Protein AF-0000000085634665 (afdb_homodimer)

Solvent-accessible surface area (backbone atoms only — not comparable to full-atom values): 37859 Å² total; per-residue (Å²): 110,67,63,53,34,52,52,44,48,54,50,6,51,53,28,43,61,52,30,62,44,46,46,60,53,49,36,33,40,48,19,36,49,50,23,41,50,52,48,32,38,54,73,61,35,49,53,47,54,44,57,74,62,76,47,68,35,34,63,68,56,47,36,57,74,63,61,32,57,74,90,47,44,70,58,50,52,54,53,49,50,48,39,33,74,74,47,34,29,46,76,55,95,71,18,39,37,79,30,74,54,28,54,36,43,24,86,83,41,77,60,24,51,40,41,42,41,54,46,56,64,28,66,82,58,49,46,19,54,77,42,37,44,58,51,52,61,48,79,55,90,80,67,64,46,35,29,16,64,66,50,83,66,39,48,58,71,59,56,24,68,76,30,70,69,50,33,49,30,52,41,50,22,35,19,16,52,32,34,27,48,41,28,17,43,56,44,50,40,74,74,38,83,62,84,66,61,75,46,51,26,35,33,38,40,50,52,58,23,35,93,46,34,36,47,50,50,48,26,54,62,35,69,78,25,39,26,33,34,35,25,45,48,79,75,41,59,88,51,57,80,47,93,47,91,36,36,44,56,44,58,43,49,63,80,79,55,44,76,58,17,40,24,38,36,33,47,55,45,61,40,53,43,53,71,69,57,38,26,54,37,48,38,34,50,50,50,13,22,69,61,39,57,87,71,54,91,60,82,33,34,41,34,35,37,40,56,58,44,92,37,82,92,42,67,51,70,64,48,42,50,31,51,51,50,48,30,48,46,24,37,36,54,54,63,21,48,62,43,34,65,70,57,48,51,51,42,36,49,75,37,70,37,83,47,72,47,81,41,83,61,43,61,71,36,25,40,35,39,36,39,119,109,66,66,52,34,52,51,44,48,52,49,6,52,52,27,42,63,52,29,63,44,46,46,59,53,47,35,34,39,49,19,35,49,51,23,41,52,53,48,32,39,53,74,62,34,49,52,46,54,44,59,72,60,76,48,67,36,36,64,69,55,48,36,56,74,63,60,32,54,74,88,48,44,71,59,50,51,54,54,49,50,50,39,33,72,74,48,33,30,47,77,58,93,71,19,40,36,80,28,74,53,28,54,36,44,24,87,83,41,77,59,27,50,40,38,42,42,55,48,55,66,29,65,82,59,49,46,19,53,76,43,36,44,59,50,52,60,48,79,55,90,82,66,64,48,37,29,18,64,64,51,82,66,40,48,58,70,60,55,24,68,75,31,70,69,50,32,47,29,52,41,50,22,36,20,16,51,34,34,27,49,41,29,16,42,55,46,50,40,74,71,37,84,62,83,68,61,75,47,51,27,34,32,38,40,49,60,54,25,38,94,44,33,37,48,51,49,48,28,54,63,34,70,76,26,38,27,34,34,34,25,45,48,80,75,43,58,88,50,56,81,47,94,46,93,37,38,43,58,44,59,41,48,62,80,78,56,46,77,58,17,40,24,37,36,33,46,55,43,60,39,54,41,55,70,70,58,38,28,52,35,47,37,34,50,52,51,12,23,69,59,41,57,87,70,54,90,61,85,32,34,41,34,34,36,40,56,59,42,92,37,80,92,43,66,51,69,63,48,42,51,31,51,49,49,49,30,48,44,23,37,39,52,55,63,21,48,63,42,34,65,70,56,48,52,50,43,37,47,76,38,68,36,83,45,71,46,80,41,82,60,44,61,71,37,26,41,34,38,38,37,119

Sequence (744 aa):
MQAAAAAAAAAASSALELAEHQPTVWAHTNGYISTMTVQCAVQLEIPDVIHNHCRPMTLHQLISALQISPAKAPFMSRLMRVLVHLGYFVEHNDSYWLTPLSRFLLKDNPFGGRSMLLLGSHPIMLDPWRSMSTWFRTNDERQQAPFAFANGGRKLYEVAAGDPWLSRLYHDGLGRDSSLFAASLVAKCGSWSGVFEGLNSLVDVGRNSGTGTTGQVLAAAFPDIDITVFDLPHAVAGLEAAAQPNLRYVGGDMFKEIPPADAVLLMRVLIELEDEACVELLKQCKKAVSNRGGGGGGAGKVMIADHVLDHESCDDQVSEGTLLFTDMVMMACLEGSIRTEPQWSQLFSQAGFSNYKITLVCGLWFLIQLELMQAAAAAAAAAASSALELAEHQPTVWAHTNGYISTMTVQCAVQLEIPDVIHNHCRPMTLHQLISALQISPAKAPFMSRLMRVLVHLGYFVEHNDSYWLTPLSRFLLKDNPFGGRSMLLLGSHPIMLDPWRSMSTWFRTNDERQQAPFAFANGGRKLYEVAAGDPWLSRLYHDGLGRDSSLFAASLVAKCGSWSGVFEGLNSLVDVGRNSGTGTTGQVLAAAFPDIDITVFDLPHAVAGLEAAAQPNLRYVGGDMFKEIPPADAVLLMRVLIELEDEACVELLKQCKKAVSNRGGGGGGAGKVMIADHVLDHESCDDQVSEGTLLFTDMVMMACLEGSIRTEPQWSQLFSQAGFSNYKITLVCGLWFLIQLEL

Secondary structure (DSSP, 8-state):
-HHHHHHHHHHHHHHHHHHTTHHHHHHHHTTHHHHHHHHHHHHTTHHHHHHHHTS-EEHHHHHHHTT--GGGHHHHHHHHHHHHHTTSEEEETTEEEE-HHHHTT-TT-TT-SHHHHHHHTSHHHHHHHHTHHHHHH---TT---HHHHHTTT--HHHHHHT-HHHHHHHHHHHHHHHHHHHHHHHHHHTTSSSSSTT-SEEEEESGGGTTTHHHHHHHHH-TTSEEEEEE-HHHHTT--S-SSTTEEEEE--TTT-----SEEEEES-GGGS-HHHHHHHHHHHHHHHHSS-TTSSS--EEEEEE-EET-GGG-SHHHHHHHHHHHHHIIIIIS--PEEHHHHHHHHHHHT--EEEEEEEETTEEEEEEE-/-HHHHHHHHHHHHHHHHHHTTHHHHHHHHTTHHHHHHHHHHHHTTHHHHHHHHTS-EEHHHHHHHTT--GGGHHHHHHHHHHHHHTTSEEEETTEEEE-HHHHTT-TT-TT-SHHHHHHHTSHHHHHHHHTHHHHHH---TT---HHHHHTTT--HHHHHHT-HHHHHHHHHHHHHHHHHHHHHHHHHHTTSSSSSTT-SEEEEESGGGTTTHHHHHHHHH-TTSEEEEEE-HHHHTT--S-SSTTEEEEE--TTT-----SEEEEES-GGGS-HHHHHHHHHHHHHHHHSS-TTSSS--EEEEEE-EET-GGG-SHHHHHHHHHHHHHIIIIIS--PEEHHHHHHHHHHHT--EEEEEEEETTEEEEEEE-

Organism: NCBI:txid586396

InterPro domains:
  IPR001077 O-methyltransferase, C-terminal domain [PF00891] (129-354)
  IPR012967 Caffeic acid 3-O-methyltransferase-like, dimerisation domain [PF08100] (26-108)
  IPR016461 O-methyltransferase-like [PIRSF005739] (11-368)
  IPR016461 O-methyltransferase-like [PS51683] (26-372)
  IPR016461 O-methyltransferase-like [PTHR11746] (28-357)
  IPR029063 S-adenosyl-L-methionine-dependent methyltransferase superfamily [G3DSA:3.40.50.150] (106-370)
  IPR029063 S-adenosyl-L-methionine-dependent methyltransferase superfamily [SSF53335] (116-364)
  IPR036388 Winged helix-like DNA-binding domain superfamily [G3DSA:1.10.10.10] (7-105)
  IPR036390 Winged helix DNA-binding domain superfamily [SSF46785] (18-110)

Radius of gyration: 29.72 Å; Cα contacts (8 Å, |Δi|>4): 1372; chains: 2; bounding box: 60×96×65 Å

Foldseek 3Di:
DVVVVVVVVVVVVVVVVVVVCVVVVVCVVCVCVVLVLVLVCLVLPLLVQQVVVVDWAALVRSCVSSVHDPVCSVVSVVSVVVCVVVPQWPDDPRTIHGDPLVVLCHPPDLLHQVLVSNLCSDVLLVQLVVCVVVLVVDDDPVNAFSSCVRVVNDAPCRVCVVPVVSVCSQLSNLQSNLLNLLLLLLVVCVVVPDPCPLWQEEEEEECSNRQCNSQLSVCVSCVRHQYEYEEACVRNPPVQPDPHPSYGYDHDDLLPADAATLEYEYECPQQLDDLVVLLSSLLRRQVRNVVNPPPRVDFRKYKYKDFAAPDPVQPDPVSNVVQVVVQVSCRRRRVGGHYHPVSVCVSCVSSPFDDWDWADRDRRIIMIMTTD/DVVVVVVVVVVVVVVVVVVVCVVVVVCVVCVCVVLVLVLVCLVLPLLVQQVVVVDWAALVRSCVSSVHDPVCSVVSVVSVVVCVVVPQWPDDPRTTHGDPLVVLQHPPDLLHQVLVSNLCSDVLLCQLVVCVVVLVVDDDPVNAFSSCVRVVNDAPCRVCVVPVVSVCSQLSNLQSNLLNLLLLLLVVCVVVPDPCPLWQEEEEEECSNRQCNSQLSVCVSCVRHQYEYEEACVRNPPVQPDPHPSYGYDHDDLLPADAATLEYEYECPQQLDDLVVLLSSLLRRQVRNVVNPPPRVDFRKYKYKAFAAPDPVQPDPVSNVVQVVVQVSCRRRRVGGHYHPVSVCVSCVSSPFDDWDWADRDRRIIMIMTTD

Structure (mmCIF, N/CA/C/O backbone):
data_AF-0000000085634665-model_v1
#
loop_
_entity.id
_entity.type
_entity.pdbx_description
1 polymer 'Uncharacterized protein'
#
loop_
_atom_site.group_PDB
_atom_site.id
_atom_site.type_symbol
_atom_site.label_atom_id
_atom_site.label_alt_id
_atom_site.label_comp_id
_atom_site.label_asym_id
_atom_site.label_entity_id
_atom_site.label_seq_id
_atom_site.pdbx_PDB_ins_code
_atom_site.Cartn_x
_atom_site.Cartn_y
_atom_site.Cartn_z
_atom_site.occupancy
_atom_site.B_iso_or_equiv
_atom_site.auth_seq_id
_atom_site.auth_comp_id
_atom_site.auth_asym_id
_atom_site.auth_atom_id
_atom_site.pdbx_PDB_model_num
ATOM 1 N N . MET A 1 1 ? 25.797 -35.094 -18.125 1 49.59 1 MET A N 1
ATOM 2 C CA . MET A 1 1 ? 24.594 -35.5 -17.391 1 49.59 1 MET A CA 1
ATOM 3 C C . MET A 1 1 ? 24.719 -35.156 -15.906 1 49.59 1 MET A C 1
ATOM 5 O O . MET A 1 1 ? 23.828 -34.531 -15.328 1 49.59 1 MET A O 1
ATOM 9 N N . GLN A 1 2 ? 25.844 -35.5 -15.375 1 57.31 2 GLN A N 1
ATOM 10 C CA . GLN A 1 2 ? 26.125 -35.25 -13.969 1 57.31 2 GLN A CA 1
ATOM 11 C C . GLN A 1 2 ? 26.344 -33.75 -13.703 1 57.31 2 GLN A C 1
ATOM 13 O O . GLN A 1 2 ? 25.891 -33.25 -12.688 1 57.31 2 GLN A O 1
ATOM 18 N N . ALA A 1 3 ? 26.922 -33.188 -14.703 1 58.97 3 ALA A N 1
ATOM 19 C CA . ALA A 1 3 ? 27.203 -31.766 -14.555 1 58.97 3 ALA A CA 1
ATOM 20 C C . ALA A 1 3 ? 25.906 -30.938 -14.609 1 58.97 3 ALA A C 1
ATOM 22 O O . ALA A 1 3 ? 25.75 -29.969 -13.859 1 58.97 3 ALA A O 1
ATOM 23 N N . ALA A 1 4 ? 25.078 -31.297 -15.406 1 63.97 4 ALA A N 1
ATOM 24 C CA . ALA A 1 4 ? 23.781 -30.641 -15.516 1 63.97 4 ALA A CA 1
ATOM 25 C C . ALA A 1 4 ? 22.953 -30.844 -14.25 1 63.97 4 ALA A C 1
ATOM 27 O O . ALA A 1 4 ? 22.297 -29.906 -13.766 1 63.97 4 ALA A O 1
ATOM 28 N N . ALA A 1 5 ? 23.062 -31.938 -13.766 1 67.5 5 ALA A N 1
ATOM 29 C CA . ALA A 1 5 ? 22.359 -32.25 -12.523 1 67.5 5 ALA A CA 1
ATOM 30 C C . ALA A 1 5 ? 22.922 -31.438 -11.352 1 67.5 5 ALA A C 1
ATOM 32 O O . ALA A 1 5 ? 22.172 -30.953 -10.508 1 67.5 5 ALA A O 1
ATOM 33 N N . ALA A 1 6 ? 24.219 -31.344 -11.305 1 70.38 6 ALA A N 1
ATOM 34 C CA . ALA A 1 6 ? 24.875 -30.578 -10.25 1 70.38 6 ALA A CA 1
ATOM 35 C C . ALA A 1 6 ? 24.531 -29.094 -10.352 1 70.38 6 ALA A C 1
ATOM 37 O O . ALA A 1 6 ? 24.281 -28.438 -9.336 1 70.38 6 ALA A O 1
ATOM 38 N N . ALA A 1 7 ? 24.469 -28.594 -11.578 1 73.25 7 ALA A N 1
ATOM 39 C CA . ALA A 1 7 ? 24.094 -27.203 -11.805 1 73.25 7 ALA A CA 1
ATOM 40 C C . ALA A 1 7 ? 22.656 -26.953 -11.406 1 73.25 7 ALA A C 1
ATOM 42 O O . ALA A 1 7 ? 22.328 -25.906 -10.82 1 73.25 7 ALA A O 1
ATOM 43 N N . ALA A 1 8 ? 21.906 -27.891 -11.688 1 71.94 8 ALA A N 1
ATOM 44 C CA . ALA A 1 8 ? 20.5 -27.781 -11.312 1 71.94 8 ALA A CA 1
ATOM 45 C C . ALA A 1 8 ? 20.328 -27.797 -9.797 1 71.94 8 ALA A C 1
ATOM 47 O O . ALA A 1 8 ? 19.5 -27.062 -9.258 1 71.94 8 ALA A O 1
ATOM 48 N N . ALA A 1 9 ? 21.172 -28.5 -9.234 1 70.62 9 ALA A N 1
ATOM 49 C CA . ALA A 1 9 ? 21.109 -28.578 -7.777 1 70.62 9 ALA A CA 1
ATOM 50 C C . ALA A 1 9 ? 21.562 -27.266 -7.141 1 70.62 9 ALA A C 1
ATOM 52 O O . ALA A 1 9 ? 20.969 -26.812 -6.156 1 70.62 9 ALA A O 1
ATOM 53 N N . ALA A 1 10 ? 22.562 -26.734 -7.664 1 73.31 10 ALA A N 1
ATOM 54 C CA . ALA A 1 10 ? 23.047 -25.453 -7.152 1 73.31 10 ALA A CA 1
ATOM 55 C C . ALA A 1 10 ? 22.016 -24.344 -7.355 1 73.31 10 ALA A C 1
ATOM 57 O O . ALA A 1 10 ? 21.781 -23.531 -6.465 1 73.31 10 ALA A O 1
ATOM 58 N N . ALA A 1 11 ? 21.438 -24.422 -8.477 1 77.19 11 ALA A N 1
ATOM 59 C CA . ALA A 1 11 ? 20.375 -23.469 -8.781 1 77.19 11 ALA A CA 1
ATOM 60 C C . ALA A 1 11 ? 19.203 -23.656 -7.84 1 77.19 11 ALA A C 1
ATOM 62 O O . ALA A 1 11 ? 18.578 -22.672 -7.402 1 77.19 11 ALA A O 1
ATOM 63 N N . ALA A 1 12 ? 19.062 -24.844 -7.52 1 77.5 12 ALA A N 1
ATOM 64 C CA . ALA A 1 12 ? 17.953 -25.172 -6.633 1 77.5 12 ALA A CA 1
ATOM 65 C C . ALA A 1 12 ? 18.172 -24.594 -5.238 1 77.5 12 ALA A C 1
ATOM 67 O O . ALA A 1 12 ? 17.25 -24.047 -4.641 1 77.5 12 ALA A O 1
ATOM 68 N N . SER A 1 13 ? 19.359 -24.688 -4.77 1 78.62 13 SER A N 1
ATOM 69 C CA . SER A 1 13 ? 19.656 -24.156 -3.441 1 78.62 13 SER A CA 1
ATOM 70 C C . SER A 1 13 ? 19.516 -22.641 -3.408 1 78.62 13 SER A C 1
ATOM 72 O O . SER A 1 13 ? 18.984 -22.078 -2.451 1 78.62 13 SER A O 1
ATOM 74 N N . SER A 1 14 ? 19.969 -22.047 -4.434 1 81.56 14 SER A N 1
ATOM 75 C CA . SER A 1 14 ? 19.859 -20.594 -4.547 1 81.56 14 SER A CA 1
ATOM 76 C C . SER A 1 14 ? 18.406 -20.141 -4.637 1 81.56 14 SER A C 1
ATOM 78 O O . SER A 1 14 ? 18.031 -19.125 -4.066 1 81.56 14 SER A O 1
ATOM 80 N N . ALA A 1 15 ? 17.656 -20.953 -5.297 1 85.5 15 ALA A N 1
ATOM 81 C CA . ALA A 1 15 ? 16.234 -20.656 -5.449 1 85.5 15 ALA A CA 1
ATOM 82 C C . ALA A 1 15 ? 15.508 -20.688 -4.105 1 85.5 15 ALA A C 1
ATOM 84 O O . ALA A 1 15 ? 14.68 -19.828 -3.811 1 85.5 15 ALA A O 1
ATOM 85 N N . LEU A 1 16 ? 15.891 -21.625 -3.344 1 84.56 16 LEU A N 1
ATOM 86 C CA . LEU A 1 16 ? 15.25 -21.797 -2.043 1 84.56 16 LEU A CA 1
ATOM 87 C C . LEU A 1 16 ? 15.562 -20.609 -1.134 1 84.56 16 LEU A C 1
ATOM 89 O O . LEU A 1 16 ? 14.688 -20.125 -0.408 1 84.56 16 LEU A O 1
ATOM 93 N N . GLU A 1 17 ? 16.75 -20.188 -1.175 1 85.38 17 GLU A N 1
ATOM 94 C CA . GLU A 1 17 ? 17.156 -19.031 -0.377 1 85.38 17 GLU A CA 1
ATOM 95 C C . GLU A 1 17 ? 16.438 -17.766 -0.844 1 85.38 17 GLU A C 1
ATOM 97 O O . GLU A 1 17 ? 15.984 -16.953 -0.025 1 85.38 17 GLU A O 1
ATOM 102 N N . LEU A 1 18 ? 16.328 -17.625 -2.127 1 87 18 LEU A N 1
ATOM 103 C CA . LEU A 1 18 ? 15.68 -16.469 -2.713 1 87 18 LEU A CA 1
ATOM 104 C C . LEU A 1 18 ? 14.188 -16.469 -2.404 1 87 18 LEU A C 1
ATOM 106 O O . LEU A 1 18 ? 13.586 -15.414 -2.182 1 87 18 LEU A O 1
ATOM 110 N N . ALA A 1 19 ? 13.617 -17.656 -2.387 1 90.44 19 ALA A N 1
ATOM 111 C CA . ALA A 1 19 ? 12.172 -17.812 -2.211 1 90.44 19 ALA A CA 1
ATOM 112 C C . ALA A 1 19 ? 11.742 -17.328 -0.829 1 90.44 19 ALA A C 1
ATOM 114 O O . ALA A 1 19 ? 10.586 -16.938 -0.638 1 90.44 19 ALA A O 1
ATOM 115 N N . GLU A 1 20 ? 12.672 -17.328 0.079 1 88.81 20 GLU A N 1
ATOM 116 C CA . GLU A 1 20 ? 12.367 -16.906 1.44 1 88.81 20 GLU A CA 1
ATOM 117 C C . GLU A 1 20 ? 12.047 -15.406 1.485 1 88.81 20 GLU A C 1
ATOM 119 O O . GLU A 1 20 ? 11.352 -14.945 2.393 1 88.81 20 GLU A O 1
ATOM 124 N N . HIS A 1 21 ? 12.461 -14.656 0.509 1 91.38 21 HIS A N 1
ATOM 125 C CA . HIS A 1 21 ? 12.32 -13.203 0.503 1 91.38 21 HIS A CA 1
ATOM 126 C C . HIS A 1 21 ? 11.164 -12.766 -0.39 1 91.38 21 HIS A C 1
ATOM 128 O O . HIS A 1 21 ? 10.758 -11.602 -0.369 1 91.38 21 HIS A O 1
ATOM 134 N N . GLN A 1 22 ? 10.57 -13.695 -1.109 1 93 22 GLN A N 1
ATOM 135 C CA . GLN A 1 22 ? 9.508 -13.391 -2.059 1 93 22 GLN A CA 1
ATOM 136 C C . GLN A 1 22 ? 8.273 -12.844 -1.345 1 93 22 GLN A C 1
ATOM 138 O O . GLN A 1 22 ? 7.668 -11.867 -1.799 1 93 22 GLN A O 1
ATOM 143 N N . PRO A 1 23 ? 7.902 -13.422 -0.121 1 94.44 23 PRO A N 1
ATOM 144 C CA . PRO A 1 23 ? 6.703 -12.906 0.542 1 94.44 23 PRO A CA 1
ATOM 145 C C . PRO A 1 23 ? 6.816 -11.422 0.903 1 94.44 23 PRO A C 1
ATOM 147 O O . PRO A 1 23 ? 5.848 -10.672 0.767 1 94.44 23 PRO A O 1
ATOM 150 N N . THR A 1 24 ? 7.98 -11.008 1.309 1 95.5 24 THR A N 1
ATOM 151 C CA . THR A 1 24 ? 8.195 -9.609 1.673 1 95.5 24 THR A CA 1
ATOM 152 C C . THR A 1 24 ? 8.094 -8.711 0.445 1 95.5 24 THR A C 1
ATOM 154 O O . THR A 1 24 ? 7.477 -7.645 0.496 1 95.5 24 THR A O 1
ATOM 157 N N . VAL A 1 25 ? 8.664 -9.125 -0.653 1 96.19 25 VAL A N 1
ATOM 158 C CA . VAL A 1 25 ? 8.609 -8.344 -1.885 1 96.19 25 VAL A CA 1
ATOM 159 C C . VAL A 1 25 ? 7.16 -8.258 -2.375 1 96.19 25 VAL A C 1
ATOM 161 O O . VAL A 1 25 ? 6.711 -7.195 -2.816 1 96.19 25 VAL A O 1
ATOM 164 N N . TRP A 1 26 ? 6.438 -9.359 -2.258 1 95.69 26 TRP A N 1
ATOM 165 C CA . TRP A 1 26 ? 5.031 -9.352 -2.654 1 95.69 26 TRP A CA 1
ATOM 166 C C . TRP A 1 26 ? 4.215 -8.445 -1.742 1 95.69 26 TRP A C 1
ATOM 168 O O . TRP A 1 26 ? 3.271 -7.789 -2.193 1 95.69 26 TRP A O 1
ATOM 178 N N . ALA A 1 27 ? 4.578 -8.469 -0.464 1 96.25 27 ALA A N 1
ATOM 179 C CA . ALA A 1 27 ? 3.891 -7.586 0.479 1 96.25 27 ALA A CA 1
ATOM 180 C C . ALA A 1 27 ? 4.039 -6.121 0.073 1 96.25 27 ALA A C 1
ATOM 182 O O . ALA A 1 27 ? 3.07 -5.363 0.103 1 96.25 27 ALA A O 1
ATOM 183 N N . HIS A 1 28 ? 5.23 -5.738 -0.301 1 96.88 28 HIS A N 1
ATOM 184 C CA . HIS A 1 28 ? 5.488 -4.363 -0.713 1 96.88 28 HIS A CA 1
ATOM 185 C C . HIS A 1 28 ? 4.859 -4.066 -2.07 1 96.88 28 HIS A C 1
ATOM 187 O O . HIS A 1 28 ? 4.316 -2.98 -2.285 1 96.88 28 HIS A O 1
ATOM 193 N N . THR A 1 29 ? 4.914 -5.027 -3.002 1 96.19 29 THR A N 1
ATOM 194 C CA . THR A 1 29 ? 4.312 -4.871 -4.32 1 96.19 29 THR A CA 1
ATOM 195 C C . THR A 1 29 ? 2.805 -4.652 -4.203 1 96.19 29 THR A C 1
ATOM 197 O O . THR A 1 29 ? 2.234 -3.824 -4.914 1 96.19 29 THR A O 1
ATOM 200 N N . ASN A 1 30 ? 2.221 -5.379 -3.285 1 95.88 30 ASN A N 1
ATOM 201 C CA . ASN A 1 30 ? 0.775 -5.32 -3.105 1 95.88 30 ASN A CA 1
ATOM 202 C C . ASN A 1 30 ? 0.385 -4.332 -2.01 1 95.88 30 ASN A C 1
ATOM 204 O O . ASN A 1 30 ? -0.742 -4.363 -1.511 1 95.88 30 ASN A O 1
ATOM 208 N N . GLY A 1 31 ? 1.316 -3.471 -1.646 1 95.31 31 GLY A N 1
ATOM 209 C CA . GLY A 1 31 ? 1.049 -2.52 -0.578 1 95.31 31 GLY A CA 1
ATOM 210 C C . GLY A 1 31 ? -0.15 -1.632 -0.855 1 95.31 31 GLY A C 1
ATOM 211 O O . GLY A 1 31 ? -0.86 -1.232 0.07 1 95.31 31 GLY A O 1
ATOM 212 N N . TYR A 1 32 ? -0.442 -1.387 -2.111 1 95.38 32 TYR A N 1
ATOM 213 C CA . TYR A 1 32 ? -1.534 -0.499 -2.492 1 95.38 32 TYR A CA 1
ATOM 214 C C . TYR A 1 32 ? -2.885 -1.117 -2.148 1 95.38 32 TYR A C 1
ATOM 216 O O . TYR A 1 32 ? -3.893 -0.412 -2.062 1 95.38 32 TYR A O 1
ATOM 224 N N . ILE A 1 33 ? -2.949 -2.355 -1.918 1 96 33 ILE A N 1
ATOM 225 C CA . ILE A 1 33 ? -4.215 -3.037 -1.668 1 96 33 ILE A CA 1
ATOM 226 C C . ILE A 1 33 ? -4.789 -2.584 -0.326 1 96 33 ILE A C 1
ATOM 228 O O . ILE A 1 33 ? -6.004 -2.475 -0.17 1 96 33 ILE A O 1
ATOM 232 N N . SER A 1 34 ? -3.902 -2.32 0.673 1 96.31 34 SER A N 1
ATOM 233 C CA . SER A 1 34 ? -4.418 -1.781 1.927 1 96.31 34 SER A CA 1
ATOM 234 C C . SER A 1 34 ? -5.148 -0.461 1.703 1 96.31 34 SER A C 1
ATOM 236 O O . SER A 1 34 ? -6.246 -0.256 2.225 1 96.31 34 SER A O 1
ATOM 238 N N . THR A 1 35 ? -4.527 0.42 0.907 1 96.56 35 THR A N 1
ATOM 239 C CA . THR A 1 35 ? -5.117 1.718 0.598 1 96.56 35 THR A CA 1
ATOM 240 C C . THR A 1 35 ? -6.449 1.546 -0.127 1 96.56 35 THR A C 1
ATOM 242 O O . THR A 1 35 ? -7.453 2.148 0.257 1 96.56 35 THR A O 1
ATOM 245 N N . MET A 1 36 ? -6.469 0.686 -1.092 1 95.38 36 MET A N 1
ATOM 246 C CA . MET A 1 36 ? -7.629 0.535 -1.962 1 95.38 36 MET A CA 1
ATOM 247 C C . MET A 1 36 ? -8.773 -0.151 -1.226 1 95.38 36 MET A C 1
ATOM 249 O O . MET A 1 36 ? -9.945 0.162 -1.459 1 95.38 36 MET A O 1
ATOM 253 N N . THR A 1 37 ? -8.422 -1.079 -0.393 1 96.62 37 THR A N 1
ATOM 254 C CA . THR A 1 37 ? -9.445 -1.804 0.351 1 96.62 37 THR A CA 1
ATOM 255 C C . THR A 1 37 ? -10.133 -0.888 1.362 1 96.62 37 THR A C 1
ATOM 257 O O . THR A 1 37 ? -11.359 -0.905 1.494 1 96.62 37 THR A O 1
ATOM 260 N N . VAL A 1 38 ? -9.383 -0.102 2.064 1 97.94 38 VAL A N 1
ATOM 261 C CA . VAL A 1 38 ? -9.961 0.81 3.047 1 97.94 38 VAL A CA 1
ATOM 262 C C . VAL A 1 38 ? -10.773 1.885 2.336 1 97.94 38 VAL A C 1
ATOM 264 O O . VAL A 1 38 ? -11.867 2.244 2.789 1 97.94 38 VAL A O 1
ATOM 267 N N . GLN A 1 39 ? -10.25 2.383 1.271 1 97.06 39 GLN A N 1
ATOM 268 C CA . GLN A 1 39 ? -10.984 3.354 0.469 1 97.06 39 GLN A CA 1
ATOM 269 C C . GLN A 1 39 ? -12.336 2.791 0.021 1 97.06 39 GLN A C 1
ATOM 271 O O . GLN A 1 39 ? -13.352 3.482 0.081 1 97.06 39 GLN A O 1
ATOM 276 N N . CYS A 1 40 ? -12.336 1.574 -0.459 1 97.31 40 CYS A N 1
ATOM 277 C CA . CYS A 1 40 ? -13.562 0.924 -0.916 1 97.31 40 CYS A CA 1
ATOM 278 C C . CYS A 1 40 ? -14.57 0.809 0.218 1 97.31 40 CYS A C 1
ATOM 280 O O . CYS A 1 40 ? -15.766 1.065 0.023 1 97.31 40 CYS A O 1
ATOM 282 N N . ALA A 1 41 ? -14.117 0.409 1.397 1 98.19 41 ALA A N 1
ATOM 283 C CA . ALA A 1 41 ? -14.984 0.271 2.564 1 98.19 41 ALA A CA 1
ATOM 284 C C . ALA A 1 41 ? -15.664 1.595 2.898 1 98.19 41 ALA A C 1
ATOM 286 O O . ALA A 1 41 ? -16.859 1.624 3.207 1 98.19 41 ALA A O 1
ATOM 287 N N . VAL A 1 42 ? -14.93 2.67 2.84 1 97.69 42 VAL A N 1
ATOM 288 C CA . VAL A 1 42 ? -15.438 3.994 3.178 1 97.69 42 VAL A CA 1
ATOM 289 C C . VAL A 1 42 ? -16.391 4.477 2.084 1 97.69 42 VAL A C 1
ATOM 291 O O . VAL A 1 42 ? -17.453 5.039 2.375 1 97.69 42 VAL A O 1
ATOM 294 N N . GLN A 1 43 ? -16.016 4.25 0.833 1 96.94 43 GLN A N 1
ATOM 295 C CA . GLN A 1 43 ? -16.859 4.664 -0.286 1 96.94 43 GLN A CA 1
ATOM 296 C C . GLN A 1 43 ? -18.203 3.92 -0.274 1 96.94 43 GLN A C 1
ATOM 298 O O . GLN A 1 43 ? -19.234 4.488 -0.627 1 96.94 43 GLN A O 1
ATOM 303 N N . LEU A 1 44 ? -18.156 2.66 0.123 1 97.62 44 LEU A N 1
ATOM 304 C CA . LEU A 1 44 ? -19.391 1.876 0.23 1 97.62 44 LEU A CA 1
ATOM 305 C C . LEU A 1 44 ? -20.141 2.221 1.51 1 97.62 44 LEU A C 1
ATOM 307 O O . LEU A 1 44 ? -21.281 1.783 1.701 1 97.62 44 LEU A O 1
ATOM 311 N N . GLU A 1 45 ? -19.469 2.936 2.424 1 97.94 45 GLU A N 1
ATOM 312 C CA . GLU A 1 45 ? -20.031 3.379 3.697 1 97.94 45 GLU A CA 1
ATOM 313 C C . GLU A 1 45 ? -20.266 2.197 4.633 1 97.94 45 GLU A C 1
ATOM 315 O O . GLU A 1 45 ? -21.25 2.18 5.379 1 97.94 45 GLU A O 1
ATOM 320 N N . ILE A 1 46 ? -19.422 1.213 4.559 1 98.56 46 ILE A N 1
ATOM 321 C CA . ILE A 1 46 ? -19.547 0.012 5.375 1 98.56 46 ILE A CA 1
ATOM 322 C C . ILE A 1 46 ? -19.484 0.387 6.855 1 98.56 46 ILE A C 1
ATOM 324 O O . ILE A 1 46 ? -20.344 -0.025 7.641 1 98.56 46 ILE A O 1
ATOM 328 N N . PRO A 1 47 ? -18.438 1.218 7.289 1 98.38 47 PRO A N 1
ATOM 329 C CA . PRO A 1 47 ? -18.422 1.594 8.703 1 98.38 47 PRO A CA 1
ATOM 330 C C . PRO A 1 47 ? -19.688 2.305 9.148 1 98.38 47 PRO A C 1
ATOM 332 O O . PRO A 1 47 ? -20.203 2.049 10.242 1 98.38 47 PRO A O 1
ATOM 335 N N . ASP A 1 48 ? -20.234 3.133 8.328 1 98.38 48 ASP A N 1
ATOM 336 C CA . ASP A 1 48 ? -21.422 3.916 8.664 1 98.38 48 ASP A CA 1
ATOM 337 C C . ASP A 1 48 ? -22.656 3.02 8.812 1 98.38 48 ASP A C 1
ATOM 339 O O . ASP A 1 48 ? -23.453 3.205 9.727 1 98.38 48 ASP A O 1
ATOM 343 N N . VAL A 1 49 ? -22.812 2.09 7.902 1 98.25 49 VAL A N 1
ATOM 344 C CA . VAL A 1 49 ? -23.953 1.183 7.91 1 98.25 49 VAL A CA 1
ATOM 345 C C . VAL A 1 49 ? -23.938 0.336 9.18 1 98.25 49 VAL A C 1
ATOM 347 O O . VAL A 1 49 ? -24.969 0.16 9.828 1 98.25 49 VAL A O 1
ATOM 350 N N . ILE A 1 50 ? -22.797 -0.178 9.516 1 98.19 50 ILE A N 1
ATOM 351 C CA . ILE A 1 50 ? -22.688 -0.991 10.719 1 98.19 50 ILE A CA 1
ATOM 352 C C . ILE A 1 50 ? -22.922 -0.122 11.953 1 98.19 50 ILE A C 1
ATOM 354 O O . ILE A 1 50 ? -23.625 -0.529 12.875 1 98.19 50 ILE A O 1
ATOM 358 N N . HIS A 1 51 ? -22.312 1.063 11.984 1 97.31 51 HIS A N 1
ATOM 359 C CA . HIS A 1 51 ? -22.5 1.996 13.086 1 97.31 51 HIS A CA 1
ATOM 360 C C . HIS A 1 51 ? -23.984 2.299 13.312 1 97.31 51 HIS A C 1
ATOM 362 O O . HIS A 1 51 ? -24.453 2.277 14.445 1 97.31 51 HIS A O 1
ATOM 368 N N . ASN A 1 52 ? -24.688 2.568 12.273 1 97 52 ASN A N 1
ATOM 369 C CA . ASN A 1 52 ? -26.078 2.967 12.344 1 97 52 ASN A CA 1
ATOM 370 C C . ASN A 1 52 ? -26.984 1.795 12.734 1 97 52 ASN A C 1
ATOM 372 O O . ASN A 1 52 ? -28.078 1.996 13.25 1 97 52 ASN A O 1
ATOM 376 N N . HIS A 1 53 ? -26.531 0.598 12.445 1 96.25 53 HIS A N 1
ATOM 377 C CA . HIS A 1 53 ? -27.266 -0.598 12.844 1 96.25 53 HIS A CA 1
ATOM 378 C C . HIS A 1 53 ? -27.172 -0.817 14.352 1 96.25 53 HIS A C 1
ATOM 380 O O . HIS A 1 53 ? -27.984 -1.55 14.922 1 96.25 53 HIS A O 1
ATOM 386 N N . CYS A 1 54 ? -26.172 -0.328 15.102 1 95.06 54 CYS A N 1
ATOM 387 C CA . CYS A 1 54 ? -25.969 -0.309 16.547 1 95.06 54 CYS A CA 1
ATOM 388 C C . CYS A 1 54 ? -25.75 -1.719 17.094 1 95.06 54 CYS A C 1
ATOM 390 O O . CYS A 1 54 ? -25.844 -1.946 18.297 1 95.06 54 CYS A O 1
ATOM 392 N N . ARG A 1 55 ? -25.688 -2.693 16.266 1 95.69 55 ARG A N 1
ATOM 393 C CA . ARG A 1 55 ? -25.328 -4.066 16.609 1 95.69 55 ARG A CA 1
ATOM 394 C C . ARG A 1 55 ? -24.484 -4.699 15.516 1 95.69 55 ARG A C 1
ATOM 396 O O . ARG A 1 55 ? -24.453 -4.215 14.375 1 95.69 55 ARG A O 1
ATOM 403 N N . PRO A 1 56 ? -23.688 -5.734 15.852 1 97.56 56 PRO A N 1
ATOM 404 C CA . PRO A 1 56 ? -22.922 -6.43 14.812 1 97.56 56 PRO A CA 1
ATOM 405 C C . PRO A 1 56 ? -23.797 -6.902 13.648 1 97.56 56 PRO A C 1
ATOM 407 O O . PRO A 1 56 ? -24.969 -7.25 13.852 1 97.56 56 PRO A O 1
ATOM 410 N N . MET A 1 57 ? -23.266 -6.922 12.477 1 97.88 57 MET A N 1
ATOM 411 C CA . MET A 1 57 ? -24.016 -7.305 11.281 1 97.88 57 MET A CA 1
ATOM 412 C C . MET A 1 57 ? -23.391 -8.531 10.617 1 97.88 57 MET A C 1
ATOM 414 O O . MET A 1 57 ? -22.156 -8.633 10.539 1 97.88 57 MET A O 1
ATOM 418 N N . THR A 1 58 ? -24.234 -9.406 10.211 1 97.94 58 THR A N 1
ATOM 419 C CA . THR A 1 58 ? -23.75 -10.523 9.398 1 97.94 58 THR A CA 1
ATOM 420 C C . THR A 1 58 ? -23.438 -10.055 7.977 1 97.94 58 THR A C 1
ATOM 422 O O . THR A 1 58 ? -23.828 -8.953 7.578 1 97.94 58 THR A O 1
ATOM 425 N N . LEU A 1 59 ? -22.734 -10.906 7.273 1 97.5 59 LEU A N 1
ATOM 426 C CA . LEU A 1 59 ? -22.422 -10.586 5.887 1 97.5 59 LEU A CA 1
ATOM 427 C C . LEU A 1 59 ? -23.703 -10.375 5.074 1 97.5 59 LEU A C 1
ATOM 429 O O . LEU A 1 59 ? -23.766 -9.453 4.254 1 97.5 59 LEU A O 1
ATOM 433 N N . HIS A 1 60 ? -24.656 -11.211 5.277 1 97.25 60 HIS A N 1
ATOM 434 C CA . HIS A 1 60 ? -25.922 -11.125 4.551 1 97.25 60 HIS A CA 1
ATOM 435 C C . HIS A 1 60 ? -26.625 -9.812 4.852 1 97.25 60 HIS A C 1
ATOM 437 O O . HIS A 1 60 ? -27.141 -9.156 3.941 1 97.25 60 HIS A O 1
ATOM 443 N N . GLN A 1 61 ? -26.703 -9.414 6.102 1 97.56 61 GLN A N 1
ATOM 444 C CA . GLN A 1 61 ? -27.312 -8.148 6.5 1 97.56 61 GLN A CA 1
ATOM 445 C C . GLN A 1 61 ? -26.594 -6.961 5.875 1 97.56 61 GLN A C 1
ATOM 447 O O . GLN A 1 61 ? -27.219 -6 5.434 1 97.56 61 GLN A O 1
ATOM 452 N N . LEU A 1 62 ? -25.297 -7.047 5.879 1 97.69 62 LEU A N 1
ATOM 453 C CA . LEU A 1 62 ? -24.469 -5.977 5.332 1 97.69 62 LEU A CA 1
ATOM 454 C C . LEU A 1 62 ? -24.719 -5.797 3.842 1 97.69 62 LEU A C 1
ATOM 456 O O . LEU A 1 62 ? -24.938 -4.676 3.375 1 97.69 62 LEU A O 1
ATOM 460 N N . ILE A 1 63 ? -24.719 -6.887 3.082 1 96.62 63 ILE A N 1
ATOM 461 C CA . ILE A 1 63 ? -24.953 -6.879 1.642 1 96.62 63 ILE A CA 1
ATOM 462 C C . ILE A 1 63 ? -26.328 -6.289 1.341 1 96.62 63 ILE A C 1
ATOM 464 O O . ILE A 1 63 ? -26.469 -5.473 0.429 1 96.62 63 ILE A O 1
ATOM 468 N N . SER A 1 64 ? -27.281 -6.688 2.111 1 97.06 64 SER A N 1
ATOM 469 C CA . SER A 1 64 ? -28.641 -6.184 1.944 1 97.06 64 SER A CA 1
ATOM 470 C C . SER A 1 64 ? -28.719 -4.688 2.232 1 97.06 64 SER A C 1
ATOM 472 O O . SER A 1 64 ? -29.312 -3.928 1.462 1 97.06 64 SER A O 1
ATOM 474 N N . ALA A 1 65 ? -28.125 -4.27 3.309 1 97.44 65 ALA A N 1
ATOM 475 C CA . ALA A 1 65 ? -28.172 -2.869 3.721 1 97.44 65 ALA A CA 1
ATOM 476 C C . ALA A 1 65 ? -27.469 -1.979 2.699 1 97.44 65 ALA A C 1
ATOM 478 O O . ALA A 1 65 ? -27.859 -0.831 2.49 1 97.44 65 ALA A O 1
ATOM 479 N N . LEU A 1 66 ? -26.438 -2.52 2.062 1 97 66 LEU A N 1
ATOM 480 C CA . LEU A 1 66 ? -25.656 -1.764 1.089 1 97 66 LEU A CA 1
ATOM 481 C C . LEU A 1 66 ? -26.281 -1.85 -0.298 1 97 66 LEU A C 1
ATOM 483 O O . LEU A 1 66 ? -25.812 -1.202 -1.237 1 97 66 LEU A O 1
ATOM 487 N N . GLN A 1 67 ? -27.312 -2.689 -0.415 1 95.69 67 GLN A N 1
ATOM 488 C CA . GLN A 1 67 ? -28 -2.902 -1.683 1 95.69 67 GLN A CA 1
ATOM 489 C C . GLN A 1 67 ? -27.047 -3.443 -2.744 1 95.69 67 GLN A C 1
ATOM 491 O O . GLN A 1 67 ? -27.047 -2.965 -3.881 1 95.69 67 GLN A O 1
ATOM 496 N N . ILE A 1 68 ? -26.203 -4.305 -2.326 1 94.62 68 ILE A N 1
ATOM 497 C CA . ILE A 1 68 ? -25.297 -5.012 -3.221 1 94.62 68 ILE A CA 1
ATOM 498 C C . ILE A 1 68 ? -25.922 -6.336 -3.65 1 94.62 68 ILE A C 1
ATOM 500 O O . ILE A 1 68 ? -26.594 -7 -2.855 1 94.62 68 ILE A O 1
ATOM 504 N N . SER A 1 69 ? -25.766 -6.688 -4.93 1 93.19 69 SER A N 1
ATOM 505 C CA . SER A 1 69 ? -26.297 -7.945 -5.441 1 93.19 69 SER A CA 1
ATOM 506 C C . SER A 1 69 ? -25.766 -9.133 -4.645 1 93.19 69 SER A C 1
ATOM 508 O O . SER A 1 69 ? -24.578 -9.227 -4.371 1 93.19 69 SER A O 1
ATOM 510 N N . PRO A 1 70 ? -26.609 -10.07 -4.297 1 92.31 70 PRO A N 1
ATOM 511 C CA . PRO A 1 70 ? -26.188 -11.266 -3.57 1 92.31 70 PRO A CA 1
ATOM 512 C C . PRO A 1 70 ? -25.125 -12.062 -4.324 1 92.31 70 PRO A C 1
ATOM 514 O O . PRO A 1 70 ? -24.328 -12.766 -3.703 1 92.31 70 PRO A O 1
ATOM 517 N N . ALA A 1 71 ? -25.125 -11.922 -5.637 1 89.81 71 ALA A N 1
ATOM 518 C CA . ALA A 1 71 ? -24.156 -12.633 -6.457 1 89.81 71 ALA A CA 1
ATOM 519 C C . ALA A 1 71 ? -22.734 -12.18 -6.137 1 89.81 71 ALA A C 1
ATOM 521 O O . ALA A 1 71 ? -21.766 -12.898 -6.414 1 89.81 71 ALA A O 1
ATOM 522 N N . LYS A 1 72 ? -22.594 -11.031 -5.484 1 92.31 72 LYS A N 1
ATOM 523 C CA . LYS A 1 72 ? -21.281 -10.477 -5.18 1 92.31 72 LYS A CA 1
ATOM 524 C C . LYS A 1 72 ? -20.891 -10.75 -3.73 1 92.31 72 LYS A C 1
ATOM 526 O O . LYS A 1 72 ? -19.875 -10.25 -3.254 1 92.31 72 LYS A O 1
ATOM 531 N N . ALA A 1 73 ? -21.656 -11.594 -3.059 1 93.25 73 ALA A N 1
ATOM 532 C CA . ALA A 1 73 ? -21.438 -11.914 -1.652 1 93.25 73 ALA A CA 1
ATOM 533 C C . ALA A 1 73 ? -20.047 -12.508 -1.444 1 93.25 73 ALA A C 1
ATOM 535 O O . ALA A 1 73 ? -19.344 -12.164 -0.485 1 93.25 73 ALA A O 1
ATOM 536 N N . PRO A 1 74 ? -19.578 -13.422 -2.326 1 91 74 PRO A N 1
ATOM 537 C CA . PRO A 1 74 ? -18.234 -13.969 -2.121 1 91 74 PRO A CA 1
ATOM 538 C C . PRO A 1 74 ? -17.141 -12.898 -2.186 1 91 74 PRO A C 1
ATOM 540 O O . PRO A 1 74 ? -16.141 -13 -1.489 1 91 74 PRO A O 1
ATOM 543 N N . PHE A 1 75 ? -17.359 -11.891 -2.979 1 92.56 75 PHE A N 1
ATOM 544 C CA . PHE A 1 75 ? -16.391 -10.805 -3.105 1 92.56 75 PHE A CA 1
ATOM 545 C C . PHE A 1 75 ? -16.422 -9.906 -1.87 1 92.56 75 PHE A C 1
ATOM 547 O O . PHE A 1 75 ? -15.367 -9.477 -1.391 1 92.56 75 PHE A O 1
ATOM 554 N N . MET A 1 76 ? -17.594 -9.664 -1.39 1 95.69 76 MET A N 1
ATOM 555 C CA . MET A 1 76 ? -17.734 -8.867 -0.171 1 95.69 76 MET A CA 1
ATOM 556 C C . MET A 1 76 ? -17.094 -9.578 1.018 1 95.69 76 MET A C 1
ATOM 558 O O . MET A 1 76 ? -16.453 -8.938 1.857 1 95.69 76 MET A O 1
ATOM 562 N N . SER A 1 77 ? -17.297 -10.844 1.072 1 96.06 77 SER A N 1
ATOM 563 C CA . SER A 1 77 ? -16.703 -11.625 2.154 1 96.06 77 SER A CA 1
ATOM 564 C C . SER A 1 77 ? -15.18 -11.484 2.17 1 96.06 77 SER A C 1
ATOM 566 O O . SER A 1 77 ? -14.578 -11.344 3.236 1 96.06 77 SER A O 1
ATOM 568 N N . ARG A 1 78 ? -14.539 -11.531 1.034 1 95.62 78 ARG A N 1
ATOM 569 C CA . ARG A 1 78 ? -13.086 -11.406 0.927 1 95.62 78 ARG A CA 1
ATOM 570 C C . ARG A 1 78 ? -12.633 -10 1.299 1 95.62 78 ARG A C 1
ATOM 572 O O . ARG A 1 78 ? -11.602 -9.828 1.955 1 95.62 78 ARG A O 1
ATOM 579 N N . LEU A 1 79 ? -13.391 -8.992 0.836 1 97.12 79 LEU A N 1
ATOM 580 C CA . LEU A 1 79 ? -13.102 -7.613 1.232 1 97.12 79 LEU A CA 1
ATOM 581 C C . LEU A 1 79 ? -13.141 -7.469 2.75 1 97.12 79 LEU A C 1
ATOM 583 O O . LEU A 1 79 ? -12.227 -6.891 3.344 1 97.12 79 LEU A O 1
ATOM 587 N N . MET A 1 80 ? -14.18 -8.039 3.352 1 98.19 80 MET A N 1
ATOM 588 C CA . MET A 1 80 ? -14.352 -7.938 4.797 1 98.19 80 MET A CA 1
ATOM 589 C C . MET A 1 80 ? -13.234 -8.68 5.527 1 98.19 80 MET A C 1
ATOM 591 O O . MET A 1 80 ? -12.766 -8.227 6.578 1 98.19 80 MET A O 1
ATOM 595 N N . ARG A 1 81 ? -12.812 -9.789 4.98 1 96.69 81 ARG A N 1
ATOM 596 C CA . ARG A 1 81 ? -11.727 -10.547 5.594 1 96.69 81 ARG A CA 1
ATOM 597 C C . ARG A 1 81 ? -10.445 -9.719 5.664 1 96.69 81 ARG A C 1
ATOM 599 O O . ARG A 1 81 ? -9.742 -9.734 6.676 1 96.69 81 ARG A O 1
ATOM 606 N N . VAL A 1 82 ? -10.094 -9.031 4.609 1 97.38 82 VAL A N 1
ATOM 607 C CA . VAL A 1 82 ? -8.906 -8.18 4.59 1 97.38 82 VAL A CA 1
ATOM 608 C C . VAL A 1 82 ? -9.086 -7.031 5.578 1 97.38 82 VAL A C 1
ATOM 610 O O . VAL A 1 82 ? -8.148 -6.668 6.293 1 97.38 82 VAL A O 1
ATOM 613 N N . LEU A 1 83 ? -10.297 -6.438 5.641 1 98.5 83 LEU A N 1
ATOM 614 C CA . LEU A 1 83 ? -10.555 -5.316 6.535 1 98.5 83 LEU A CA 1
ATOM 615 C C . LEU A 1 83 ? -10.461 -5.75 7.996 1 98.5 83 LEU A C 1
ATOM 617 O O . LEU A 1 83 ? -10.039 -4.969 8.852 1 98.5 83 LEU A O 1
ATOM 621 N N . VAL A 1 84 ? -10.852 -7.004 8.273 1 97.88 84 VAL A N 1
ATOM 622 C CA . VAL A 1 84 ? -10.672 -7.562 9.617 1 97.88 84 VAL A CA 1
ATOM 623 C C . VAL A 1 84 ? -9.188 -7.742 9.906 1 97.88 84 VAL A C 1
ATOM 625 O O . VAL A 1 84 ? -8.711 -7.395 10.992 1 97.88 84 VAL A O 1
ATOM 628 N N . HIS A 1 85 ? -8.461 -8.266 8.938 1 96.69 85 HIS A N 1
ATOM 629 C CA . HIS A 1 85 ? -7.027 -8.461 9.094 1 96.69 85 HIS A CA 1
ATOM 630 C C . HIS A 1 85 ? -6.316 -7.137 9.367 1 96.69 85 HIS A C 1
ATOM 632 O O . HIS A 1 85 ? -5.391 -7.078 10.172 1 96.69 85 HIS A O 1
ATOM 638 N N . LEU A 1 86 ? -6.75 -6.062 8.711 1 97.12 86 LEU A N 1
ATOM 639 C CA . LEU A 1 86 ? -6.133 -4.75 8.859 1 97.12 86 LEU A CA 1
ATOM 640 C C . LEU A 1 86 ? -6.57 -4.086 10.156 1 97.12 86 LEU A C 1
ATOM 642 O O . LEU A 1 86 ? -6.047 -3.035 10.531 1 97.12 86 LEU A O 1
ATOM 646 N N . GLY A 1 87 ? -7.602 -4.605 10.82 1 97.44 87 GLY A N 1
ATOM 647 C CA . GLY A 1 87 ? -7.977 -4.152 12.148 1 97.44 87 GLY A CA 1
ATOM 648 C C . GLY A 1 87 ? -9.164 -3.203 12.148 1 97.44 87 GLY A C 1
ATOM 649 O O . GLY A 1 87 ? -9.492 -2.611 13.18 1 97.44 87 GLY A O 1
ATOM 650 N N . TYR A 1 88 ? -9.836 -3.004 11.016 1 98.38 88 TYR A N 1
ATOM 651 C CA . TYR A 1 88 ? -10.914 -2.027 10.93 1 98.38 88 TYR A CA 1
ATOM 652 C C . TYR A 1 88 ? -12.211 -2.607 11.469 1 98.38 88 TYR A C 1
ATOM 654 O O . TYR A 1 88 ? -13.102 -1.865 11.906 1 98.38 88 TYR A O 1
ATOM 662 N N . PHE A 1 89 ? -12.344 -3.936 11.398 1 98.62 89 PHE A N 1
ATOM 663 C CA . PHE A 1 89 ? -13.523 -4.609 11.93 1 98.62 89 PHE A CA 1
ATOM 664 C C . PHE A 1 89 ? -13.125 -5.832 12.75 1 98.62 89 PHE A C 1
ATOM 666 O O . PHE A 1 89 ? -12.023 -6.367 12.578 1 98.62 89 PHE A O 1
ATOM 673 N N . VAL A 1 90 ? -13.93 -6.195 13.656 1 98.38 90 VAL A N 1
ATOM 674 C CA . VAL A 1 90 ? -13.805 -7.465 14.367 1 98.38 90 VAL A CA 1
ATOM 675 C C . VAL A 1 90 ? -14.906 -8.422 13.914 1 98.38 90 VAL A C 1
ATOM 677 O O . VAL A 1 90 ? -16.031 -7.996 13.656 1 98.38 90 VAL A O 1
ATOM 680 N N . GLU A 1 91 ? -14.508 -9.578 13.703 1 97.38 91 GLU A N 1
ATOM 681 C CA . GLU A 1 91 ? -15.461 -10.609 13.312 1 97.38 91 GLU A CA 1
ATOM 682 C C . GLU A 1 91 ? -15.688 -11.609 14.445 1 97.38 91 GLU A C 1
ATOM 684 O O . GLU A 1 91 ? -14.734 -12.172 14.984 1 97.38 91 GLU A O 1
ATOM 689 N N . HIS A 1 92 ? -16.938 -11.734 14.883 1 93.5 92 HIS A N 1
ATOM 690 C CA . HIS A 1 92 ? -17.359 -12.711 15.875 1 93.5 92 HIS A CA 1
ATOM 691 C C . HIS A 1 92 ? -18.641 -13.406 15.461 1 93.5 92 HIS A C 1
ATOM 693 O O . HIS A 1 92 ? -19.656 -12.75 15.211 1 93.5 92 HIS A O 1
ATOM 699 N N . ASN A 1 93 ? -18.656 -14.734 15.422 1 91.31 93 ASN A N 1
ATOM 700 C CA . ASN A 1 93 ? -19.828 -15.531 15.047 1 91.31 93 ASN A CA 1
ATOM 701 C C . ASN A 1 93 ? -20.406 -15.078 13.711 1 91.31 93 ASN A C 1
ATOM 703 O O . ASN A 1 93 ? -21.594 -14.781 13.617 1 91.31 93 ASN A O 1
ATOM 707 N N . ASP A 1 94 ? -19.562 -14.797 12.773 1 90.88 94 ASP A N 1
ATOM 708 C CA . ASP A 1 94 ? -19.906 -14.469 11.398 1 90.88 94 ASP A CA 1
ATOM 709 C C . ASP A 1 94 ? -20.562 -13.094 11.305 1 90.88 94 ASP A C 1
ATOM 711 O O . ASP A 1 94 ? -21.391 -12.852 10.422 1 90.88 94 ASP A O 1
ATOM 715 N N . SER A 1 95 ? -20.344 -12.305 12.289 1 97.75 95 SER A N 1
ATOM 716 C CA . SER A 1 95 ? -20.828 -10.93 12.273 1 97.75 95 SER A CA 1
ATOM 717 C C . SER A 1 95 ? -19.688 -9.938 12.453 1 97.75 95 SER A C 1
ATOM 719 O O . SER A 1 95 ? -18.672 -10.266 13.062 1 97.75 95 SER A O 1
ATOM 721 N N . TYR A 1 96 ? -19.891 -8.766 11.914 1 98.56 96 TYR A N 1
ATOM 722 C CA . TYR A 1 96 ? -18.844 -7.746 11.93 1 98.56 96 TYR A CA 1
ATOM 723 C C . TYR A 1 96 ? -19.234 -6.57 12.82 1 98.56 96 TYR A C 1
ATOM 725 O O . TYR A 1 96 ? -20.406 -6.176 12.852 1 98.56 96 TYR A O 1
ATOM 733 N N . TRP A 1 97 ? -18.297 -6.035 13.516 1 98.44 97 TRP A N 1
ATOM 734 C CA . TRP A 1 97 ? -18.469 -4.832 14.32 1 98.44 97 TRP A CA 1
ATOM 735 C C . TRP A 1 97 ? -17.312 -3.857 14.117 1 98.44 97 TRP A C 1
ATOM 737 O O . TRP A 1 97 ? -16.297 -4.211 13.516 1 98.44 97 TRP A O 1
ATOM 747 N N . LEU A 1 98 ? -17.562 -2.619 14.609 1 97.75 98 LEU A N 1
ATOM 748 C CA . LEU A 1 98 ? -16.594 -1.55 14.414 1 97.75 98 LEU A CA 1
ATOM 749 C C . LEU A 1 98 ? -15.453 -1.662 15.414 1 97.75 98 LEU A C 1
ATOM 751 O O . LEU A 1 98 ? -15.641 -2.178 16.516 1 97.75 98 LEU A O 1
ATOM 755 N N . THR A 1 99 ? -14.305 -1.312 15.031 1 97.38 99 THR A N 1
ATOM 756 C CA . THR A 1 99 ? -13.148 -1.062 15.883 1 97.38 99 THR A CA 1
ATOM 757 C C . THR A 1 99 ? -12.859 0.433 15.977 1 97.38 99 THR A C 1
ATOM 759 O O . THR A 1 99 ? -13.5 1.239 15.305 1 97.38 99 THR A O 1
ATOM 762 N N . PRO A 1 100 ? -11.891 0.863 16.781 1 95.19 100 PRO A N 1
ATOM 763 C CA . PRO A 1 100 ? -11.523 2.281 16.828 1 95.19 100 PRO A CA 1
ATOM 764 C C . PRO A 1 100 ? -11.047 2.807 15.477 1 95.19 100 PRO A C 1
ATOM 766 O O . PRO A 1 100 ? -11.297 3.969 15.141 1 95.19 100 PRO A O 1
ATOM 769 N N . LEU A 1 101 ? -10.445 1.979 14.672 1 96.75 101 LEU A N 1
ATOM 770 C CA . LEU A 1 101 ? -9.961 2.4 13.359 1 96.75 101 LEU A CA 1
ATOM 771 C C . LEU A 1 101 ? -11.117 2.762 12.438 1 96.75 101 LEU A C 1
ATOM 773 O O . LEU A 1 101 ? -11.086 3.801 11.781 1 96.75 101 LEU A O 1
ATOM 777 N N . SER A 1 102 ? -12.094 1.902 12.383 1 97.19 102 SER A N 1
ATOM 778 C CA . SER A 1 102 ? -13.234 2.189 11.516 1 97.19 102 SER A CA 1
ATOM 779 C C . SER A 1 102 ? -14.062 3.348 12.062 1 97.19 102 SER A C 1
ATOM 781 O O . SER A 1 102 ? -14.648 4.113 11.297 1 97.19 102 SER A O 1
ATOM 783 N N . ARG A 1 103 ? -14.117 3.518 13.359 1 94.88 103 ARG A N 1
ATOM 784 C CA . ARG A 1 103 ? -14.82 4.652 13.953 1 94.88 103 ARG A CA 1
ATOM 785 C C . ARG A 1 103 ? -14.164 5.969 13.539 1 94.88 103 ARG A C 1
ATOM 787 O O . ARG A 1 103 ? -14.852 6.977 13.359 1 94.88 103 ARG A O 1
ATOM 794 N N . PHE A 1 104 ? -12.852 5.945 13.391 1 95.44 104 PHE A N 1
ATOM 795 C CA . PHE A 1 104 ? -12.078 7.105 12.969 1 95.44 104 PHE A CA 1
ATOM 796 C C . PHE A 1 104 ? -12.469 7.523 11.555 1 95.44 104 PHE A C 1
ATOM 798 O O . PHE A 1 104 ? -12.242 8.664 11.156 1 95.44 104 PHE A O 1
ATOM 805 N N . LEU A 1 105 ? -13.148 6.633 10.781 1 96.81 105 LEU A N 1
ATOM 806 C CA . LEU A 1 105 ? -13.438 6.887 9.375 1 96.81 105 LEU A CA 1
ATOM 807 C C . LEU A 1 105 ? -14.922 7.117 9.156 1 96.81 105 LEU A C 1
ATOM 809 O O . LEU A 1 105 ? -15.383 7.191 8.016 1 96.81 105 LEU A O 1
ATOM 813 N N . LEU A 1 106 ? -15.68 7.262 10.242 1 96.12 106 LEU A N 1
ATOM 814 C CA . LEU A 1 106 ? -17.109 7.531 10.141 1 96.12 106 LEU A CA 1
ATOM 815 C C . LEU A 1 106 ? -17.359 8.914 9.539 1 96.12 106 LEU A C 1
ATOM 817 O O . LEU A 1 106 ? -16.625 9.859 9.805 1 96.12 106 LEU A O 1
ATOM 821 N N . LYS A 1 107 ? -18.391 9.055 8.828 1 93.06 107 LYS A N 1
ATOM 822 C CA . LYS A 1 107 ? -18.75 10.273 8.102 1 93.06 107 LYS A CA 1
ATOM 823 C C . LYS A 1 107 ? -18.984 11.438 9.062 1 93.06 107 LYS A C 1
ATOM 825 O O . LYS A 1 107 ? -18.609 12.578 8.773 1 93.06 107 LYS A O 1
ATOM 830 N N . ASP A 1 108 ? -19.531 11.203 10.156 1 88.88 108 ASP A N 1
ATOM 831 C CA . ASP A 1 108 ? -19.969 12.273 11.039 1 88.88 108 ASP A CA 1
ATOM 832 C C . ASP A 1 108 ? -18.953 12.539 12.141 1 88.88 108 ASP A C 1
ATOM 834 O O . ASP A 1 108 ? -19.203 13.336 13.047 1 88.88 108 ASP A O 1
ATOM 838 N N . ASN A 1 109 ? -17.875 11.891 12.07 1 86.5 109 ASN A N 1
ATOM 839 C CA . ASN A 1 109 ? -16.828 12.172 13.047 1 86.5 109 ASN A CA 1
ATOM 840 C C . ASN A 1 109 ? -16.109 13.477 12.734 1 86.5 109 ASN A C 1
ATOM 842 O O . ASN A 1 109 ? -15.438 13.586 11.711 1 86.5 109 ASN A O 1
ATOM 846 N N . PRO A 1 110 ? -16.203 14.438 13.57 1 82.88 110 PRO A N 1
ATOM 847 C CA . PRO A 1 110 ? -15.609 15.742 13.273 1 82.88 110 PRO A CA 1
ATOM 848 C C . PRO A 1 110 ? -14.078 15.703 13.289 1 82.88 110 PRO A C 1
ATOM 850 O O . PRO A 1 110 ? -13.438 16.609 12.75 1 82.88 110 PRO A O 1
ATOM 853 N N . PHE A 1 111 ? -13.547 14.68 13.883 1 84.44 111 PHE A N 1
ATOM 854 C CA . PHE A 1 111 ? -12.094 14.562 13.961 1 84.44 111 PHE A CA 1
ATOM 855 C C . PHE A 1 111 ? -11.602 13.414 13.086 1 84.44 111 PHE A C 1
ATOM 857 O O . PHE A 1 111 ? -10.438 13.016 13.18 1 84.44 111 PHE A O 1
ATOM 864 N N . GLY A 1 112 ? -12.453 12.938 12.273 1 87.69 112 GLY A N 1
ATOM 865 C CA . GLY A 1 112 ? -12.148 11.711 11.562 1 87.69 112 GLY A CA 1
ATOM 866 C C . GLY A 1 112 ? -11.227 11.914 10.375 1 87.69 112 GLY A C 1
ATOM 867 O O . GLY A 1 112 ? -10.906 13.047 10.023 1 87.69 112 GLY A O 1
ATOM 868 N N . GLY A 1 113 ? -10.727 10.852 9.812 1 93.06 113 GLY A N 1
ATOM 869 C CA . GLY A 1 113 ? -9.742 10.867 8.742 1 93.06 113 GLY A CA 1
ATOM 870 C C . GLY A 1 113 ? -10.328 10.492 7.391 1 93.06 113 GLY A C 1
ATOM 871 O O . GLY A 1 113 ? -9.586 10.188 6.449 1 93.06 113 GLY A O 1
ATOM 872 N N . ARG A 1 114 ? -11.664 10.523 7.293 1 95.31 114 ARG A N 1
ATOM 873 C CA . ARG A 1 114 ? -12.344 10.078 6.082 1 95.31 114 ARG A CA 1
ATOM 874 C C . ARG A 1 114 ? -11.914 10.906 4.875 1 95.31 114 ARG A C 1
ATOM 876 O O . ARG A 1 114 ? -11.539 10.352 3.838 1 95.31 114 ARG A O 1
ATOM 883 N N . SER A 1 115 ? -11.953 12.211 4.973 1 93.69 115 SER A N 1
ATOM 884 C CA . SER A 1 115 ? -11.625 13.094 3.857 1 93.69 115 SER A CA 1
ATOM 885 C C . SER A 1 115 ? -10.164 12.93 3.438 1 93.69 115 SER A C 1
ATOM 887 O O . SER A 1 115 ? -9.859 12.914 2.244 1 93.69 115 SER A O 1
ATOM 889 N N . MET A 1 116 ? -9.305 12.789 4.383 1 92.88 116 MET A N 1
ATOM 890 C CA . MET A 1 116 ? -7.887 12.617 4.074 1 92.88 116 MET A CA 1
ATOM 891 C C . MET A 1 116 ? -7.648 11.289 3.365 1 92.88 116 MET A C 1
ATOM 893 O O . MET A 1 116 ? -6.816 11.203 2.459 1 92.88 116 MET A O 1
ATOM 897 N N . LEU A 1 117 ? -8.336 10.242 3.822 1 95.75 117 LEU A N 1
ATOM 898 C CA . LEU A 1 117 ? -8.227 8.945 3.17 1 95.75 117 LEU A CA 1
ATOM 899 C C . LEU A 1 117 ? -8.672 9.031 1.715 1 95.75 117 LEU A C 1
ATOM 901 O O . LEU A 1 117 ? -7.988 8.531 0.819 1 95.75 117 LEU A O 1
ATOM 905 N N . LEU A 1 118 ? -9.789 9.672 1.494 1 95.38 118 LEU A N 1
ATOM 906 C CA . LEU A 1 118 ? -10.352 9.766 0.149 1 95.38 118 LEU A CA 1
ATOM 907 C C . LEU A 1 118 ? -9.469 10.641 -0.744 1 95.38 118 LEU A C 1
ATOM 909 O O . LEU A 1 118 ? -9.289 10.336 -1.926 1 95.38 118 LEU A O 1
ATOM 913 N N . LEU A 1 119 ? -8.906 11.68 -0.188 1 93.06 119 LEU A N 1
ATOM 914 C CA . LEU A 1 119 ? -7.977 12.508 -0.945 1 93.06 119 LEU A CA 1
ATOM 915 C C . LEU A 1 119 ? -6.695 11.742 -1.253 1 93.06 119 LEU A C 1
ATOM 917 O O . LEU A 1 119 ? -6.234 11.734 -2.396 1 93.06 119 LEU A O 1
ATOM 921 N N . GLY A 1 120 ? -6.18 11.094 -0.226 1 92.5 120 GLY A N 1
ATOM 922 C CA . GLY A 1 120 ? -4.91 10.398 -0.352 1 92.5 120 GLY A CA 1
ATOM 923 C C . GLY A 1 120 ? -4.957 9.25 -1.347 1 92.5 120 GLY A C 1
ATOM 924 O O . GLY A 1 120 ? -3.938 8.898 -1.944 1 92.5 120 GLY A O 1
ATOM 925 N N . SER A 1 121 ? -6.082 8.68 -1.522 1 91.88 121 SER A N 1
ATOM 926 C CA . SER A 1 121 ? -6.227 7.539 -2.416 1 91.88 121 SER A CA 1
ATOM 927 C C . SER A 1 121 ? -6.746 7.969 -3.785 1 91.88 121 SER A C 1
ATOM 929 O O . SER A 1 121 ? -6.984 7.129 -4.656 1 91.88 121 SER A O 1
ATOM 931 N N . HIS A 1 122 ? -6.973 9.273 -3.947 1 91.81 122 HIS A N 1
ATOM 932 C CA . HIS A 1 122 ? -7.453 9.789 -5.223 1 91.81 122 HIS A CA 1
ATOM 933 C C . HIS A 1 122 ? -6.383 9.664 -6.305 1 91.81 122 HIS A C 1
ATOM 935 O O . HIS A 1 122 ? -5.191 9.828 -6.027 1 91.81 122 HIS A O 1
ATOM 941 N N . PRO A 1 123 ? -6.797 9.453 -7.555 1 88.94 123 PRO A N 1
ATOM 942 C CA . PRO A 1 123 ? -5.828 9.281 -8.641 1 88.94 123 PRO A CA 1
ATOM 943 C C . PRO A 1 123 ? -4.875 10.469 -8.773 1 88.94 123 PRO A C 1
ATOM 945 O O . PRO A 1 123 ? -3.713 10.289 -9.148 1 88.94 123 PRO A O 1
ATOM 948 N N . ILE A 1 124 ? -5.301 11.625 -8.477 1 90.06 124 ILE A N 1
ATOM 949 C CA . ILE A 1 124 ? -4.473 12.812 -8.625 1 90.06 124 ILE A CA 1
ATOM 950 C C . ILE A 1 124 ? -3.268 12.727 -7.691 1 90.06 124 ILE A C 1
ATOM 952 O O . ILE A 1 124 ? -2.211 13.289 -7.98 1 90.06 124 ILE A O 1
ATOM 956 N N . MET A 1 125 ? -3.455 12 -6.605 1 91.19 125 MET A N 1
ATOM 957 C CA . MET A 1 125 ? -2.371 11.844 -5.641 1 91.19 125 MET A CA 1
ATOM 958 C C . MET A 1 125 ? -1.463 10.68 -6.027 1 91.19 125 MET A C 1
ATOM 960 O O . MET A 1 125 ? -0.309 10.617 -5.598 1 91.19 125 MET A O 1
ATOM 964 N N . LEU A 1 126 ? -1.933 9.75 -6.82 1 88.19 126 LEU A N 1
ATOM 965 C CA . LEU A 1 126 ? -1.167 8.57 -7.223 1 88.19 126 LEU A CA 1
ATOM 966 C C . LEU A 1 126 ? -0.352 8.859 -8.477 1 88.19 126 LEU A C 1
ATOM 968 O O . LEU A 1 126 ? 0.73 8.297 -8.664 1 88.19 126 LEU A O 1
ATOM 972 N N . ASP A 1 127 ? -0.756 9.742 -9.281 1 88.12 127 ASP A N 1
ATOM 973 C CA . ASP A 1 127 ? -0.177 10.016 -10.594 1 88.12 127 ASP A CA 1
ATOM 974 C C . ASP A 1 127 ? 1.282 10.445 -10.469 1 88.12 127 ASP A C 1
ATOM 976 O O . ASP A 1 127 ? 2.135 10 -11.242 1 88.12 127 ASP A O 1
ATOM 980 N N . PRO A 1 128 ? 1.569 11.266 -9.508 1 91.5 128 PRO A N 1
ATOM 981 C CA . PRO A 1 128 ? 2.971 11.672 -9.391 1 91.5 128 PRO A CA 1
ATOM 982 C C . PRO A 1 128 ? 3.914 10.5 -9.164 1 91.5 128 PRO A C 1
ATOM 984 O O . PRO A 1 128 ? 5.051 10.508 -9.641 1 91.5 128 PRO A O 1
ATOM 987 N N . TRP A 1 129 ? 3.459 9.516 -8.508 1 91.44 129 TRP A N 1
ATOM 988 C CA . TRP A 1 129 ? 4.281 8.352 -8.18 1 91.44 129 TRP A CA 1
ATOM 989 C C . TRP A 1 129 ? 4.508 7.484 -9.414 1 91.44 129 TRP A C 1
ATOM 991 O O . TRP A 1 129 ? 5.582 6.902 -9.578 1 91.44 129 TRP A O 1
ATOM 1001 N N . ARG A 1 130 ? 3.566 7.422 -10.227 1 87.75 130 ARG A N 1
ATOM 1002 C CA . ARG A 1 130 ? 3.668 6.652 -11.461 1 87.75 130 ARG A CA 1
ATOM 1003 C C . ARG A 1 130 ? 4.715 7.25 -12.398 1 87.75 130 ARG A C 1
ATOM 1005 O O . ARG A 1 130 ? 5.352 6.527 -13.172 1 87.75 130 ARG A O 1
ATOM 1012 N N . SER A 1 131 ? 4.906 8.531 -12.32 1 90.69 131 SER A N 1
ATOM 1013 C CA . SER A 1 131 ? 5.832 9.211 -13.219 1 90.69 131 SER A CA 1
ATOM 1014 C C . SER A 1 131 ? 7.145 9.539 -12.523 1 90.69 131 SER A C 1
ATOM 1016 O O . SER A 1 131 ? 7.973 10.281 -13.062 1 90.69 131 SER A O 1
ATOM 1018 N N . MET A 1 132 ? 7.32 9.094 -11.375 1 93.94 132 MET A N 1
ATOM 1019 C CA . MET A 1 132 ? 8.445 9.516 -10.547 1 93.94 132 MET A CA 1
ATOM 1020 C C . MET A 1 132 ? 9.773 9.109 -11.188 1 93.94 132 MET A C 1
ATOM 1022 O O . MET A 1 132 ? 10.727 9.891 -11.203 1 93.94 132 MET A O 1
ATOM 1026 N N . SER A 1 133 ? 9.883 7.863 -11.711 1 95.31 133 SER A N 1
ATOM 1027 C CA . SER A 1 133 ? 11.109 7.43 -12.367 1 95.31 133 SER A CA 1
ATOM 1028 C C . SER A 1 133 ? 11.438 8.305 -13.57 1 95.31 133 SER A C 1
ATOM 1030 O O . SER A 1 133 ? 12.594 8.688 -13.766 1 95.31 133 SER A O 1
ATOM 1032 N N . THR A 1 134 ? 10.414 8.562 -14.352 1 93.75 134 THR A N 1
ATOM 1033 C CA . THR A 1 134 ? 10.594 9.453 -15.492 1 93.75 134 THR A CA 1
ATOM 1034 C C . THR A 1 134 ? 11.016 10.844 -15.039 1 93.75 134 THR A C 1
ATOM 1036 O O . THR A 1 134 ? 11.867 11.477 -15.664 1 93.75 134 THR A O 1
ATOM 1039 N N . TRP A 1 135 ? 10.391 11.305 -13.977 1 94.31 135 TRP A N 1
ATOM 1040 C CA . TRP A 1 135 ? 10.727 12.609 -13.414 1 94.31 135 TRP A CA 1
ATOM 1041 C C . TRP A 1 135 ? 12.195 12.664 -13 1 94.31 135 TRP A C 1
ATOM 1043 O O . TRP A 1 135 ? 12.891 13.633 -13.289 1 94.31 135 TRP A O 1
ATOM 1053 N N . PHE A 1 136 ? 12.727 11.617 -12.336 1 95.12 136 PHE A N 1
ATOM 1054 C CA . PHE A 1 136 ? 14.125 11.57 -11.93 1 95.12 136 PHE A CA 1
ATOM 1055 C C . PHE A 1 136 ? 15.047 11.617 -13.141 1 95.12 136 PHE A C 1
ATOM 1057 O O . PHE A 1 136 ? 16.094 12.266 -13.102 1 95.12 136 PHE A O 1
ATOM 1064 N N . ARG A 1 137 ? 14.664 11.031 -14.219 1 94.19 137 ARG A N 1
ATOM 1065 C CA . ARG A 1 137 ? 15.516 10.922 -15.398 1 94.19 137 ARG A CA 1
ATOM 1066 C C . ARG A 1 137 ? 15.445 12.188 -16.25 1 94.19 137 ARG A C 1
ATOM 1068 O O . ARG A 1 137 ? 16.312 12.43 -17.094 1 94.19 137 ARG A O 1
ATOM 1075 N N . THR A 1 138 ? 14.375 12.844 -16.062 1 91.19 138 THR A N 1
ATOM 1076 C CA . THR A 1 138 ? 14.195 14.047 -16.859 1 91.19 138 THR A CA 1
ATOM 1077 C C . THR A 1 138 ? 14.961 15.219 -16.266 1 91.19 138 THR A C 1
ATOM 1079 O O . THR A 1 138 ? 14.766 15.562 -15.094 1 91.19 138 THR A O 1
ATOM 1082 N N . ASN A 1 139 ? 15.852 15.625 -17.062 1 80.12 139 ASN A N 1
ATOM 1083 C CA . ASN A 1 139 ? 16.609 16.797 -16.641 1 80.12 139 ASN A CA 1
ATOM 1084 C C . ASN A 1 139 ? 15.977 18.094 -17.156 1 80.12 139 ASN A C 1
ATOM 1086 O O . ASN A 1 139 ? 16.109 18.422 -18.344 1 80.12 139 ASN A O 1
ATOM 1090 N N . ASP A 1 140 ? 14.875 18.422 -16.562 1 71.62 140 ASP A N 1
ATOM 1091 C CA . ASP A 1 140 ? 14.227 19.641 -17.016 1 71.62 140 ASP A CA 1
ATOM 1092 C C . ASP A 1 140 ? 14.75 20.859 -16.25 1 71.62 140 ASP A C 1
ATOM 1094 O O . ASP A 1 140 ? 15.016 20.781 -15.055 1 71.62 140 ASP A O 1
ATOM 1098 N N . GLU A 1 141 ? 15.008 21.875 -16.953 1 66.94 141 GLU A N 1
ATOM 1099 C CA . GLU A 1 141 ? 15.492 23.141 -16.391 1 66.94 141 GLU A CA 1
ATOM 1100 C C . GLU A 1 141 ? 14.5 23.719 -15.391 1 66.94 141 GLU A C 1
ATOM 1102 O O . GLU A 1 141 ? 14.891 24.438 -14.469 1 66.94 141 GLU A O 1
ATOM 1107 N N . ARG A 1 142 ? 13.297 23.484 -15.602 1 66.88 142 ARG A N 1
ATOM 1108 C CA . ARG A 1 142 ? 12.258 24.109 -14.781 1 66.88 142 ARG A CA 1
ATOM 1109 C C . ARG A 1 142 ? 12.234 23.5 -13.383 1 66.88 142 ARG A C 1
ATOM 1111 O O . ARG A 1 142 ? 11.648 24.062 -12.461 1 66.88 142 ARG A O 1
ATOM 1118 N N . GLN A 1 143 ? 12.836 22.391 -13.133 1 68.75 143 GLN A N 1
ATOM 1119 C CA . GLN A 1 143 ? 13.008 21.703 -11.859 1 68.75 143 GLN A CA 1
ATOM 1120 C C . GLN A 1 143 ? 11.672 21.516 -11.148 1 68.75 143 GLN A C 1
ATOM 1122 O O . GLN A 1 143 ? 11.547 21.812 -9.961 1 68.75 143 GLN A O 1
ATOM 1127 N N . GLN A 1 144 ? 10.734 21.109 -11.805 1 82.19 144 GLN A N 1
ATOM 1128 C CA . GLN A 1 144 ? 9.406 20.922 -11.242 1 82.19 144 GLN A CA 1
ATOM 1129 C C . GLN A 1 144 ? 9.383 19.75 -10.273 1 82.19 144 GLN A C 1
ATOM 1131 O O . GLN A 1 144 ? 10.102 18.766 -10.461 1 82.19 144 GLN A O 1
ATOM 1136 N N . ALA A 1 145 ? 8.562 19.906 -9.227 1 86.69 145 ALA A N 1
ATOM 1137 C CA . ALA A 1 145 ? 8.297 18.766 -8.352 1 86.69 145 ALA A CA 1
ATOM 1138 C C . ALA A 1 145 ? 7.496 17.688 -9.07 1 86.69 145 ALA A C 1
ATOM 1140 O O . ALA A 1 145 ? 6.891 17.953 -10.117 1 86.69 145 ALA A O 1
ATOM 1141 N N . PRO A 1 146 ? 7.48 16.484 -8.57 1 91.38 146 PRO A N 1
ATOM 1142 C CA . PRO A 1 146 ? 6.816 15.367 -9.258 1 91.38 146 PRO A CA 1
ATOM 1143 C C . PRO A 1 146 ? 5.34 15.641 -9.531 1 91.38 146 PRO A C 1
ATOM 1145 O O . PRO A 1 146 ? 4.84 15.305 -10.609 1 91.38 146 PRO A O 1
ATOM 1148 N N . PHE A 1 147 ? 4.652 16.219 -8.609 1 93.75 147 PHE A N 1
ATOM 1149 C CA . PHE A 1 147 ? 3.236 16.5 -8.828 1 93.75 147 PHE A CA 1
ATOM 1150 C C . PHE A 1 147 ? 3.045 17.453 -10 1 93.75 147 PHE A C 1
ATOM 1152 O O . PHE A 1 147 ? 2.225 17.203 -10.883 1 93.75 147 PHE A O 1
ATOM 1159 N N . ALA A 1 148 ? 3.785 18.562 -9.977 1 91.5 148 ALA A N 1
ATOM 1160 C CA . ALA A 1 148 ? 3.689 19.531 -11.062 1 91.5 148 ALA A CA 1
ATOM 1161 C C . ALA A 1 148 ? 4.074 18.891 -12.398 1 91.5 148 ALA A C 1
ATOM 1163 O O . ALA A 1 148 ? 3.461 19.188 -13.43 1 91.5 148 ALA A O 1
ATOM 1164 N N . PHE A 1 149 ? 5.047 18.062 -12.344 1 92.06 149 PHE A N 1
ATOM 1165 C CA . PHE A 1 149 ? 5.496 17.344 -13.531 1 92.06 149 PHE A CA 1
ATOM 1166 C C . PHE A 1 149 ? 4.371 16.5 -14.109 1 92.06 149 PHE A C 1
ATOM 1168 O O . PHE A 1 149 ? 4.172 16.453 -15.328 1 92.06 149 PHE A O 1
ATOM 1175 N N . ALA A 1 150 ? 3.562 15.875 -13.266 1 91.94 150 ALA A N 1
ATOM 1176 C CA . ALA A 1 150 ? 2.508 14.961 -13.68 1 91.94 150 ALA A CA 1
ATOM 1177 C C . ALA A 1 150 ? 1.236 15.719 -14.055 1 91.94 150 ALA A C 1
ATOM 1179 O O . ALA A 1 150 ? 0.341 15.164 -14.695 1 91.94 150 ALA A O 1
ATOM 1180 N N . ASN A 1 151 ? 1.142 17 -13.688 1 91.56 151 ASN A N 1
ATOM 1181 C CA . ASN A 1 151 ? -0.098 17.75 -13.875 1 91.56 151 ASN A CA 1
ATOM 1182 C C . ASN A 1 151 ? 0.133 19.031 -14.68 1 91.56 151 ASN A C 1
ATOM 1184 O O . ASN A 1 151 ? -0.502 20.047 -14.414 1 91.56 151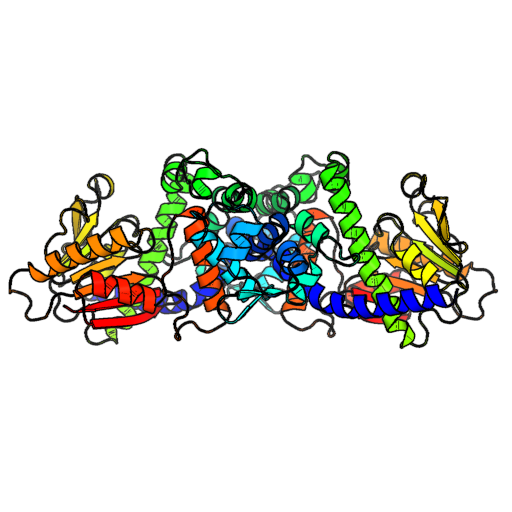 ASN A O 1
ATOM 1188 N N . GLY A 1 152 ? 1.021 18.953 -15.578 1 88.31 152 GLY A N 1
ATOM 1189 C CA . GLY A 1 152 ? 1.228 20.047 -16.516 1 88.31 152 GLY A CA 1
ATOM 1190 C C . GLY A 1 152 ? 1.747 21.312 -15.859 1 88.31 152 GLY A C 1
ATOM 1191 O O . GLY A 1 152 ? 1.395 22.422 -16.266 1 88.31 152 GLY A O 1
ATOM 1192 N N . GLY A 1 153 ? 2.42 21.188 -14.773 1 88.75 153 GLY A N 1
ATOM 1193 C CA . GLY A 1 153 ? 3.043 22.328 -14.125 1 88.75 153 GLY A CA 1
ATOM 1194 C C . GLY A 1 153 ? 2.209 22.891 -12.992 1 88.75 153 GLY A C 1
ATOM 1195 O O . GLY A 1 153 ? 2.672 23.766 -12.25 1 88.75 153 GLY A O 1
ATOM 1196 N N . ARG A 1 154 ? 1.062 22.422 -12.789 1 90.94 154 ARG A N 1
ATOM 1197 C CA . ARG A 1 154 ? 0.172 22.938 -11.75 1 90.94 154 ARG A CA 1
ATOM 1198 C C . ARG A 1 154 ? 0.445 22.266 -10.414 1 90.94 154 ARG A C 1
ATOM 1200 O O . ARG A 1 154 ? 0.732 21.078 -10.359 1 90.94 154 ARG A O 1
ATOM 1207 N N . LYS A 1 155 ? 0.25 23.016 -9.375 1 89 155 LYS A N 1
ATOM 1208 C CA . LYS A 1 155 ? 0.387 22.484 -8.023 1 89 155 LYS A CA 1
ATOM 1209 C C . LYS A 1 155 ? -0.934 21.906 -7.52 1 89 155 LYS A C 1
ATOM 1211 O O . LYS A 1 155 ? -1.982 22.125 -8.133 1 89 155 LYS A O 1
ATOM 1216 N N . LEU A 1 156 ? -0.834 21.188 -6.43 1 87.75 156 LEU A N 1
ATOM 1217 C CA . LEU A 1 156 ? -1.979 20.438 -5.918 1 87.75 156 LEU A CA 1
ATOM 1218 C C . LEU A 1 156 ? -3.146 21.375 -5.621 1 87.75 156 LEU A C 1
ATOM 1220 O O . LEU A 1 156 ? -4.289 21.078 -5.98 1 87.75 156 LEU A O 1
ATOM 1224 N N . TYR A 1 157 ? -2.85 22.516 -4.93 1 81.38 157 TYR A N 1
ATOM 1225 C CA . TYR A 1 157 ? -3.928 23.422 -4.555 1 81.38 157 TYR A CA 1
ATOM 1226 C C . TYR A 1 157 ? -4.578 24.031 -5.793 1 81.38 157 TYR A C 1
ATOM 1228 O O . TYR A 1 157 ? -5.777 24.312 -5.797 1 81.38 157 TYR A O 1
ATOM 1236 N N . GLU A 1 158 ? -3.807 24.234 -6.871 1 87 158 GLU A N 1
ATOM 1237 C CA . GLU A 1 158 ? -4.332 24.766 -8.125 1 87 158 GLU A CA 1
ATOM 1238 C C . GLU A 1 158 ? -5.262 23.75 -8.805 1 87 158 GLU A C 1
ATOM 1240 O O . GLU A 1 158 ? -6.324 24.125 -9.305 1 87 158 GLU A O 1
ATOM 1245 N N . VAL A 1 159 ? -4.809 22.562 -8.766 1 89.44 159 VAL A N 1
ATOM 1246 C CA . VAL A 1 159 ? -5.625 21.516 -9.375 1 89.44 159 VAL A CA 1
ATOM 1247 C C . VAL A 1 159 ? -6.902 21.312 -8.562 1 89.44 159 VAL A C 1
ATOM 1249 O O . VAL A 1 159 ? -7.988 21.156 -9.133 1 89.44 159 VAL A O 1
ATOM 1252 N N . ALA A 1 160 ? -6.777 21.312 -7.258 1 87.12 160 ALA A N 1
ATOM 1253 C CA . ALA A 1 160 ? -7.926 21.125 -6.375 1 87.12 160 ALA A CA 1
ATOM 1254 C C . ALA A 1 160 ? -8.938 22.266 -6.562 1 87.12 160 ALA A C 1
ATOM 1256 O O . ALA A 1 160 ? -10.148 22.031 -6.504 1 87.12 160 ALA A O 1
ATOM 1257 N N . ALA A 1 161 ? -8.445 23.453 -6.766 1 85.81 161 ALA A N 1
ATOM 1258 C CA . ALA A 1 161 ? -9.32 24.609 -6.934 1 85.81 161 ALA A CA 1
ATOM 1259 C C . ALA A 1 161 ? -10.188 24.469 -8.18 1 85.81 161 ALA A C 1
ATOM 1261 O O . ALA A 1 161 ? -11.281 25.031 -8.25 1 85.81 161 ALA A O 1
ATOM 1262 N N . GLY A 1 162 ? -9.758 23.703 -9.141 1 89.88 162 GLY A N 1
ATOM 1263 C CA . GLY A 1 162 ? -10.492 23.516 -10.383 1 89.88 162 GLY A CA 1
ATOM 1264 C C . GLY A 1 162 ? -11.547 22.422 -10.297 1 89.88 162 GLY A C 1
ATOM 1265 O O . GLY A 1 162 ? -12.359 22.266 -11.203 1 89.88 162 GLY A O 1
ATOM 1266 N N . ASP A 1 163 ? -11.586 21.703 -9.211 1 92 163 ASP A N 1
ATOM 1267 C CA . ASP A 1 163 ? -12.531 20.625 -8.961 1 92 163 ASP A CA 1
ATOM 1268 C C . ASP A 1 163 ? -13.195 20.781 -7.594 1 92 163 ASP A C 1
ATOM 1270 O O . ASP A 1 163 ? -12.57 20.484 -6.566 1 92 163 ASP A O 1
ATOM 1274 N N . PRO A 1 164 ? -14.461 21.125 -7.594 1 91.38 164 PRO A N 1
ATOM 1275 C CA . PRO A 1 164 ? -15.148 21.406 -6.328 1 91.38 164 PRO A CA 1
ATOM 1276 C C . PRO A 1 164 ? -15.109 20.234 -5.355 1 91.38 164 PRO A C 1
ATOM 1278 O O . PRO A 1 164 ? -14.984 20.438 -4.145 1 91.38 164 PRO A O 1
ATOM 1281 N N . TRP A 1 165 ? -15.281 19.109 -5.902 1 91.88 165 TRP A N 1
ATOM 1282 C CA . TRP A 1 165 ? -15.258 17.938 -5.031 1 91.88 165 TRP A CA 1
ATOM 1283 C C . TRP A 1 165 ? -13.891 17.75 -4.391 1 91.88 165 TRP A C 1
ATOM 1285 O O . TRP A 1 165 ? -13.789 17.531 -3.182 1 91.88 165 TRP A O 1
ATOM 1295 N N . LEU A 1 166 ? -12.898 17.875 -5.16 1 90.75 166 LEU A N 1
ATOM 1296 C CA . LEU A 1 166 ? -11.539 17.75 -4.656 1 90.75 166 LEU A CA 1
ATOM 1297 C C . LEU A 1 166 ? -11.211 18.875 -3.691 1 90.75 166 LEU A C 1
ATOM 1299 O O . LEU A 1 166 ? -10.508 18.672 -2.699 1 90.75 166 LEU A O 1
ATOM 1303 N N . SER A 1 167 ? -11.672 20.016 -4.066 1 88.56 167 SER A N 1
ATOM 1304 C CA . SER A 1 167 ? -11.445 21.172 -3.213 1 88.56 167 SER A CA 1
ATOM 1305 C C . SER A 1 167 ? -12.055 20.969 -1.83 1 88.56 167 SER A C 1
ATOM 1307 O O . SER A 1 167 ? -11.43 21.281 -0.817 1 88.56 167 SER A O 1
ATOM 1309 N N . ARG A 1 168 ? -13.195 20.422 -1.813 1 88.75 168 ARG A N 1
ATOM 1310 C CA . ARG A 1 168 ? -13.867 20.156 -0.545 1 88.75 168 ARG A CA 1
ATOM 1311 C C . ARG A 1 168 ? -13.102 19.109 0.266 1 88.75 168 ARG A C 1
ATOM 1313 O O . ARG A 1 168 ? -12.938 19.266 1.479 1 88.75 168 ARG A O 1
ATOM 1320 N N . LEU A 1 169 ? -12.695 18.062 -0.398 1 89.44 169 LEU A N 1
ATOM 1321 C CA . LEU A 1 169 ? -11.93 17.016 0.287 1 89.44 169 LEU A CA 1
ATOM 1322 C C . LEU A 1 169 ? -10.633 17.594 0.858 1 89.44 169 LEU A C 1
ATOM 1324 O O . LEU A 1 169 ? -10.242 17.25 1.978 1 89.44 169 LEU A O 1
ATOM 1328 N N . TYR A 1 170 ? -10.039 18.406 0.066 1 87.25 170 TYR A N 1
ATOM 1329 C CA . TYR A 1 170 ? -8.766 19 0.463 1 87.25 170 TYR A CA 1
ATOM 1330 C C . TYR A 1 170 ? -8.93 19.875 1.702 1 87.25 170 TYR A C 1
ATOM 1332 O O . TYR A 1 170 ? -8.227 19.688 2.699 1 87.25 170 TYR A O 1
ATOM 1340 N N . HIS A 1 171 ? -9.859 20.734 1.732 1 83.94 171 HIS A N 1
ATOM 1341 C CA . HIS A 1 171 ? -10.086 21.656 2.83 1 83.94 171 HIS A CA 1
ATOM 1342 C C . HIS A 1 171 ? -10.641 20.953 4.059 1 83.94 171 HIS A C 1
ATOM 1344 O O . HIS A 1 171 ? -10.242 21.25 5.188 1 83.94 171 HIS A O 1
ATOM 1350 N N . ASP A 1 172 ? -11.516 20.031 3.758 1 87.44 172 ASP A N 1
ATOM 1351 C CA . ASP A 1 172 ? -12.086 19.266 4.863 1 87.44 172 ASP A CA 1
ATOM 1352 C C . ASP A 1 172 ? -11.031 18.406 5.547 1 87.44 172 ASP A C 1
ATOM 1354 O O . ASP A 1 172 ? -11 18.312 6.777 1 87.44 172 ASP A O 1
ATOM 1358 N N . GLY A 1 173 ? -10.25 17.797 4.742 1 88.44 173 GLY A N 1
ATOM 1359 C CA . GLY A 1 173 ? -9.195 16.953 5.289 1 88.44 173 GLY A CA 1
ATOM 1360 C C . GLY A 1 173 ? -8.203 17.719 6.141 1 88.44 173 GLY A C 1
ATOM 1361 O O . GLY A 1 173 ? -7.898 17.312 7.266 1 88.44 173 GLY A O 1
ATOM 1362 N N . LEU A 1 174 ? -7.73 18.781 5.617 1 85.38 174 LEU A N 1
ATOM 1363 C CA . LEU A 1 174 ? -6.773 19.594 6.348 1 85.38 174 LEU A CA 1
ATOM 1364 C C . LEU A 1 174 ? -7.41 20.188 7.605 1 85.38 174 LEU A C 1
ATOM 1366 O O . LEU A 1 174 ? -6.773 20.234 8.664 1 85.38 174 LEU A O 1
ATOM 1370 N N . GLY A 1 175 ? -8.672 20.609 7.484 1 85.5 175 GLY A N 1
ATOM 1371 C CA . GLY A 1 175 ? -9.398 21.156 8.617 1 85.5 175 GLY A CA 1
ATOM 1372 C C . GLY A 1 175 ? -9.586 20.172 9.75 1 85.5 175 GLY A C 1
ATOM 1373 O O . GLY A 1 175 ? -9.352 20.5 10.914 1 85.5 175 GLY A O 1
ATOM 1374 N N . ARG A 1 176 ? -9.953 19 9.43 1 87.81 176 ARG A N 1
ATOM 1375 C CA . ARG A 1 176 ? -10.195 17.984 10.445 1 87.81 176 ARG A CA 1
ATOM 1376 C C . ARG A 1 176 ? -8.891 17.562 11.117 1 87.81 176 ARG A C 1
ATOM 1378 O O . ARG A 1 176 ? -8.859 17.312 12.32 1 87.81 176 ARG A O 1
ATOM 1385 N N . ASP A 1 177 ? -7.902 17.438 10.32 1 88.44 177 ASP A N 1
ATOM 1386 C CA . ASP A 1 177 ? -6.594 17.094 10.867 1 88.44 177 ASP A CA 1
ATOM 1387 C C . ASP A 1 177 ? -6.117 18.172 11.852 1 88.44 177 ASP A C 1
ATOM 1389 O O . ASP A 1 177 ? -5.602 17.844 12.922 1 88.44 177 ASP A O 1
ATOM 1393 N N . SER A 1 178 ? -6.316 19.391 11.5 1 88.69 178 SER A N 1
ATOM 1394 C CA . SER A 1 178 ? -5.922 20.516 12.352 1 88.69 178 SER A CA 1
ATOM 1395 C C . SER A 1 178 ? -6.773 20.562 13.617 1 88.69 178 SER A C 1
ATOM 1397 O O . SER A 1 178 ? -6.266 20.859 14.703 1 88.69 178 SER A O 1
ATOM 1399 N N . SER A 1 179 ? -8.039 20.297 13.422 1 88 179 SER A N 1
ATOM 1400 C CA . SER A 1 179 ? -8.945 20.281 14.57 1 88 179 SER A CA 1
ATOM 1401 C C . SER A 1 179 ? -8.57 19.172 15.547 1 88 179 SER A C 1
ATOM 1403 O O . SER A 1 179 ? -8.648 19.359 16.766 1 88 179 SER A O 1
ATOM 1405 N N . LEU A 1 180 ? -8.242 18.062 14.977 1 90.56 180 LEU A N 1
ATOM 1406 C CA . LEU A 1 180 ? -7.84 16.938 15.812 1 90.56 180 LEU A CA 1
ATOM 1407 C C . LEU A 1 180 ? -6.602 17.281 16.641 1 90.56 180 LEU A C 1
ATOM 1409 O O . LEU A 1 180 ? -6.547 16.984 17.828 1 90.56 180 LEU A O 1
ATOM 1413 N N . PHE A 1 181 ? -5.68 17.859 16.047 1 90.62 181 PHE A N 1
ATOM 1414 C CA . PHE A 1 181 ? -4.477 18.281 16.766 1 90.62 181 PHE A CA 1
ATOM 1415 C C . PHE A 1 181 ? -4.805 19.312 17.828 1 90.62 181 PHE A C 1
ATOM 1417 O O . PHE A 1 181 ? -4.375 19.172 18.984 1 90.62 181 PHE A O 1
ATOM 1424 N N . ALA A 1 182 ? -5.539 20.359 17.453 1 90.06 182 ALA A N 1
ATOM 1425 C CA . ALA A 1 182 ? -5.852 21.438 18.375 1 90.06 182 ALA A CA 1
ATOM 1426 C C . ALA A 1 182 ? -6.598 20.922 19.594 1 90.06 182 ALA A C 1
ATOM 1428 O O . ALA A 1 182 ? -6.277 21.281 20.734 1 90.06 182 ALA A O 1
ATOM 1429 N N . ALA A 1 183 ? -7.543 20.094 19.312 1 90.44 183 ALA A N 1
ATOM 1430 C CA . ALA A 1 183 ? -8.312 19.516 20.406 1 90.44 183 ALA A CA 1
ATOM 1431 C C . ALA A 1 183 ? -7.426 18.656 21.297 1 90.44 183 ALA A C 1
ATOM 1433 O O . ALA A 1 183 ? -7.566 18.672 22.531 1 90.44 183 ALA A O 1
ATOM 1434 N N . SER A 1 184 ? -6.551 17.906 20.688 1 91.69 184 SER A N 1
ATOM 1435 C CA . SER A 1 184 ? -5.625 17.078 21.453 1 91.69 184 SER A CA 1
ATOM 1436 C C . SER A 1 184 ? -4.664 17.938 22.281 1 91.69 184 SER A C 1
ATOM 1438 O O . SER A 1 184 ? -4.316 17.578 23.406 1 91.69 184 SER A O 1
ATOM 1440 N N . LEU A 1 185 ? -4.195 19 21.672 1 90.69 185 LEU A N 1
ATOM 1441 C CA . LEU A 1 185 ? -3.318 19.938 22.375 1 90.69 185 LEU A CA 1
ATOM 1442 C C . LEU A 1 185 ? -4.012 20.516 23.594 1 90.69 185 LEU A C 1
ATOM 1444 O O . LEU A 1 185 ? -3.414 20.594 24.672 1 90.69 185 LEU A O 1
ATOM 1448 N N . VAL A 1 186 ? -5.254 20.922 23.438 1 88.88 186 VAL A N 1
ATOM 1449 C CA . VAL A 1 186 ? -6.043 21.453 24.531 1 88.88 186 VAL A CA 1
ATOM 1450 C C . VAL A 1 186 ? -6.156 20.422 25.656 1 88.88 186 VAL A C 1
ATOM 1452 O O . VAL A 1 186 ? -5.977 20.734 26.828 1 88.88 186 VAL A O 1
ATOM 1455 N N . ALA A 1 187 ? -6.41 19.203 25.25 1 87.88 187 ALA A N 1
ATOM 1456 C CA . ALA A 1 187 ? -6.562 18.125 26.219 1 87.88 187 ALA A CA 1
ATOM 1457 C C . ALA A 1 187 ? -5.258 17.875 26.969 1 87.88 187 ALA A C 1
ATOM 1459 O O . ALA A 1 187 ? -5.266 17.672 28.188 1 87.88 187 ALA A O 1
ATOM 1460 N N . LYS A 1 188 ? -4.219 17.859 26.312 1 84.94 188 LYS A N 1
ATOM 1461 C CA . LYS A 1 188 ? -2.914 17.562 26.891 1 84.94 188 LYS A CA 1
ATOM 1462 C C . LYS A 1 188 ? -2.418 18.703 27.766 1 84.94 188 LYS A C 1
ATOM 1464 O O . LYS A 1 188 ? -1.78 18.484 28.797 1 84.94 188 LYS A O 1
ATOM 1469 N N . CYS A 1 189 ? -2.588 19.906 27.359 1 77.06 189 CYS A N 1
ATOM 1470 C CA . CYS A 1 189 ? -2.1 21.094 28.062 1 77.06 189 CYS A CA 1
ATOM 1471 C C . CYS A 1 189 ? -2.836 21.281 29.375 1 77.06 189 CYS A C 1
ATOM 1473 O O . CYS A 1 189 ? -2.326 21.938 30.297 1 77.06 189 CYS A O 1
ATOM 1475 N N . GLY A 1 190 ? -4.023 20.797 29.359 1 64.38 190 GLY A N 1
ATOM 1476 C CA . GLY A 1 190 ? -4.629 20.797 30.688 1 64.38 190 GLY A CA 1
ATOM 1477 C C . GLY A 1 190 ? -3.766 20.141 31.75 1 64.38 190 GLY A C 1
ATOM 1478 O O . GLY A 1 190 ? -3.814 20.516 32.906 1 64.38 190 GLY A O 1
ATOM 1479 N N . SER A 1 191 ? -3.053 19.297 31.203 1 59.38 191 SER A N 1
ATOM 1480 C CA . SER A 1 191 ? -2.168 18.578 32.125 1 59.38 191 SER A CA 1
ATOM 1481 C C . SER A 1 191 ? -0.76 19.172 32.094 1 59.38 191 SER A C 1
ATOM 1483 O O . SER A 1 191 ? 0.091 18.781 32.906 1 59.38 191 SER A O 1
ATOM 1485 N N . TRP A 1 192 ? -0.54 19.859 31 1 60.56 192 TRP A N 1
ATOM 1486 C CA . TRP A 1 192 ? 0.775 20.469 30.828 1 60.56 192 TRP A CA 1
ATOM 1487 C C . TRP A 1 192 ? 0.821 21.859 31.438 1 60.56 192 TRP A C 1
ATOM 1489 O O . TRP A 1 192 ? -0.093 22.672 31.234 1 60.56 192 TRP A O 1
ATOM 1499 N N . SER A 1 193 ? 1.501 22.047 32.469 1 59.03 193 SER A N 1
ATOM 1500 C CA . SER A 1 193 ? 1.739 23.406 32.938 1 59.03 193 SER A CA 1
ATOM 1501 C C . SER A 1 193 ? 2.51 24.203 31.875 1 59.03 193 SER A C 1
ATOM 1503 O O . SER A 1 193 ? 3.312 23.656 31.125 1 59.03 193 SER A O 1
ATOM 1505 N N . GLY A 1 194 ? 2.027 25.297 31.297 1 70.94 194 GLY A N 1
ATOM 1506 C CA . GLY A 1 194 ? 2.967 26.281 30.766 1 70.94 194 GLY A CA 1
ATOM 1507 C C . GLY A 1 194 ? 2.725 26.625 29.312 1 70.94 194 GLY A C 1
ATOM 1508 O O . GLY A 1 194 ? 3.102 27.688 28.844 1 70.94 194 GLY A O 1
ATOM 1509 N N . VAL A 1 195 ? 1.927 25.766 28.484 1 83.38 195 VAL A N 1
ATOM 1510 C CA . VAL A 1 195 ? 1.93 26.078 27.062 1 83.38 195 VAL A CA 1
ATOM 1511 C C . VAL A 1 195 ? 1.121 27.344 26.812 1 83.38 195 VAL A C 1
ATOM 1513 O O . VAL A 1 195 ? 1.586 28.266 26.141 1 83.38 195 VAL A O 1
ATOM 1516 N N . PHE A 1 196 ? -0.025 27.438 27.5 1 87.12 196 PHE A N 1
ATOM 1517 C CA . PHE A 1 196 ? -0.898 28.578 27.25 1 87.12 196 PHE A CA 1
ATOM 1518 C C . PHE A 1 196 ? -0.976 29.469 28.484 1 87.12 196 PHE A C 1
ATOM 1520 O O . PHE A 1 196 ? -1.736 30.438 28.5 1 87.12 196 PHE A O 1
ATOM 1527 N N . GLU A 1 197 ? -0.233 29.094 29.438 1 83.5 197 GLU A N 1
ATOM 1528 C CA . GLU A 1 197 ? -0.271 29.859 30.672 1 83.5 197 GLU A CA 1
ATOM 1529 C C . GLU A 1 197 ? 0.276 31.281 30.469 1 83.5 197 GLU A C 1
ATOM 1531 O O . GLU A 1 197 ? 1.322 31.453 29.844 1 83.5 197 GLU A O 1
ATOM 1536 N N . GLY A 1 198 ? -0.501 32.188 30.938 1 82.44 198 GLY A N 1
ATOM 1537 C CA . GLY A 1 198 ? -0.046 33.562 30.938 1 82.44 198 GLY A CA 1
ATOM 1538 C C . GLY A 1 198 ? -0.242 34.281 29.609 1 82.44 198 GLY A C 1
ATOM 1539 O O . GLY A 1 198 ? 0.065 35.469 29.469 1 82.44 198 GLY A O 1
ATOM 1540 N N . LEU A 1 199 ? -0.794 33.594 28.672 1 89.81 199 LEU A N 1
ATOM 1541 C CA . LEU A 1 199 ? -1.001 34.188 27.359 1 89.81 199 LEU A CA 1
ATOM 1542 C C . LEU A 1 199 ? -2.289 35 27.328 1 89.81 199 LEU A C 1
ATOM 1544 O O . LEU A 1 199 ? -3.311 34.562 27.875 1 89.81 199 LEU A O 1
ATOM 1548 N N . ASN A 1 200 ? -2.219 36.125 26.766 1 93.12 200 ASN A N 1
ATOM 1549 C CA . ASN A 1 200 ? -3.41 36.938 26.562 1 93.12 200 ASN A CA 1
ATOM 1550 C C . ASN A 1 200 ? -3.811 37 25.094 1 93.12 200 ASN A C 1
ATOM 1552 O O . ASN A 1 200 ? -4.965 37.281 24.766 1 93.12 200 ASN A O 1
ATOM 1556 N N . SER A 1 201 ? -2.865 36.688 24.266 1 94.69 201 SER A N 1
ATOM 1557 C CA . SER A 1 201 ? -3.133 36.75 22.844 1 94.69 201 SER A CA 1
ATOM 1558 C C . SER A 1 201 ? -2.314 35.719 22.078 1 94.69 201 SER A C 1
ATOM 1560 O O . SER A 1 201 ? -1.205 35.375 22.5 1 94.69 201 SER A O 1
ATOM 1562 N N . LEU A 1 202 ? -2.877 35.188 21.047 1 94.31 202 LEU A N 1
ATOM 1563 C CA . LEU A 1 202 ? -2.238 34.188 20.188 1 94.31 202 LEU A CA 1
ATOM 1564 C C . LEU A 1 202 ? -2.594 34.438 18.734 1 94.31 202 LEU A C 1
ATOM 1566 O O . LEU A 1 202 ? -3.754 34.688 18.406 1 94.31 202 LEU A O 1
ATOM 1570 N N . VAL A 1 203 ? -1.608 34.438 17.859 1 94.75 203 VAL A N 1
ATOM 1571 C CA . VAL A 1 203 ? -1.837 34.531 16.422 1 94.75 203 VAL A CA 1
ATOM 1572 C C . VAL A 1 203 ? -1.561 33.188 15.758 1 94.75 203 VAL A C 1
ATOM 1574 O O . VAL A 1 203 ? -0.46 32.625 15.883 1 94.75 203 VAL A O 1
ATOM 1577 N N . ASP A 1 204 ? -2.584 32.594 15.18 1 93.81 204 ASP A N 1
ATOM 1578 C CA . ASP A 1 204 ? -2.469 31.406 14.344 1 93.81 204 ASP A CA 1
ATOM 1579 C C . ASP A 1 204 ? -2.141 31.781 12.898 1 93.81 204 ASP A C 1
ATOM 1581 O O . ASP A 1 204 ? -3 32.281 12.172 1 93.81 204 ASP A O 1
ATOM 1585 N N . VAL A 1 205 ? -0.884 31.469 12.477 1 93.25 205 VAL A N 1
ATOM 1586 C CA . VAL A 1 205 ? -0.368 32 11.211 1 93.25 205 VAL A CA 1
ATOM 1587 C C . VAL A 1 205 ? -0.474 30.922 10.133 1 93.25 205 VAL A C 1
ATOM 1589 O O . VAL A 1 205 ? -0.007 29.797 10.32 1 93.25 205 VAL A O 1
ATOM 1592 N N . GLY A 1 206 ? -1.012 31.328 8.898 1 80.38 206 GLY A N 1
ATOM 1593 C CA . GLY A 1 206 ? -0.976 30.531 7.68 1 80.38 206 GLY A CA 1
ATOM 1594 C C . GLY A 1 206 ? -2.057 29.469 7.633 1 80.38 206 GLY A C 1
ATOM 1595 O O . GLY A 1 206 ? -2.564 29.047 8.672 1 80.38 206 GLY A O 1
ATOM 1596 N N . ARG A 1 207 ? -2.736 29.312 6.379 1 61.62 207 ARG A N 1
ATOM 1597 C CA . ARG A 1 207 ? -3.977 28.594 6.133 1 61.62 207 ARG A CA 1
ATOM 1598 C C . ARG A 1 207 ? -3.746 27.078 6.195 1 61.62 207 ARG A C 1
ATOM 1600 O O . ARG A 1 207 ? -4.672 26.297 5.973 1 61.62 207 ARG A O 1
ATOM 1607 N N . ASN A 1 208 ? -2.525 26.562 6.391 1 55.72 208 ASN A N 1
ATOM 1608 C CA . ASN A 1 208 ? -2.713 25.125 6.172 1 55.72 208 ASN A CA 1
ATOM 1609 C C . ASN A 1 208 ? -3.783 24.562 7.098 1 55.72 208 ASN A C 1
ATOM 1611 O O . ASN A 1 208 ? -4.043 23.359 7.082 1 55.72 208 ASN A O 1
ATOM 1615 N N . SER A 1 209 ? -4.301 25.547 7.93 1 49.97 209 SER A N 1
ATOM 1616 C CA . SER A 1 209 ? -5.297 25.047 8.867 1 49.97 209 SER A CA 1
ATOM 1617 C C . SER A 1 209 ? -6.711 25.219 8.312 1 49.97 209 SER A C 1
ATOM 1619 O O . SER A 1 209 ? -7.664 25.375 9.078 1 49.97 209 SER A O 1
ATOM 1621 N N . GLY A 1 210 ? -6.812 25.031 6.934 1 55.75 210 GLY A N 1
ATOM 1622 C CA . GLY A 1 210 ? -8.172 25.141 6.441 1 55.75 210 GLY A CA 1
ATOM 1623 C C . GLY A 1 210 ? -8.805 26.484 6.707 1 55.75 210 GLY A C 1
ATOM 1624 O O . GLY A 1 210 ? -8.133 27.516 6.641 1 55.75 210 GLY A O 1
ATOM 1625 N N . THR A 1 211 ? -10.172 26.484 7.074 1 62.03 211 THR A N 1
ATOM 1626 C CA . THR A 1 211 ? -11.109 27.578 7.328 1 62.03 211 THR A CA 1
ATOM 1627 C C . THR A 1 211 ? -10.953 28.094 8.75 1 62.03 211 THR A C 1
ATOM 1629 O O . THR A 1 211 ? -11.938 28.5 9.383 1 62.03 211 THR A O 1
ATOM 1632 N N . GLY A 1 212 ? -9.562 28.016 9.32 1 75.88 212 GLY A N 1
ATOM 1633 C CA . GLY A 1 212 ? -9.398 28.609 10.648 1 75.88 212 GLY A CA 1
ATOM 1634 C C . GLY A 1 212 ? -9.852 27.688 11.758 1 75.88 212 GLY A C 1
ATOM 1635 O O . GLY A 1 212 ? -10.258 28.141 12.828 1 75.88 212 GLY A O 1
ATOM 1636 N N . THR A 1 213 ? -9.797 26.422 11.492 1 81.69 213 THR A N 1
ATOM 1637 C CA . THR A 1 213 ? -10.328 25.453 12.43 1 81.69 213 THR A CA 1
ATOM 1638 C C . THR A 1 213 ? -9.492 25.406 13.703 1 81.69 213 THR A C 1
ATOM 1640 O O . THR A 1 213 ? -10.023 25.266 14.805 1 81.69 213 THR A O 1
ATOM 1643 N N . THR A 1 214 ? -8.195 25.531 13.594 1 88.06 214 THR A N 1
ATOM 1644 C CA . THR A 1 214 ? -7.328 25.547 14.766 1 88.06 214 THR A CA 1
ATOM 1645 C C . THR A 1 214 ? -7.676 26.719 15.688 1 88.06 214 THR A C 1
ATOM 1647 O O . THR A 1 214 ? -7.848 26.531 16.891 1 88.06 214 THR A O 1
ATOM 1650 N N . GLY A 1 215 ? -7.785 27.906 15.102 1 88.12 215 GLY A N 1
ATOM 1651 C CA . GLY A 1 215 ? -8.156 29.078 15.867 1 88.12 215 GLY A CA 1
ATOM 1652 C C . GLY A 1 215 ? -9.508 28.953 16.547 1 88.12 215 GLY A C 1
ATOM 1653 O O . GLY A 1 215 ? -9.688 29.406 17.672 1 88.12 215 GLY A O 1
ATOM 1654 N N . GLN A 1 216 ? -10.391 28.297 15.844 1 87.31 216 GLN A N 1
ATOM 1655 C CA . GLN A 1 216 ? -11.734 28.109 16.391 1 87.31 216 GLN A CA 1
ATOM 1656 C C . GLN A 1 216 ? -11.703 27.203 17.609 1 87.31 216 GLN A C 1
ATOM 1658 O O . GLN A 1 216 ? -12.359 27.5 18.625 1 87.31 216 GLN A O 1
ATOM 1663 N N . VAL A 1 217 ? -11 26.125 17.547 1 87.38 217 VAL A N 1
ATOM 1664 C CA . VAL A 1 217 ? -10.906 25.172 18.656 1 87.38 217 VAL A CA 1
ATOM 1665 C C . VAL A 1 217 ? -10.227 25.844 19.859 1 87.38 217 VAL A C 1
ATOM 1667 O O . VAL A 1 217 ? -10.695 25.719 20.984 1 87.38 217 VAL A O 1
ATOM 1670 N N . LEU A 1 218 ? -9.164 26.594 19.641 1 89 218 LEU A N 1
ATOM 1671 C CA . LEU A 1 218 ? -8.422 27.266 20.719 1 89 218 LEU A CA 1
ATOM 1672 C C . LEU A 1 218 ? -9.258 28.375 21.344 1 89 218 LEU A C 1
ATOM 1674 O O . LEU A 1 218 ? -9.25 28.547 22.562 1 89 218 LEU A O 1
ATOM 1678 N N . ALA A 1 219 ? -9.961 29.141 20.484 1 89.88 219 ALA A N 1
ATOM 1679 C CA . ALA A 1 219 ? -10.805 30.219 20.984 1 89.88 219 ALA A CA 1
ATOM 1680 C C . ALA A 1 219 ? -11.906 29.672 21.891 1 89.88 219 ALA A C 1
ATOM 1682 O O . ALA A 1 219 ? -12.258 30.312 22.906 1 89.88 219 ALA A O 1
ATOM 1683 N N . ALA A 1 220 ? -12.422 28.578 21.484 1 87.12 220 ALA A N 1
ATOM 1684 C CA . ALA A 1 220 ? -13.469 27.953 22.297 1 87.12 220 ALA A CA 1
ATOM 1685 C C . ALA A 1 220 ? -12.906 27.422 23.609 1 87.12 220 ALA A C 1
ATOM 1687 O O . ALA A 1 220 ? -13.57 27.5 24.641 1 87.12 220 ALA A O 1
ATOM 1688 N N . ALA A 1 221 ? -11.727 26.938 23.656 1 87 221 ALA A N 1
ATOM 1689 C CA . ALA A 1 221 ? -11.117 26.312 24.828 1 87 221 ALA A CA 1
ATOM 1690 C C . ALA A 1 221 ? -10.578 27.359 25.781 1 87 221 ALA A C 1
ATOM 1692 O O . ALA A 1 221 ? -10.555 27.156 27 1 87 221 ALA A O 1
ATOM 1693 N N . PHE A 1 222 ? -10.133 28.547 25.234 1 88.56 222 PHE A N 1
ATOM 1694 C CA . PHE A 1 222 ? -9.516 29.594 26.031 1 88.56 222 PHE A CA 1
ATOM 1695 C C . PHE A 1 222 ? -10.188 30.938 25.781 1 88.56 222 PHE A C 1
ATOM 1697 O O . PHE A 1 222 ? -9.617 31.812 25.125 1 88.56 222 PHE A O 1
ATOM 1704 N N . PRO A 1 223 ? -11.266 31.172 26.422 1 89.12 223 PRO A N 1
ATOM 1705 C CA . PRO A 1 223 ? -12.039 32.375 26.156 1 89.12 223 PRO A CA 1
ATOM 1706 C C . PRO A 1 223 ? -11.297 33.656 26.562 1 89.12 223 PRO A C 1
ATOM 1708 O O . PRO A 1 223 ? -11.625 34.75 26.094 1 89.12 223 PRO A O 1
ATOM 1711 N N . ASP A 1 224 ? -10.328 33.469 27.406 1 90.19 224 ASP A N 1
ATOM 1712 C CA . ASP A 1 224 ? -9.625 34.656 27.922 1 90.19 224 ASP A CA 1
ATOM 1713 C C . ASP A 1 224 ? -8.43 35 27.047 1 90.19 224 ASP A C 1
ATOM 1715 O O . ASP A 1 224 ? -7.746 36 27.281 1 90.19 224 ASP A O 1
ATOM 1719 N N . ILE A 1 225 ? -8.141 34.25 26.047 1 91.5 225 ILE A N 1
ATOM 1720 C CA . ILE A 1 225 ? -7.051 34.531 25.109 1 91.5 225 ILE A CA 1
ATOM 1721 C C . ILE A 1 225 ? -7.617 35.062 23.797 1 91.5 225 ILE A C 1
ATOM 1723 O O . ILE A 1 225 ? -8.5 34.438 23.203 1 91.5 225 ILE A O 1
ATOM 1727 N N . ASP A 1 226 ? -7.191 36.219 23.406 1 94.56 226 ASP A N 1
ATOM 1728 C CA . ASP A 1 226 ? -7.57 36.719 22.094 1 94.56 226 ASP A CA 1
ATOM 1729 C C . ASP A 1 226 ? -6.859 35.938 20.969 1 94.56 226 ASP A C 1
ATOM 1731 O O . ASP A 1 226 ? -5.633 35.969 20.891 1 94.56 226 ASP A O 1
ATOM 1735 N N . ILE A 1 227 ? -7.645 35.344 20.125 1 93.56 227 ILE A N 1
ATOM 1736 C CA . ILE A 1 227 ? -7.082 34.5 19.062 1 93.56 227 ILE A CA 1
ATOM 1737 C C . ILE A 1 227 ? -7.254 35.188 17.719 1 93.56 227 ILE A C 1
ATOM 1739 O O . ILE A 1 227 ? -8.367 35.594 17.359 1 93.56 227 ILE A O 1
ATOM 1743 N N . THR A 1 228 ? -6.203 35.344 17.031 1 93.06 228 THR A N 1
ATOM 1744 C CA . THR A 1 228 ? -6.215 35.906 15.688 1 93.06 228 THR A CA 1
ATOM 1745 C C . THR A 1 228 ? -5.797 34.875 14.656 1 93.06 228 THR A C 1
ATOM 1747 O O . THR A 1 228 ? -4.719 34.281 14.766 1 93.06 228 THR A O 1
ATOM 1750 N N . VAL A 1 229 ? -6.68 34.594 13.695 1 92.75 229 VAL A N 1
ATOM 1751 C CA . VAL A 1 229 ? -6.297 33.781 12.539 1 92.75 229 VAL A CA 1
ATOM 1752 C C . VAL A 1 229 ? -5.727 34.688 11.445 1 92.75 229 VAL A C 1
ATOM 1754 O O . VAL A 1 229 ? -6.418 35.594 10.953 1 92.75 229 VAL A O 1
ATOM 1757 N N . PHE A 1 230 ? -4.457 34.438 11.086 1 92.88 230 PHE A N 1
ATOM 1758 C CA . PHE A 1 230 ? -3.73 35.312 10.172 1 92.88 230 PHE A CA 1
ATOM 1759 C C . PHE A 1 230 ? -3.359 34.594 8.891 1 92.88 230 PHE A C 1
ATOM 1761 O O . PHE A 1 230 ? -2.637 33.594 8.93 1 92.88 230 PHE A O 1
ATOM 1768 N N . ASP A 1 231 ? -3.854 35.031 7.77 1 90.5 231 ASP A N 1
ATOM 1769 C CA . ASP A 1 231 ? -3.576 34.438 6.457 1 90.5 231 ASP A CA 1
ATOM 1770 C C . ASP A 1 231 ? -3.652 35.5 5.363 1 90.5 231 ASP A C 1
ATOM 1772 O O . ASP A 1 231 ? -3.877 36.688 5.645 1 90.5 231 ASP A O 1
ATOM 1776 N N . LEU A 1 232 ? -3.383 35.094 4.152 1 88.19 232 LEU A N 1
ATOM 1777 C CA . LEU A 1 232 ? -3.514 36.031 3.033 1 88.19 232 LEU A CA 1
ATOM 1778 C C . LEU A 1 232 ? -4.918 36.625 2.984 1 88.19 232 LEU A C 1
ATOM 1780 O O . LEU A 1 232 ? -5.887 35.969 3.373 1 88.19 232 LEU A O 1
ATOM 1784 N N . PRO A 1 233 ? -5.039 37.781 2.529 1 87.06 233 PRO A N 1
ATOM 1785 C CA . PRO A 1 233 ? -6.332 38.469 2.525 1 87.06 233 PRO A CA 1
ATOM 1786 C C . PRO A 1 233 ? -7.43 37.656 1.833 1 87.06 233 PRO A C 1
ATOM 1788 O O . PRO A 1 233 ? -8.547 37.562 2.352 1 87.06 233 PRO A O 1
ATOM 1791 N N . HIS A 1 234 ? -7.105 37.031 0.81 1 81.31 234 HIS A N 1
ATOM 1792 C CA . HIS A 1 234 ? -8.117 36.281 0.06 1 81.31 234 HIS A CA 1
ATOM 1793 C C . HIS A 1 234 ? -8.531 35 0.792 1 81.31 234 HIS A C 1
ATOM 1795 O O . HIS A 1 234 ? -9.656 34.531 0.635 1 81.31 234 HIS A O 1
ATOM 1801 N N . ALA A 1 235 ? -7.641 34.5 1.583 1 79.25 235 ALA A N 1
ATOM 1802 C CA . ALA A 1 235 ? -7.918 33.281 2.316 1 79.25 235 ALA A CA 1
ATOM 1803 C C . ALA A 1 235 ? -8.867 33.531 3.482 1 79.25 235 ALA A C 1
ATOM 1805 O O . ALA A 1 235 ? -9.602 32.656 3.906 1 79.25 235 ALA A O 1
ATOM 1806 N N . VAL A 1 236 ? -8.867 34.719 4.07 1 83.69 236 VAL A N 1
ATOM 1807 C CA . VAL A 1 236 ? -9.688 35.031 5.242 1 83.69 236 VAL A CA 1
ATOM 1808 C C . VAL A 1 236 ? -10.883 35.875 4.836 1 83.69 236 VAL A C 1
ATOM 1810 O O . VAL A 1 236 ? -11.688 36.281 5.684 1 83.69 236 VAL A O 1
ATOM 1813 N N . ALA A 1 237 ? -10.945 36.094 3.57 1 80.12 237 ALA A N 1
ATOM 1814 C CA . ALA A 1 237 ? -12.062 36.906 3.098 1 80.12 237 ALA A CA 1
ATOM 1815 C C . ALA A 1 237 ? -13.398 36.219 3.377 1 80.12 237 ALA A C 1
ATOM 1817 O O . ALA A 1 237 ? -13.57 35.031 3.088 1 80.12 237 ALA A O 1
ATOM 1818 N N . GLY A 1 238 ? -14.289 36.875 4.016 1 74.25 238 GLY A N 1
ATOM 1819 C CA . GLY A 1 238 ? -15.625 36.344 4.262 1 74.25 238 GLY A CA 1
ATOM 1820 C C . GLY A 1 238 ? -15.734 35.594 5.578 1 74.25 238 GLY A C 1
ATOM 1821 O O . GLY A 1 238 ? -16.812 35.125 5.941 1 74.25 238 GLY A O 1
ATOM 1822 N N . LEU A 1 239 ? -14.656 35.406 6.246 1 76.12 239 LEU A N 1
ATOM 1823 C CA . LEU A 1 239 ? -14.672 34.656 7.508 1 76.12 239 LEU A CA 1
ATOM 1824 C C . LEU A 1 239 ? -14.766 35.625 8.695 1 76.12 239 LEU A C 1
ATOM 1826 O O . LEU A 1 239 ? -14.672 35.188 9.844 1 76.12 239 LEU A O 1
ATOM 1830 N N . GLU A 1 240 ? -14.953 36.844 8.453 1 63.75 240 GLU A N 1
ATOM 1831 C CA . GLU A 1 240 ? -14.82 37.906 9.469 1 63.75 240 GLU A CA 1
ATOM 1832 C C . GLU A 1 240 ? -15.828 37.688 10.602 1 63.75 240 GLU A C 1
ATOM 1834 O O . GLU A 1 240 ? -15.531 37.969 11.758 1 63.75 240 GLU A O 1
ATOM 1839 N N . ALA A 1 241 ? -16.922 37.219 10.273 1 60.59 241 ALA A N 1
ATOM 1840 C CA . ALA A 1 241 ? -17.906 37.062 11.352 1 60.59 241 ALA A CA 1
ATOM 1841 C C . ALA A 1 241 ? -17.656 35.781 12.125 1 60.59 241 ALA A C 1
ATOM 1843 O O . ALA A 1 241 ? -17.875 34.688 11.609 1 60.59 241 ALA A O 1
ATOM 1844 N N . ALA A 1 242 ? -16.734 36 13.188 1 62.81 242 ALA A N 1
ATOM 1845 C CA . ALA A 1 242 ? -16.422 34.781 13.945 1 62.81 242 ALA A CA 1
ATOM 1846 C C . ALA A 1 242 ? -17.516 34.5 14.977 1 62.81 242 ALA A C 1
ATOM 1848 O O . ALA A 1 242 ? -18.125 35.406 15.523 1 62.81 242 ALA A O 1
ATOM 1849 N N . ALA A 1 243 ? -17.781 33.25 15.125 1 67.19 243 ALA A N 1
ATOM 1850 C CA . ALA A 1 243 ? -18.781 32.781 16.094 1 67.19 243 ALA A CA 1
ATOM 1851 C C . ALA A 1 243 ? -18.328 33.094 17.516 1 67.19 243 ALA A C 1
ATOM 1853 O O . ALA A 1 243 ? -19.156 33.344 18.391 1 67.19 243 ALA A O 1
ATOM 1854 N N . GLN A 1 244 ? -17.078 33.188 17.734 1 82.56 244 GLN A N 1
ATOM 1855 C CA . GLN A 1 244 ? -16.531 33.438 19.062 1 82.56 244 GLN A CA 1
ATOM 1856 C C . GLN A 1 244 ? -16.047 34.875 19.203 1 82.56 244 GLN A C 1
ATOM 1858 O O . GLN A 1 244 ? -15.375 35.406 18.312 1 82.56 244 GLN A O 1
ATOM 1863 N N . PRO A 1 245 ? -16.344 35.531 20.312 1 88.69 245 PRO A N 1
ATOM 1864 C CA . PRO A 1 245 ? -16 36.938 20.5 1 88.69 245 PRO A CA 1
ATOM 1865 C C . PRO A 1 245 ? -14.492 37.156 20.562 1 88.69 245 PRO A C 1
ATOM 1867 O O . PRO A 1 245 ? -14.016 38.25 20.266 1 88.69 245 PRO A O 1
ATOM 1870 N N . ASN A 1 246 ? -13.773 36.156 20.969 1 92.94 246 ASN A N 1
ATOM 1871 C CA . ASN A 1 246 ? -12.328 36.344 21.125 1 92.94 246 ASN A CA 1
ATOM 1872 C C . ASN A 1 246 ? -11.57 35.844 19.906 1 92.94 246 ASN A C 1
ATOM 1874 O O . ASN A 1 246 ? -10.359 35.625 19.969 1 92.94 246 ASN A O 1
ATOM 1878 N N . LEU A 1 247 ? -12.258 35.562 18.766 1 92.62 247 LEU A N 1
ATOM 1879 C CA . LEU A 1 247 ? -11.641 35.125 17.531 1 92.62 247 LEU A CA 1
ATOM 1880 C C . LEU A 1 247 ? -11.758 36.188 16.438 1 92.62 247 LEU A C 1
ATOM 1882 O O . LEU A 1 247 ? -12.836 36.719 16.219 1 92.62 247 LEU A O 1
ATOM 1886 N N . ARG A 1 248 ? -10.742 36.5 15.852 1 91.75 248 ARG A N 1
ATOM 1887 C CA . ARG A 1 248 ? -10.773 37.438 14.727 1 91.75 248 ARG A CA 1
ATOM 1888 C C . ARG A 1 248 ? -9.922 36.938 13.57 1 91.75 248 ARG A C 1
ATOM 1890 O O . ARG A 1 248 ? -8.969 36.188 13.773 1 91.75 248 ARG A O 1
ATOM 1897 N N . TYR A 1 249 ? -10.242 37.312 12.336 1 91.44 249 TYR A N 1
ATOM 1898 C CA . TYR A 1 249 ? -9.516 36.969 11.117 1 91.44 249 TYR A CA 1
ATOM 1899 C C . TYR A 1 249 ? -8.828 38.219 10.539 1 91.44 249 TYR A C 1
ATOM 1901 O O . TYR A 1 249 ? -9.453 39.25 10.398 1 91.44 249 TYR A O 1
ATOM 1909 N N . VAL A 1 250 ? -7.582 38.094 10.297 1 91.31 250 VAL A N 1
ATOM 1910 C CA . VAL A 1 250 ? -6.809 39.25 9.797 1 91.31 250 VAL A CA 1
ATOM 1911 C C . VAL A 1 250 ? -6.035 38.812 8.547 1 91.31 250 VAL A C 1
ATOM 1913 O O . VAL A 1 250 ? -5.371 37.781 8.531 1 91.31 250 VAL A O 1
ATOM 1916 N N . GLY A 1 251 ? -6.16 39.594 7.465 1 90.94 251 GLY A N 1
ATOM 1917 C CA . GLY A 1 251 ? -5.434 39.344 6.23 1 90.94 251 GLY A CA 1
ATOM 1918 C C . GLY A 1 251 ? -4.062 40 6.203 1 90.94 251 GLY A C 1
ATOM 1919 O O . GLY A 1 251 ? -3.9 41.125 6.68 1 90.94 251 GLY A O 1
ATOM 1920 N N . GLY A 1 252 ? -3.062 39.281 5.758 1 92.75 252 GLY A N 1
ATOM 1921 C CA . GLY A 1 252 ? -1.714 39.812 5.609 1 92.75 252 GLY A CA 1
ATOM 1922 C C . GLY A 1 252 ? -0.724 38.781 5.117 1 92.75 252 GLY A C 1
ATOM 1923 O O . GLY A 1 252 ? -1.098 37.625 4.844 1 92.75 252 GLY A O 1
ATOM 1924 N N . ASP A 1 253 ? 0.512 39.219 4.926 1 93.94 253 ASP A N 1
ATOM 1925 C CA . ASP A 1 253 ? 1.604 38.375 4.465 1 93.94 253 ASP A CA 1
ATOM 1926 C C . ASP A 1 253 ? 2.547 38 5.613 1 93.94 253 ASP A C 1
ATOM 1928 O O . ASP A 1 253 ? 3.215 38.875 6.168 1 93.94 253 ASP A O 1
ATOM 1932 N N . MET A 1 254 ? 2.648 36.719 5.902 1 94.75 254 MET A N 1
ATOM 1933 C CA . MET A 1 254 ? 3.412 36.281 7.059 1 94.75 254 MET A CA 1
ATOM 1934 C C . MET A 1 254 ? 4.898 36.562 6.887 1 94.75 254 MET A C 1
ATOM 1936 O O . MET A 1 254 ? 5.652 36.562 7.863 1 94.75 254 MET A O 1
ATOM 1940 N N . PHE A 1 255 ? 5.336 36.844 5.676 1 95.5 255 PHE A N 1
ATOM 1941 C CA . PHE A 1 255 ? 6.746 37.125 5.43 1 95.5 255 PHE A CA 1
ATOM 1942 C C . PHE A 1 255 ? 7.035 38.594 5.547 1 95.5 255 PHE A C 1
ATOM 1944 O O . PHE A 1 255 ? 8.195 39.031 5.586 1 95.5 255 PHE A O 1
ATOM 1951 N N . LYS A 1 256 ? 6.047 39.375 5.582 1 95.06 256 LYS A N 1
ATOM 1952 C CA . LYS A 1 256 ? 6.219 40.812 5.73 1 95.06 256 LYS A CA 1
ATOM 1953 C C . LYS A 1 256 ? 6.082 41.25 7.191 1 95.06 256 LYS A C 1
ATOM 1955 O O . LYS A 1 256 ? 7.02 41.781 7.777 1 95.06 256 LYS A O 1
ATOM 1960 N N . GLU A 1 257 ? 4.863 40.875 7.68 1 95.06 257 GLU A N 1
ATOM 1961 C CA . GLU A 1 257 ? 4.629 41.25 9.078 1 95.06 257 GLU A CA 1
ATOM 1962 C C . GLU A 1 257 ? 3.533 40.406 9.695 1 95.06 257 GLU A C 1
ATOM 1964 O O . GLU A 1 257 ? 2.459 40.219 9.117 1 95.06 257 GLU A O 1
ATOM 1969 N N . ILE A 1 258 ? 3.846 39.906 10.867 1 96.12 258 ILE A N 1
ATOM 1970 C CA . ILE A 1 258 ? 2.875 39.188 11.68 1 96.12 258 ILE A CA 1
ATOM 1971 C C . ILE A 1 258 ? 2.408 40.062 12.836 1 96.12 258 ILE A C 1
ATOM 1973 O O . ILE A 1 258 ? 3.221 40.719 13.484 1 96.12 258 ILE A O 1
ATOM 1977 N N . PRO A 1 259 ? 1.091 40.125 13.047 1 95.06 259 PRO A N 1
ATOM 1978 C CA . PRO A 1 259 ? 0.616 40.938 14.164 1 95.06 259 PRO A CA 1
ATOM 1979 C C . PRO A 1 259 ? 1.262 40.531 15.492 1 95.06 259 PRO A C 1
ATOM 1981 O O . PRO A 1 259 ? 1.467 39.344 15.766 1 95.06 259 PRO A O 1
ATOM 1984 N N . PRO A 1 260 ? 1.593 41.594 16.312 1 95 260 PRO A N 1
ATOM 1985 C CA . PRO A 1 260 ? 2.168 41.281 17.625 1 95 260 PRO A CA 1
ATOM 1986 C C . PRO A 1 260 ? 1.217 40.469 18.516 1 95 260 PRO A C 1
ATOM 1988 O O . PRO A 1 260 ? 0.008 40.719 18.516 1 95 260 PRO A O 1
ATOM 1991 N N . ALA A 1 261 ? 1.711 39.531 19.25 1 94.94 261 ALA A N 1
ATOM 1992 C CA . ALA A 1 261 ? 0.953 38.719 20.188 1 94.94 261 ALA A CA 1
ATOM 1993 C C . ALA A 1 261 ? 1.876 38.062 21.203 1 94.94 261 ALA A C 1
ATOM 1995 O O . ALA A 1 261 ? 3.094 38 21.016 1 94.94 261 ALA A O 1
ATOM 1996 N N . ASP A 1 262 ? 1.276 37.562 22.281 1 93.44 262 ASP A N 1
ATOM 1997 C CA . ASP A 1 262 ? 2.051 36.844 23.297 1 93.44 262 ASP A CA 1
ATOM 1998 C C . ASP A 1 262 ? 2.623 35.531 22.719 1 93.44 262 ASP A C 1
ATOM 2000 O O . ASP A 1 262 ? 3.672 35.062 23.156 1 93.44 262 ASP A O 1
ATOM 2004 N N . ALA A 1 263 ? 1.87 34.969 21.734 1 94.12 263 ALA A N 1
ATOM 2005 C CA . ALA A 1 263 ? 2.324 33.719 21.141 1 94.12 263 ALA A CA 1
ATOM 2006 C C . ALA A 1 263 ? 1.961 33.656 19.656 1 94.12 263 ALA A C 1
ATOM 2008 O O . ALA A 1 263 ? 0.948 34.25 19.234 1 94.12 263 ALA A O 1
ATOM 2009 N N . VAL A 1 264 ? 2.801 33.031 18.906 1 95.62 264 VAL A N 1
ATOM 2010 C CA . VAL A 1 264 ? 2.547 32.688 17.516 1 95.62 264 VAL A CA 1
ATOM 2011 C C . VAL A 1 264 ? 2.498 31.188 17.328 1 95.62 264 VAL A C 1
ATOM 2013 O O . VAL A 1 264 ? 3.346 30.469 17.859 1 95.62 264 VAL A O 1
ATOM 2016 N N . LEU A 1 265 ? 1.473 30.719 16.672 1 95.19 265 LEU A N 1
ATOM 2017 C CA . LEU A 1 265 ? 1.337 29.312 16.359 1 95.19 265 LEU A CA 1
ATOM 2018 C C . LEU A 1 265 ? 1.47 29.062 14.852 1 95.19 265 LEU A C 1
ATOM 2020 O O . LEU A 1 265 ? 0.772 29.688 14.055 1 95.19 265 LEU A O 1
ATOM 2024 N N . LEU A 1 266 ? 2.426 28.234 14.461 1 95.44 266 LEU A N 1
ATOM 2025 C CA . LEU A 1 266 ? 2.596 27.766 13.094 1 95.44 266 LEU A CA 1
ATOM 2026 C C . LEU A 1 266 ? 2.156 26.312 12.969 1 95.44 266 LEU A C 1
ATOM 2028 O O . LEU A 1 266 ? 2.943 25.391 13.227 1 95.44 266 LEU A O 1
ATOM 2032 N N . MET A 1 267 ? 0.95 26.125 12.531 1 92.75 267 MET A N 1
ATOM 2033 C CA . MET A 1 267 ? 0.418 24.781 12.352 1 92.75 267 MET A CA 1
ATOM 2034 C C . MET A 1 267 ? 0.639 24.281 10.922 1 92.75 267 MET A C 1
ATOM 2036 O O . MET A 1 267 ? -0.107 24.656 10.016 1 92.75 267 MET A O 1
ATOM 2040 N N . ARG A 1 268 ? 1.614 23.344 10.719 1 90.44 268 ARG A N 1
ATOM 2041 C CA . ARG A 1 268 ? 1.89 22.734 9.422 1 90.44 268 ARG A CA 1
ATOM 2042 C C . ARG A 1 268 ? 2.221 23.797 8.375 1 90.44 268 ARG A C 1
ATOM 2044 O O . ARG A 1 268 ? 1.702 23.75 7.258 1 90.44 268 ARG A O 1
ATOM 2051 N N . VAL A 1 269 ? 2.926 24.781 8.703 1 92.38 269 VAL A N 1
ATOM 2052 C CA . VAL A 1 269 ? 3.311 25.859 7.801 1 92.38 269 VAL A CA 1
ATOM 2053 C C . VAL A 1 269 ? 4.734 25.641 7.305 1 92.38 269 VAL A C 1
ATOM 2055 O O . VAL A 1 269 ? 4.988 25.656 6.098 1 92.38 269 VAL A O 1
ATOM 2058 N N . LEU A 1 270 ? 5.602 25.312 8.227 1 95.19 270 LEU A N 1
ATOM 2059 C CA . LEU A 1 270 ? 7.02 25.234 7.895 1 95.19 270 LEU A CA 1
ATOM 2060 C C . LEU A 1 270 ? 7.316 23.969 7.09 1 95.19 270 LEU A C 1
ATOM 2062 O O . LEU A 1 270 ? 8.297 23.922 6.348 1 95.19 270 LEU A O 1
ATOM 2066 N N . ILE A 1 271 ? 6.441 23 7.18 1 93.06 271 ILE A N 1
ATOM 2067 C CA . ILE A 1 271 ? 6.633 21.719 6.516 1 93.06 271 ILE A CA 1
ATOM 2068 C C . ILE A 1 271 ? 6.617 21.906 5 1 93.06 271 ILE A C 1
ATOM 2070 O O . ILE A 1 271 ? 7.188 21.094 4.258 1 93.06 271 ILE A O 1
ATOM 2074 N N . GLU A 1 272 ? 6.043 22.953 4.52 1 89.38 272 GLU A N 1
ATOM 2075 C CA . GLU A 1 272 ? 5.891 23.188 3.086 1 89.38 272 GLU A CA 1
ATOM 2076 C C . GLU A 1 272 ? 6.867 24.25 2.594 1 89.38 272 GLU A C 1
ATOM 2078 O O . GLU A 1 272 ? 6.758 24.719 1.462 1 89.38 272 GLU A O 1
ATOM 2083 N N . LEU A 1 273 ? 7.816 24.688 3.4 1 91.56 273 LEU A N 1
ATOM 2084 C CA . LEU A 1 273 ? 8.758 25.75 3.051 1 91.56 273 LEU A CA 1
ATOM 2085 C C . LEU A 1 273 ? 10.18 25.219 2.973 1 91.56 273 LEU A C 1
ATOM 2087 O O . LEU A 1 273 ? 10.531 24.281 3.688 1 91.56 273 LEU A O 1
ATOM 2091 N N . GLU A 1 274 ? 10.891 25.844 2.162 1 90.25 274 GLU A N 1
ATOM 2092 C CA . GLU A 1 274 ? 12.32 25.578 2.152 1 90.25 274 GLU A CA 1
ATOM 2093 C C . GLU A 1 274 ? 13.016 26.203 3.359 1 90.25 274 GLU A C 1
ATOM 2095 O O . GLU A 1 274 ? 12.445 27.078 4.02 1 90.25 274 GLU A O 1
ATOM 2100 N N . ASP A 1 275 ? 14.25 25.828 3.596 1 93.81 275 ASP A N 1
ATOM 2101 C CA . ASP A 1 275 ? 14.961 26.203 4.812 1 93.81 275 ASP A CA 1
ATOM 2102 C C . ASP A 1 275 ? 15.109 27.719 4.906 1 93.81 275 ASP A C 1
ATOM 2104 O O . ASP A 1 275 ? 14.898 28.312 5.969 1 93.81 275 ASP A O 1
ATOM 2108 N N . GLU A 1 276 ? 15.438 28.344 3.807 1 95.56 276 GLU A N 1
ATOM 2109 C CA . GLU A 1 276 ? 15.648 29.781 3.836 1 95.56 276 GLU A CA 1
ATOM 2110 C C . GLU A 1 276 ? 14.359 30.516 4.195 1 95.56 276 GLU A C 1
ATOM 2112 O O . GLU A 1 276 ? 14.375 31.453 4.992 1 95.56 276 GLU A O 1
ATOM 2117 N N . ALA A 1 277 ? 13.289 30.094 3.617 1 95.06 277 ALA A N 1
ATOM 2118 C CA . ALA A 1 277 ? 11.992 30.688 3.908 1 95.06 277 ALA A CA 1
ATOM 2119 C C . ALA A 1 277 ? 11.562 30.422 5.348 1 95.06 277 ALA A C 1
ATOM 2121 O O . ALA A 1 277 ? 10.922 31.25 5.984 1 95.06 277 ALA A O 1
ATOM 2122 N N . CYS A 1 278 ? 11.898 29.266 5.848 1 96.81 278 CYS A N 1
ATOM 2123 C CA . CYS A 1 278 ? 11.602 28.922 7.238 1 96.81 278 CYS A CA 1
ATOM 2124 C C . CYS A 1 278 ? 12.297 29.891 8.188 1 96.81 278 CYS A C 1
ATOM 2126 O O . CYS A 1 278 ? 11.688 30.391 9.141 1 96.81 278 CYS A O 1
ATOM 2128 N N . VAL A 1 279 ? 13.57 30.109 7.945 1 98 279 VAL A N 1
ATOM 2129 C CA . VAL A 1 279 ? 14.352 31 8.797 1 98 279 VAL A CA 1
ATOM 2130 C C . VAL A 1 279 ? 13.758 32.406 8.758 1 98 279 VAL A C 1
ATOM 2132 O O . VAL A 1 279 ? 13.602 33.031 9.805 1 98 279 VAL A O 1
ATOM 2135 N N . GLU A 1 280 ? 13.414 32.844 7.547 1 97.88 280 GLU A N 1
ATOM 2136 C CA . GLU A 1 280 ? 12.82 34.156 7.402 1 97.88 280 GLU A CA 1
ATOM 2137 C C . GLU A 1 280 ? 11.516 34.281 8.188 1 97.88 280 GLU A C 1
ATOM 2139 O O . GLU A 1 280 ? 11.273 35.281 8.859 1 97.88 280 GLU A O 1
ATOM 2144 N N . LEU A 1 281 ? 10.68 33.281 8.094 1 97.31 281 LEU A N 1
ATOM 2145 C CA . LEU A 1 281 ? 9.398 33.281 8.789 1 97.31 281 LEU A CA 1
ATOM 2146 C C . LEU A 1 281 ? 9.594 33.25 10.297 1 97.31 281 LEU A C 1
ATOM 2148 O O . LEU A 1 281 ? 8.883 33.938 11.039 1 97.31 281 LEU A O 1
ATOM 2152 N N . LEU A 1 282 ? 10.523 32.469 10.758 1 97.69 282 LEU A N 1
ATOM 2153 C CA . LEU A 1 282 ? 10.805 32.375 12.188 1 97.69 282 LEU A CA 1
ATOM 2154 C C . LEU A 1 282 ? 11.289 33.688 12.734 1 97.69 282 LEU A C 1
ATOM 2156 O O . LEU A 1 282 ? 10.969 34.062 13.867 1 97.69 282 LEU A O 1
ATOM 2160 N N . LYS A 1 283 ? 12.07 34.406 11.945 1 97.25 283 LYS A N 1
ATOM 2161 C CA . LYS A 1 283 ? 12.492 35.75 12.359 1 97.25 283 LYS A CA 1
ATOM 2162 C C . LYS A 1 283 ? 11.297 36.656 12.492 1 97.25 283 LYS A C 1
ATOM 2164 O O . LYS A 1 283 ? 11.242 37.5 13.406 1 97.25 283 LYS A O 1
ATOM 2169 N N . GLN A 1 284 ? 10.375 36.562 11.531 1 96.75 284 GLN A N 1
ATOM 2170 C CA . GLN A 1 284 ? 9.156 37.344 11.617 1 96.75 284 GLN A CA 1
ATOM 2171 C C . GLN A 1 284 ? 8.359 37 12.867 1 96.75 284 GLN A C 1
ATOM 2173 O O . GLN A 1 284 ? 7.773 37.875 13.5 1 96.75 284 GLN A O 1
ATOM 2178 N N . CYS A 1 285 ? 8.289 35.75 13.211 1 96.62 285 CYS A N 1
ATOM 2179 C CA . CYS A 1 285 ? 7.602 35.312 14.422 1 96.62 285 CYS A CA 1
ATOM 2180 C C . CYS A 1 285 ? 8.266 35.875 15.664 1 96.62 285 CYS A C 1
ATOM 2182 O O . CYS A 1 285 ? 7.582 36.312 16.594 1 96.62 285 CYS A O 1
ATOM 2184 N N . LYS A 1 286 ? 9.586 35.844 15.695 1 94.94 286 LYS A N 1
ATOM 2185 C CA . LYS A 1 286 ? 10.336 36.406 16.812 1 94.94 286 LYS A CA 1
ATOM 2186 C C . LYS A 1 286 ? 10.016 37.875 17 1 94.94 286 LYS A C 1
ATOM 2188 O O . LYS A 1 286 ? 9.82 38.344 18.125 1 94.94 286 LYS A O 1
ATOM 2193 N N . LYS A 1 287 ? 9.969 38.594 15.922 1 94.56 287 LYS A N 1
ATOM 2194 C CA . LYS A 1 287 ? 9.625 40 15.961 1 94.56 287 LYS A CA 1
ATOM 2195 C C . LYS A 1 287 ? 8.227 40.219 16.516 1 94.56 287 LYS A C 1
ATOM 2197 O O . LYS A 1 287 ? 8 41.125 17.328 1 94.56 287 LYS A O 1
ATOM 2202 N N . ALA A 1 288 ? 7.309 39.406 16.109 1 95 288 ALA A N 1
ATOM 2203 C CA . ALA A 1 288 ? 5.914 39.531 16.516 1 95 288 ALA A CA 1
ATOM 2204 C C . ALA A 1 288 ? 5.762 39.344 18.016 1 95 288 ALA A C 1
ATOM 2206 O O . ALA A 1 288 ? 4.965 40 18.656 1 95 288 ALA A O 1
ATOM 2207 N N . VAL A 1 289 ? 6.477 38.406 18.594 1 93.38 289 VAL A N 1
ATOM 2208 C CA . VAL A 1 289 ? 6.316 38.094 20.016 1 93.38 289 VAL A CA 1
ATOM 2209 C C . VAL A 1 289 ? 7.152 39.062 20.844 1 93.38 289 VAL A C 1
ATOM 2211 O O . VAL A 1 289 ? 6.887 39.25 22.031 1 93.38 289 VAL A O 1
ATOM 2214 N N . SER A 1 290 ? 8.195 39.625 20.266 1 88.25 290 SER A N 1
ATOM 2215 C CA . SER A 1 290 ? 9.016 40.594 20.969 1 88.25 290 SER A CA 1
ATOM 2216 C C . SER A 1 290 ? 8.32 41.938 21.047 1 88.25 290 SER A C 1
ATOM 2218 O O . SER A 1 290 ? 8.508 42.688 22.016 1 88.25 290 SER A O 1
ATOM 2220 N N . ASN A 1 291 ? 7.562 42.25 20.062 1 82.31 291 ASN A N 1
ATOM 2221 C CA . ASN A 1 291 ? 6.93 43.562 19.953 1 82.31 291 ASN A CA 1
ATOM 2222 C C . ASN A 1 291 ? 5.566 43.594 20.641 1 82.31 291 ASN A C 1
ATOM 2224 O O . ASN A 1 291 ? 4.832 44.562 20.531 1 82.31 291 ASN A O 1
ATOM 2228 N N . ARG A 1 292 ? 5.125 42.531 21.297 1 75.88 292 ARG A N 1
ATOM 2229 C CA . ARG A 1 292 ? 3.77 42.375 21.812 1 75.88 292 ARG A CA 1
ATOM 2230 C C . ARG A 1 292 ? 3.512 43.344 22.969 1 75.88 292 ARG A C 1
ATOM 2232 O O . ARG A 1 292 ? 2.383 43.469 23.438 1 75.88 292 ARG A O 1
ATOM 2239 N N . GLY A 1 293 ? 4.238 44.375 22.984 1 62.66 293 GLY A N 1
ATOM 2240 C CA . GLY A 1 293 ? 4.016 45.344 24.078 1 62.66 293 GLY A CA 1
ATOM 2241 C C . GLY A 1 293 ? 3.979 44.688 25.438 1 62.66 293 GLY A C 1
ATOM 2242 O O . GLY A 1 293 ? 3.871 43.469 25.547 1 62.66 293 GLY A O 1
ATOM 2243 N N . GLY A 1 294 ? 4.719 45.125 26.562 1 54.16 294 GLY A N 1
ATOM 2244 C CA . GLY A 1 294 ? 5.02 44.781 27.938 1 54.16 294 GLY A CA 1
ATOM 2245 C C . GLY A 1 294 ? 3.879 44.062 28.625 1 54.16 294 GLY A C 1
ATOM 2246 O O . GLY A 1 294 ? 3.863 43.969 29.859 1 54.16 294 GLY A O 1
ATOM 2247 N N . GLY A 1 295 ? 2.801 43.969 27.891 1 47 295 GLY A N 1
ATOM 2248 C CA . GLY A 1 295 ? 1.743 43.625 28.828 1 47 295 GLY A CA 1
ATOM 2249 C C . GLY A 1 295 ? 1.897 42.25 29.438 1 47 295 GLY A C 1
ATOM 2250 O O . GLY A 1 295 ? 1.443 41.969 30.547 1 47 295 GLY A O 1
ATOM 2251 N N . GLY A 1 296 ? 2.004 41.156 28.672 1 51.22 296 GLY A N 1
ATOM 2252 C CA . GLY A 1 296 ? 1.98 39.844 29.328 1 51.22 296 GLY A CA 1
ATOM 2253 C C . GLY A 1 296 ? 3.311 39.469 29.969 1 51.22 296 GLY A C 1
ATOM 2254 O O . GLY A 1 296 ? 4.359 39.969 29.547 1 51.22 296 GLY A O 1
ATOM 2255 N N . GLY A 1 297 ? 3.35 39.469 31.266 1 53.56 297 GLY A N 1
ATOM 2256 C CA . GLY A 1 297 ? 4.473 39.25 32.156 1 53.56 297 GLY A CA 1
ATOM 2257 C C . GLY A 1 297 ? 5.48 38.25 31.609 1 53.56 297 GLY A C 1
ATOM 2258 O O . GLY A 1 297 ? 6.617 38.188 32.094 1 53.56 297 GLY A O 1
ATOM 2259 N N . GLY A 1 298 ? 5.062 37.281 30.734 1 63.78 298 GLY A N 1
ATOM 2260 C CA . GLY A 1 298 ? 6.027 36.25 30.438 1 63.78 298 GLY A CA 1
ATOM 2261 C C . GLY A 1 298 ? 6.645 36.375 29.062 1 63.78 298 GLY A C 1
ATOM 2262 O O . GLY A 1 298 ? 6.34 37.312 28.312 1 63.78 298 GLY A O 1
ATOM 2263 N N . ALA A 1 299 ? 7.77 35.781 28.781 1 74.06 299 ALA A N 1
ATOM 2264 C CA . ALA A 1 299 ? 8.492 35.75 27.5 1 74.06 299 ALA A CA 1
ATOM 2265 C C . ALA A 1 299 ? 7.582 35.281 26.375 1 74.06 299 ALA A C 1
ATOM 2267 O O . ALA A 1 299 ? 6.699 34.438 26.578 1 74.06 299 ALA A O 1
ATOM 2268 N N . GLY A 1 300 ? 7.527 36.031 25.203 1 86.44 300 GLY A N 1
ATOM 2269 C CA . GLY A 1 300 ? 6.828 35.625 24 1 86.44 300 GLY A CA 1
ATOM 2270 C C . GLY A 1 300 ? 7.137 34.219 23.562 1 86.44 300 GLY A C 1
ATOM 2271 O O . GLY A 1 300 ? 8.234 33.719 23.812 1 86.44 300 GLY A O 1
ATOM 2272 N N . LYS A 1 301 ? 6.152 33.531 23.031 1 90.94 301 LYS A N 1
ATOM 2273 C CA . LYS A 1 301 ? 6.316 32.125 22.641 1 90.94 301 LYS A CA 1
ATOM 2274 C C . LYS A 1 301 ? 6.047 31.922 21.156 1 90.94 301 LYS A C 1
ATOM 2276 O O . LYS A 1 301 ? 5.141 32.531 20.594 1 90.94 301 LYS A O 1
ATOM 2281 N N . VAL A 1 302 ? 6.938 31.172 20.578 1 95.69 302 VAL A N 1
ATOM 2282 C CA . VAL A 1 302 ? 6.672 30.672 19.234 1 95.69 302 VAL A CA 1
ATOM 2283 C C . VAL A 1 302 ? 6.438 29.172 19.281 1 95.69 302 VAL A C 1
ATOM 2285 O O . VAL A 1 302 ? 7.273 28.422 19.797 1 95.69 302 VAL A O 1
ATOM 2288 N N . MET A 1 303 ? 5.293 28.766 18.828 1 95.44 303 MET A N 1
ATOM 2289 C CA . MET A 1 303 ? 4.922 27.359 18.828 1 95.44 303 MET A CA 1
ATOM 2290 C C . MET A 1 303 ? 4.77 26.828 17.406 1 95.44 303 MET A C 1
ATOM 2292 O O . MET A 1 303 ? 4.172 27.484 16.562 1 95.44 303 MET A O 1
ATOM 2296 N N . ILE A 1 304 ? 5.332 25.688 17.141 1 96.56 304 ILE A N 1
ATOM 2297 C CA . ILE A 1 304 ? 5.254 25.016 15.852 1 96.56 304 ILE A CA 1
ATOM 2298 C C . ILE A 1 304 ? 4.586 23.656 16.016 1 96.56 304 ILE A C 1
ATOM 2300 O O . ILE A 1 304 ? 5.023 22.828 16.828 1 96.56 304 ILE A O 1
ATOM 2304 N N . ALA A 1 305 ? 3.486 23.469 15.383 1 95.25 305 ALA A N 1
ATOM 2305 C CA . ALA A 1 305 ? 2.854 22.156 15.312 1 95.25 305 ALA A CA 1
ATOM 2306 C C . ALA A 1 305 ? 3.223 21.453 14.008 1 95.25 305 ALA A C 1
ATOM 2308 O O . ALA A 1 305 ? 2.83 21.875 12.922 1 95.25 305 ALA A O 1
ATOM 2309 N N . ASP A 1 306 ? 3.98 20.406 14.07 1 95.56 306 ASP A N 1
ATOM 2310 C CA . ASP A 1 306 ? 4.496 19.703 12.898 1 95.56 306 ASP A CA 1
ATOM 2311 C C . ASP A 1 306 ? 4.91 18.281 13.242 1 95.56 306 ASP A C 1
ATOM 2313 O O . ASP A 1 306 ? 4.688 17.812 14.367 1 95.56 306 ASP A O 1
ATOM 2317 N N . HIS A 1 307 ? 5.355 17.562 12.242 1 96.19 307 HIS A N 1
ATOM 2318 C CA . HIS A 1 307 ? 5.93 16.234 12.43 1 96.19 307 HIS A CA 1
ATOM 2319 C C . HIS A 1 307 ? 7.441 16.312 12.594 1 96.19 307 HIS A C 1
ATOM 2321 O O . HIS A 1 307 ? 8.07 17.281 12.18 1 96.19 307 HIS A O 1
ATOM 2327 N N . VAL A 1 308 ? 8.016 15.344 13.305 1 97.5 308 VAL A N 1
ATOM 2328 C CA . VAL A 1 308 ? 9.461 15.258 13.484 1 97.5 308 VAL A CA 1
ATOM 2329 C C . VAL A 1 308 ? 9.945 13.852 13.133 1 97.5 308 VAL A C 1
ATOM 2331 O O . VAL A 1 308 ? 9.469 12.867 13.695 1 97.5 308 VAL A O 1
ATOM 2334 N N . LEU A 1 309 ? 10.852 13.758 12.227 1 96.12 309 LEU A N 1
ATOM 2335 C CA . LEU A 1 309 ? 11.391 12.477 11.789 1 96.12 309 LEU A CA 1
ATOM 2336 C C . LEU A 1 309 ? 12.391 11.93 12.805 1 96.12 309 LEU A C 1
ATOM 2338 O O . LEU A 1 309 ? 13.164 12.695 13.383 1 96.12 309 LEU A O 1
ATOM 2342 N N . ASP A 1 310 ? 12.422 10.641 12.992 1 93.19 310 ASP A N 1
ATOM 2343 C CA . ASP A 1 310 ? 13.391 9.898 13.789 1 93.19 310 ASP A CA 1
ATOM 2344 C C . ASP A 1 310 ? 13.391 10.359 15.242 1 93.19 310 ASP A C 1
ATOM 2346 O O . ASP A 1 310 ? 14.445 10.477 15.867 1 93.19 310 ASP A O 1
ATOM 2350 N N . HIS A 1 311 ? 12.297 10.82 15.695 1 95 311 HIS A N 1
ATOM 2351 C CA . HIS A 1 311 ? 12.18 11.188 17.094 1 95 311 HIS A CA 1
ATOM 2352 C C . HIS A 1 311 ? 11.914 9.961 17.969 1 95 311 HIS A C 1
ATOM 2354 O O . HIS A 1 311 ? 11.172 9.055 17.562 1 95 311 HIS A O 1
ATOM 2360 N N . GLU A 1 312 ? 12.398 9.914 19.156 1 93.88 312 GLU A N 1
ATOM 2361 C CA . GLU A 1 312 ? 12.352 8.75 20.047 1 93.88 312 GLU A CA 1
ATOM 2362 C C . GLU A 1 312 ? 10.914 8.414 20.438 1 93.88 312 GLU A C 1
ATOM 2364 O O . GLU A 1 312 ? 10.594 7.254 20.719 1 93.88 312 GLU A O 1
ATOM 2369 N N . SER A 1 313 ? 10.062 9.43 20.453 1 92.38 313 SER A N 1
ATOM 2370 C CA . SER A 1 313 ? 8.672 9.211 20.844 1 92.38 313 SER A CA 1
ATOM 2371 C C . SER A 1 313 ? 7.902 8.453 19.766 1 92.38 313 SER A C 1
ATOM 2373 O O . SER A 1 313 ? 6.805 7.953 20.016 1 92.38 313 SER A O 1
ATOM 2375 N N . CYS A 1 314 ? 8.438 8.336 18.594 1 91.75 314 CYS A N 1
ATOM 2376 C CA . CYS A 1 314 ? 7.812 7.656 17.469 1 91.75 314 CYS A CA 1
ATOM 2377 C C . CYS A 1 314 ? 8.742 6.602 16.875 1 91.75 314 CYS A C 1
ATOM 2379 O O . CYS A 1 314 ? 8.969 6.566 15.672 1 91.75 314 CYS A O 1
ATOM 2381 N N . ASP A 1 315 ? 9.172 5.707 17.766 1 86.75 315 ASP A N 1
ATOM 2382 C CA . ASP A 1 315 ? 10.219 4.789 17.312 1 86.75 315 ASP A CA 1
ATOM 2383 C C . ASP A 1 315 ? 9.648 3.41 17 1 86.75 315 ASP A C 1
ATOM 2385 O O . ASP A 1 315 ? 10.383 2.498 16.625 1 86.75 315 ASP A O 1
ATOM 2389 N N . ASP A 1 316 ? 8.336 3.258 17.172 1 90.38 316 ASP A N 1
ATOM 2390 C CA . ASP A 1 316 ? 7.742 1.995 16.75 1 90.38 316 ASP A CA 1
ATOM 2391 C C . ASP A 1 316 ? 7.676 1.903 15.227 1 90.38 316 ASP A C 1
ATOM 2393 O O . ASP A 1 316 ? 7.68 2.926 14.539 1 90.38 316 ASP A O 1
ATOM 2397 N N . GLN A 1 317 ? 7.594 0.767 14.68 1 87.5 317 GLN A N 1
ATOM 2398 C CA . GLN A 1 317 ? 7.727 0.502 13.25 1 87.5 317 GLN A CA 1
ATOM 2399 C C . GLN A 1 317 ? 6.633 1.209 12.453 1 87.5 317 GLN A C 1
ATOM 2401 O O . GLN A 1 317 ? 6.895 1.771 11.391 1 87.5 317 GLN A O 1
ATOM 2406 N N . VAL A 1 318 ? 5.453 1.147 12.938 1 90.5 318 VAL A N 1
ATOM 2407 C CA . VAL A 1 318 ? 4.332 1.75 12.227 1 90.5 318 VAL A CA 1
ATOM 2408 C C . VAL A 1 318 ? 4.52 3.264 12.148 1 90.5 318 VAL A C 1
ATOM 2410 O O . VAL A 1 318 ? 4.371 3.861 11.078 1 90.5 318 VAL A O 1
ATOM 2413 N N . SER A 1 319 ? 4.867 3.908 13.266 1 93.88 319 SER A N 1
ATOM 2414 C CA . SER A 1 319 ? 5.051 5.355 13.312 1 93.88 319 SER A CA 1
ATOM 2415 C C . SER A 1 319 ? 6.219 5.797 12.438 1 93.88 319 SER A C 1
ATOM 2417 O O . SER A 1 319 ? 6.102 6.754 11.672 1 93.88 319 SER A O 1
ATOM 2419 N N . GLU A 1 320 ? 7.285 5.074 12.555 1 94.44 320 GLU A N 1
ATOM 2420 C CA . GLU A 1 320 ? 8.461 5.41 11.758 1 94.44 320 GLU A CA 1
ATOM 2421 C C . GLU A 1 320 ? 8.164 5.309 10.266 1 94.44 320 GLU A C 1
ATOM 2423 O O . GLU A 1 320 ? 8.484 6.223 9.5 1 94.44 320 GLU A O 1
ATOM 2428 N N . GLY A 1 321 ? 7.59 4.207 9.891 1 95.44 321 GLY A N 1
ATOM 2429 C CA . GLY A 1 321 ? 7.246 4.016 8.492 1 95.44 321 GLY A CA 1
ATOM 2430 C C . GLY A 1 321 ? 6.254 5.039 7.973 1 95.44 321 GLY A C 1
ATOM 2431 O O . GLY A 1 321 ? 6.402 5.551 6.863 1 95.44 321 GLY A O 1
ATOM 2432 N N . THR A 1 322 ? 5.301 5.324 8.781 1 96.25 322 THR A N 1
ATOM 2433 C CA . THR A 1 322 ? 4.273 6.281 8.391 1 96.25 322 THR A CA 1
ATOM 2434 C C . THR A 1 322 ? 4.875 7.672 8.195 1 96.25 322 THR A C 1
ATOM 2436 O O . THR A 1 322 ? 4.516 8.383 7.254 1 96.25 322 THR A O 1
ATOM 2439 N N . LEU A 1 323 ? 5.773 8.062 9.055 1 97.06 323 LEU A N 1
ATOM 2440 C CA . LEU A 1 323 ? 6.43 9.359 8.922 1 97.06 323 LEU A CA 1
ATOM 2441 C C . LEU A 1 323 ? 7.277 9.414 7.656 1 97.06 323 LEU A C 1
ATOM 2443 O O . LEU A 1 323 ? 7.285 10.43 6.949 1 97.06 323 LEU A O 1
ATOM 2447 N N . LEU A 1 324 ? 7.941 8.352 7.367 1 97 324 LEU A N 1
ATOM 2448 C CA . LEU A 1 324 ? 8.75 8.289 6.156 1 97 324 LEU A CA 1
ATOM 2449 C C . LEU A 1 324 ? 7.875 8.367 4.91 1 97 324 LEU A C 1
ATOM 2451 O O . LEU A 1 324 ? 8.211 9.078 3.955 1 97 324 LEU A O 1
ATOM 2455 N N . PHE A 1 325 ? 6.789 7.641 4.918 1 96.88 325 PHE A N 1
ATOM 2456 C CA . PHE A 1 325 ? 5.855 7.699 3.797 1 96.88 325 PHE A CA 1
ATOM 2457 C C . PHE A 1 325 ? 5.27 9.102 3.652 1 96.88 325 PHE A C 1
ATOM 2459 O O . PHE A 1 325 ? 5.133 9.609 2.539 1 96.88 325 PHE A O 1
ATOM 2466 N N . THR A 1 326 ? 4.938 9.672 4.754 1 95.62 326 THR A N 1
ATOM 2467 C CA . THR A 1 326 ? 4.398 11.023 4.723 1 95.62 326 THR A CA 1
ATOM 2468 C C . THR A 1 326 ? 5.422 12.008 4.16 1 95.62 326 THR A C 1
ATOM 2470 O O . THR A 1 326 ? 5.066 12.914 3.4 1 95.62 326 THR A O 1
ATOM 2473 N N . ASP A 1 327 ? 6.648 11.828 4.547 1 96.44 327 ASP A N 1
ATOM 2474 C CA . ASP A 1 327 ? 7.703 12.672 4.004 1 96.44 327 ASP A CA 1
ATOM 2475 C C . ASP A 1 327 ? 7.793 12.539 2.484 1 96.44 327 ASP A C 1
ATOM 2477 O O . ASP A 1 327 ? 8.039 13.516 1.779 1 96.44 327 ASP A O 1
ATOM 2481 N N . MET A 1 328 ? 7.582 11.344 1.996 1 95.88 328 MET A N 1
ATOM 2482 C CA . MET A 1 328 ? 7.578 11.117 0.553 1 95.88 328 MET A CA 1
ATOM 2483 C C . MET A 1 328 ? 6.387 11.805 -0.104 1 95.88 328 MET A C 1
ATOM 2485 O O . MET A 1 328 ? 6.496 12.32 -1.218 1 95.88 328 MET A O 1
ATOM 2489 N N . VAL A 1 329 ? 5.301 11.773 0.551 1 94.88 329 VAL A N 1
ATOM 2490 C CA . VAL A 1 329 ? 4.117 12.453 0.03 1 94.88 329 VAL A CA 1
ATOM 2491 C C . VAL A 1 329 ? 4.379 13.953 -0.051 1 94.88 329 VAL A C 1
ATOM 2493 O O . VAL A 1 329 ? 4.035 14.594 -1.046 1 94.88 329 VAL A O 1
ATOM 2496 N N . MET A 1 330 ? 4.988 14.492 0.984 1 92.75 330 MET A N 1
ATOM 2497 C CA . MET A 1 330 ? 5.336 15.914 0.984 1 92.75 330 MET A CA 1
ATOM 2498 C C . MET A 1 330 ? 6.242 16.25 -0.193 1 92.75 330 MET A C 1
ATOM 2500 O O . MET A 1 330 ? 6.066 17.281 -0.841 1 92.75 330 MET A O 1
ATOM 2504 N N . MET A 1 331 ? 7.129 15.406 -0.448 1 89.94 331 MET A N 1
ATOM 2505 C CA . MET A 1 331 ? 8.055 15.594 -1.559 1 89.94 331 MET A CA 1
ATOM 2506 C C . MET A 1 331 ? 7.336 15.492 -2.896 1 89.94 331 MET A C 1
ATOM 2508 O O . MET A 1 331 ? 7.453 16.391 -3.742 1 89.94 331 MET A O 1
ATOM 2512 N N . ALA A 1 332 ? 6.559 14.43 -3.047 1 91.38 332 ALA A N 1
ATOM 2513 C CA . ALA A 1 332 ? 5.969 14.086 -4.34 1 91.38 332 ALA A CA 1
ATOM 2514 C C . ALA A 1 332 ? 4.816 15.031 -4.68 1 91.38 332 ALA A C 1
ATOM 2516 O O . ALA A 1 332 ? 4.594 15.352 -5.852 1 91.38 332 ALA A O 1
ATOM 2517 N N . CYS A 1 333 ? 4.184 15.508 -3.607 1 89.44 333 CYS A N 1
ATOM 2518 C CA . CYS A 1 333 ? 2.922 16.188 -3.898 1 89.44 333 CYS A CA 1
ATOM 2519 C C . CYS A 1 333 ? 2.961 17.625 -3.43 1 89.44 333 CYS A C 1
ATOM 2521 O O . CYS A 1 333 ? 2.213 18.469 -3.932 1 89.44 333 CYS A O 1
ATOM 2523 N N . LEU A 1 334 ? 3.787 18.047 -2.449 1 84.19 334 LEU A N 1
ATOM 2524 C CA . LEU A 1 334 ? 3.648 19.359 -1.825 1 84.19 334 LEU A CA 1
ATOM 2525 C C . LEU A 1 334 ? 4.996 20.062 -1.748 1 84.19 334 LEU A C 1
ATOM 2527 O O . LEU A 1 334 ? 5.086 21.188 -1.241 1 84.19 334 LEU A O 1
ATOM 2531 N N . GLU A 1 335 ? 6.035 19.609 -2.289 1 82.31 335 GLU A N 1
ATOM 2532 C CA . GLU A 1 335 ? 7.367 20.203 -2.256 1 82.31 335 GLU A CA 1
ATOM 2533 C C . GLU A 1 335 ? 7.801 20.5 -0.823 1 82.31 335 GLU A C 1
ATOM 2535 O O . GLU A 1 335 ? 8.344 21.578 -0.545 1 82.31 335 GLU A O 1
ATOM 2540 N N . GLY A 1 336 ? 7.359 19.812 0.054 1 90.25 336 GLY A N 1
ATOM 2541 C CA . GLY A 1 336 ? 7.688 19.969 1.463 1 90.25 336 GLY A CA 1
ATOM 2542 C C . GLY A 1 336 ? 8.57 18.859 1.997 1 90.25 336 GLY A C 1
ATOM 2543 O O . GLY A 1 336 ? 9.148 18.094 1.224 1 90.25 336 GLY A O 1
ATOM 2544 N N . SER A 1 337 ? 8.852 18.953 3.309 1 93.25 337 SER A N 1
ATOM 2545 C CA . SER A 1 337 ? 9.688 17.953 3.955 1 93.25 337 SER A CA 1
ATOM 2546 C C . SER A 1 337 ? 9.406 17.875 5.453 1 93.25 337 SER A C 1
ATOM 2548 O O . SER A 1 337 ? 9.086 18.891 6.078 1 93.25 337 SER A O 1
ATOM 2550 N N . ILE A 1 338 ? 9.477 16.703 5.957 1 96.69 338 ILE A N 1
ATOM 2551 C CA . ILE A 1 338 ? 9.492 16.516 7.406 1 96.69 338 ILE A CA 1
ATOM 2552 C C . ILE A 1 338 ? 10.93 16.547 7.918 1 96.69 338 ILE A C 1
ATOM 2554 O O . ILE A 1 338 ? 11.797 15.852 7.387 1 96.69 338 ILE A O 1
ATOM 2558 N N . ARG A 1 339 ? 11.156 17.359 8.922 1 97.19 339 ARG A N 1
ATOM 2559 C CA . ARG A 1 339 ? 12.516 17.609 9.375 1 97.19 339 ARG A CA 1
ATOM 2560 C C . ARG A 1 339 ? 12.836 16.781 10.617 1 97.19 339 ARG A C 1
ATOM 2562 O O . ARG A 1 339 ? 11.945 16.453 11.406 1 97.19 339 ARG A O 1
ATOM 2569 N N . THR A 1 340 ? 14.133 16.375 10.742 1 96.44 340 THR A N 1
ATOM 2570 C CA . THR A 1 340 ? 14.648 15.773 11.969 1 96.44 340 THR A CA 1
ATOM 2571 C C . THR A 1 340 ? 14.93 16.844 13.016 1 96.44 340 THR A C 1
ATOM 2573 O O . THR A 1 340 ? 14.961 18.031 12.695 1 96.44 340 THR A O 1
ATOM 2576 N N . GLU A 1 341 ? 15.109 16.406 14.273 1 97.06 341 GLU A N 1
ATOM 2577 C CA . GLU A 1 341 ? 15.383 17.375 15.344 1 97.06 341 GLU A CA 1
ATOM 2578 C C . GLU A 1 341 ? 16.656 18.156 15.062 1 97.06 341 GLU A C 1
ATOM 2580 O O . GLU A 1 341 ? 16.688 19.375 15.234 1 97.06 341 GLU A O 1
ATOM 2585 N N . PRO A 1 342 ? 17.734 17.5 14.539 1 96.69 342 PRO A N 1
ATOM 2586 C CA . PRO A 1 342 ? 18.922 18.297 14.219 1 96.69 342 PRO A CA 1
ATOM 2587 C C . PRO A 1 342 ? 18.672 19.344 13.133 1 96.69 342 PRO A C 1
ATOM 2589 O O . PRO A 1 342 ? 19.203 20.453 13.195 1 96.69 342 PRO A O 1
ATOM 2592 N N . GLN A 1 343 ? 17.875 19.016 12.188 1 96.25 343 GLN A N 1
ATOM 2593 C CA . GLN A 1 343 ? 17.531 19.969 11.141 1 96.25 343 GLN A CA 1
ATOM 2594 C C . GLN A 1 343 ? 16.734 21.141 11.703 1 96.25 343 GLN A C 1
ATOM 2596 O O . GLN A 1 343 ? 16.969 22.297 11.336 1 96.25 343 GLN A O 1
ATOM 2601 N N . TRP A 1 344 ? 15.766 20.859 12.594 1 97.38 344 TRP A N 1
ATOM 2602 C CA . TRP A 1 344 ? 15.016 21.906 13.273 1 97.38 344 TRP A CA 1
ATOM 2603 C C . TRP A 1 344 ? 15.945 22.812 14.078 1 97.38 344 TRP A C 1
ATOM 2605 O O . TRP A 1 344 ? 15.844 24.047 14 1 97.38 344 TRP A O 1
ATOM 2615 N N . SER A 1 345 ? 16.812 22.172 14.828 1 97.06 345 SER A N 1
ATOM 2616 C CA . SER A 1 345 ? 17.75 22.906 15.664 1 97.06 345 SER A CA 1
ATOM 2617 C C . SER A 1 345 ? 18.578 23.891 14.836 1 97.06 345 SER A C 1
ATOM 2619 O O . SER A 1 345 ? 18.828 25.016 15.266 1 97.06 345 SER A O 1
ATOM 2621 N N . GLN A 1 346 ? 18.969 23.453 13.703 1 97.12 346 GLN A N 1
ATOM 2622 C CA . GLN A 1 346 ? 19.75 24.312 12.812 1 97.12 346 GLN A CA 1
ATOM 2623 C C . GLN A 1 346 ? 18.922 25.516 12.367 1 97.12 346 GLN A C 1
ATOM 2625 O O . GLN A 1 346 ? 19.422 26.641 12.344 1 97.12 346 GLN A O 1
ATOM 2630 N N . LEU A 1 347 ? 17.656 25.328 12.008 1 97.56 347 LEU A N 1
ATOM 2631 C CA . LEU A 1 347 ? 16.78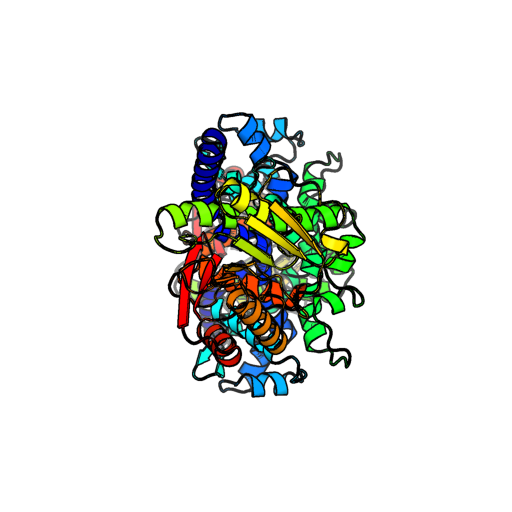1 26.406 11.609 1 97.56 347 LEU A CA 1
ATOM 2632 C C . LEU A 1 347 ? 16.578 27.406 12.75 1 97.56 347 LEU A C 1
ATOM 2634 O O . LEU A 1 347 ? 16.609 28.609 12.531 1 97.56 347 LEU A O 1
ATOM 2638 N N . PHE A 1 348 ? 16.406 26.891 13.945 1 97.75 348 PHE A N 1
ATOM 2639 C CA . PHE A 1 348 ? 16.172 27.734 15.117 1 97.75 348 PHE A CA 1
ATOM 2640 C C . PHE A 1 348 ? 17.391 28.594 15.414 1 97.75 348 PHE A C 1
ATOM 2642 O O . PHE A 1 348 ? 17.25 29.797 15.672 1 97.75 348 PHE A O 1
ATOM 2649 N N . SER A 1 349 ? 18.531 27.969 15.312 1 96.62 349 SER A N 1
ATOM 2650 C CA . SER A 1 349 ? 19.781 28.688 15.555 1 96.62 349 SER A CA 1
ATOM 2651 C C . SER A 1 349 ? 19.969 29.812 14.547 1 96.62 349 SER A C 1
ATOM 2653 O O . SER A 1 349 ? 20.312 30.938 14.914 1 96.62 349 SER A O 1
ATOM 2655 N N . GLN A 1 350 ? 19.703 29.531 13.344 1 97.31 350 GLN A N 1
ATOM 2656 C CA . GLN A 1 350 ? 19.844 30.531 12.281 1 97.31 350 GLN A CA 1
ATOM 2657 C C . GLN A 1 350 ? 18.828 31.656 12.453 1 97.31 350 GLN A C 1
ATOM 2659 O O . GLN A 1 350 ? 19.094 32.812 12.055 1 97.31 350 GLN A O 1
ATOM 2664 N N . ALA A 1 351 ? 17.719 31.375 13.039 1 97.25 351 ALA A N 1
ATOM 2665 C CA . ALA A 1 351 ? 16.672 32.375 13.227 1 97.25 351 ALA A CA 1
ATOM 2666 C C . ALA A 1 351 ? 16.875 33.125 14.539 1 97.25 351 ALA A C 1
ATOM 2668 O O . ALA A 1 351 ? 16.141 34.094 14.828 1 97.25 351 ALA A O 1
ATOM 2669 N N . GLY A 1 352 ? 17.844 32.719 15.344 1 95 352 GLY A N 1
ATOM 2670 C CA . GLY A 1 352 ? 18.203 33.438 16.547 1 95 352 GLY A CA 1
ATOM 2671 C C . GLY A 1 352 ? 17.531 32.906 17.797 1 95 352 GLY A C 1
ATOM 2672 O O . GLY A 1 352 ? 17.422 33.594 18.797 1 95 352 GLY A O 1
ATOM 2673 N N . PHE A 1 353 ? 17.016 31.719 17.703 1 94.81 353 PHE A N 1
ATOM 2674 C CA . PHE A 1 353 ? 16.469 31.062 18.891 1 94.81 353 PHE A CA 1
ATOM 2675 C C . PHE A 1 353 ? 17.5 30.172 19.547 1 94.81 353 PHE A C 1
ATOM 2677 O O . PHE A 1 353 ? 18.281 29.5 18.859 1 94.81 353 PHE A O 1
ATOM 2684 N N . SER A 1 354 ? 17.531 30.156 20.828 1 85.94 354 SER A N 1
ATOM 2685 C CA . SER A 1 354 ? 18.578 29.422 21.516 1 85.94 354 SER A CA 1
ATOM 2686 C C . SER A 1 354 ? 18.016 28.188 22.219 1 85.94 354 SER A C 1
ATOM 2688 O O . SER A 1 354 ? 18.75 27.25 22.516 1 85.94 354 SER A O 1
ATOM 2690 N N . ASN A 1 355 ? 16.797 28.188 22.594 1 92.5 355 ASN A N 1
ATOM 2691 C CA . ASN A 1 355 ? 16.203 27.078 23.312 1 92.5 355 ASN A CA 1
ATOM 2692 C C . ASN A 1 355 ? 14.883 26.641 22.672 1 92.5 355 ASN A C 1
ATOM 2694 O O . ASN A 1 355 ? 14.172 27.453 22.094 1 92.5 355 ASN A O 1
ATOM 2698 N N . TYR A 1 356 ? 14.719 25.359 22.703 1 95.31 356 TYR A N 1
ATOM 2699 C CA . TYR A 1 356 ? 13.469 24.797 22.203 1 95.31 356 TYR A CA 1
ATOM 2700 C C . TYR A 1 356 ? 13.086 23.531 22.953 1 95.31 356 TYR A C 1
ATOM 2702 O O . TYR A 1 356 ? 13.93 22.922 23.625 1 95.31 356 TYR A O 1
ATOM 2710 N N . LYS A 1 357 ? 11.844 23.234 22.953 1 94.19 357 LYS A N 1
ATOM 2711 C CA . LYS A 1 357 ? 11.305 22 23.516 1 94.19 357 LYS A CA 1
ATOM 2712 C C . LYS A 1 357 ? 10.391 21.297 22.516 1 94.19 357 LYS A C 1
ATOM 2714 O O . LYS A 1 357 ? 9.516 21.922 21.922 1 94.19 357 LYS A O 1
ATOM 2719 N N . ILE A 1 358 ? 10.602 20.016 22.266 1 95.75 358 ILE A N 1
ATOM 2720 C CA . ILE A 1 358 ? 9.781 19.203 21.359 1 95.75 358 ILE A CA 1
ATOM 2721 C C . ILE A 1 358 ? 8.977 18.188 22.172 1 95.75 358 ILE A C 1
ATOM 2723 O O . ILE A 1 358 ? 9.547 17.375 22.891 1 95.75 358 ILE A O 1
ATOM 2727 N N . THR A 1 359 ? 7.691 18.266 22.047 1 94.25 359 THR A N 1
ATOM 2728 C CA . THR A 1 359 ? 6.812 17.375 22.797 1 94.25 359 THR A CA 1
ATOM 2729 C C . THR A 1 359 ? 5.797 16.703 21.875 1 94.25 359 THR A C 1
ATOM 2731 O O . THR A 1 359 ? 5.141 17.375 21.078 1 94.25 359 THR A O 1
ATOM 2734 N N . LEU A 1 360 ? 5.684 15.391 22 1 94.25 360 LEU A N 1
ATOM 2735 C CA . LEU A 1 360 ? 4.641 14.68 21.266 1 94.25 360 LEU A CA 1
ATOM 2736 C C . LEU A 1 360 ? 3.262 14.992 21.844 1 94.25 360 LEU A C 1
ATOM 2738 O O . LEU A 1 360 ? 3.025 14.797 23.031 1 94.25 360 LEU A O 1
ATOM 2742 N N . VAL A 1 361 ? 2.352 15.492 21.016 1 93.12 361 VAL A N 1
ATOM 2743 C CA . VAL A 1 361 ? 1.016 15.859 21.484 1 93.12 361 VAL A CA 1
ATOM 2744 C C . VAL A 1 361 ? 0.061 14.68 21.266 1 93.12 361 VAL A C 1
ATOM 2746 O O . VAL A 1 361 ? -0.599 14.234 22.219 1 93.12 361 VAL A O 1
ATOM 2749 N N . CYS A 1 362 ? -0.002 14.195 20.047 1 91.56 362 CYS A N 1
ATOM 2750 C CA . CYS A 1 362 ? -0.881 13.086 19.688 1 91.56 362 CYS A CA 1
ATOM 2751 C C . CYS A 1 362 ? -0.436 12.43 18.375 1 91.56 362 CYS A C 1
ATOM 2753 O O . CYS A 1 362 ? 0.104 13.102 17.5 1 91.56 362 CYS A O 1
ATOM 2755 N N . GLY A 1 363 ? -0.642 11.102 18.359 1 91.62 363 GLY A N 1
ATOM 2756 C CA . GLY A 1 363 ? -0.248 10.422 17.141 1 91.62 363 GLY A CA 1
ATOM 2757 C C . GLY A 1 363 ? 1.188 10.695 16.734 1 91.62 363 GLY A C 1
ATOM 2758 O O . GLY A 1 363 ? 2.119 10.383 17.484 1 91.62 363 GLY A O 1
ATOM 2759 N N . LEU A 1 364 ? 1.235 11.477 15.508 1 94.38 364 LEU A N 1
ATOM 2760 C CA . LEU A 1 364 ? 2.557 11.797 14.977 1 94.38 364 LEU A CA 1
ATOM 2761 C C . LEU A 1 364 ? 2.803 13.297 15 1 94.38 364 LEU A C 1
ATOM 2763 O O . LEU A 1 364 ? 3.715 13.797 14.336 1 94.38 364 LEU A O 1
ATOM 2767 N N . TRP A 1 365 ? 2.021 13.992 15.805 1 94.62 365 TRP A N 1
ATOM 2768 C CA . TRP A 1 365 ? 2.074 15.453 15.836 1 94.62 365 TRP A CA 1
ATOM 2769 C C . TRP A 1 365 ? 2.844 15.945 17.047 1 94.62 365 TRP A C 1
ATOM 2771 O O . TRP A 1 365 ? 2.541 15.562 18.188 1 94.62 365 TRP A O 1
ATOM 2781 N N . PHE A 1 366 ? 3.74 16.812 16.766 1 95.81 366 PHE A N 1
ATOM 2782 C CA . PHE A 1 366 ? 4.559 17.391 17.812 1 95.81 366 PHE A CA 1
ATOM 2783 C C . PHE A 1 366 ? 4.258 18.875 17.984 1 95.81 366 PHE A C 1
ATOM 2785 O O . PHE A 1 366 ? 3.82 19.531 17.031 1 95.81 366 PHE A O 1
ATOM 2792 N N . LEU A 1 367 ? 4.395 19.344 19.141 1 95.62 367 LEU A N 1
ATOM 2793 C CA . LEU A 1 367 ? 4.492 20.781 19.438 1 95.62 367 LEU A CA 1
ATOM 2794 C C . LEU A 1 367 ? 5.93 21.172 19.766 1 95.62 367 LEU A C 1
ATOM 2796 O O . LEU A 1 367 ? 6.535 20.625 20.688 1 95.62 367 LEU A O 1
ATOM 2800 N N . ILE A 1 368 ? 6.48 21.984 18.969 1 96.75 368 ILE A N 1
ATOM 2801 C CA . ILE A 1 368 ? 7.809 22.531 19.219 1 96.75 368 ILE A CA 1
ATOM 2802 C C . ILE A 1 368 ? 7.68 23.953 19.766 1 96.75 368 ILE A C 1
ATOM 2804 O O . ILE A 1 368 ? 7.086 24.828 19.109 1 96.75 368 ILE A O 1
ATOM 2808 N N . GLN A 1 369 ? 8.172 24.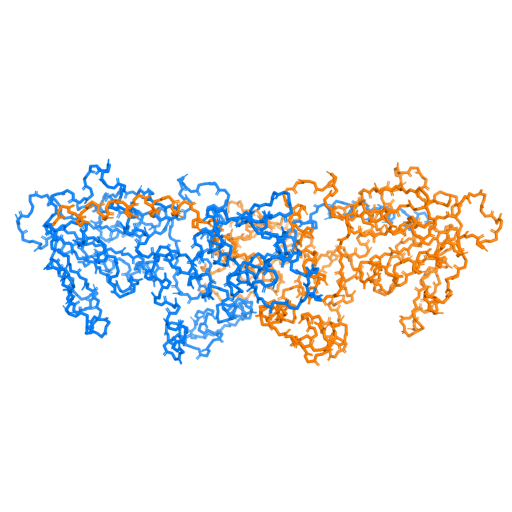203 20.938 1 94.94 369 GLN A N 1
ATOM 2809 C CA . GLN A 1 369 ? 8.117 25.516 21.562 1 94.94 369 GLN A CA 1
ATOM 2810 C C . GLN A 1 369 ? 9.484 26.188 21.562 1 94.94 369 GLN A C 1
ATOM 2812 O O . GLN A 1 369 ? 10.477 25.609 22.016 1 94.94 369 GLN A O 1
ATOM 2817 N N . LEU A 1 370 ? 9.43 27.312 20.953 1 94.94 370 LEU A N 1
ATOM 2818 C CA . LEU A 1 370 ? 10.648 28.125 20.938 1 94.94 370 LEU A CA 1
ATOM 2819 C C . LEU A 1 370 ? 10.562 29.234 21.969 1 94.94 370 LEU A C 1
ATOM 2821 O O . LEU A 1 370 ? 9.516 29.875 22.125 1 94.94 370 LEU A O 1
ATOM 2825 N N . GLU A 1 371 ? 11.602 29.328 22.672 1 81.69 371 GLU A N 1
ATOM 2826 C CA . GLU A 1 371 ? 11.688 30.406 23.641 1 81.69 371 GLU A CA 1
ATOM 2827 C C . GLU A 1 371 ? 12.711 31.453 23.219 1 81.69 371 GLU A C 1
ATOM 2829 O O . GLU A 1 371 ? 13.734 31.125 22.625 1 81.69 371 GLU A O 1
ATOM 2834 N N . LEU A 1 372 ? 12.414 32.625 23.531 1 79.31 372 LEU A N 1
ATOM 2835 C CA . LEU A 1 372 ? 13.281 33.75 23.156 1 79.31 372 LEU A CA 1
ATOM 2836 C C . LEU A 1 372 ? 14.539 33.75 24.016 1 79.31 372 LEU A C 1
ATOM 2838 O O . LEU A 1 372 ? 14.508 33.344 25.172 1 79.31 372 LEU A O 1
ATOM 2842 N N . MET B 1 1 ? -20.688 29.812 29.297 1 49.09 1 MET B N 1
ATOM 2843 C CA . MET B 1 1 ? -19.219 29.891 29.25 1 49.09 1 MET B CA 1
ATOM 2844 C C . MET B 1 1 ? -18.594 28.609 29.797 1 49.09 1 MET B C 1
ATOM 2846 O O . MET B 1 1 ? -17.734 28.016 29.141 1 49.09 1 MET B O 1
ATOM 2850 N N . GLN B 1 2 ? -19.109 28.219 30.906 1 56.91 2 GLN B N 1
ATOM 2851 C CA . GLN B 1 2 ? -18.625 27.031 31.578 1 56.91 2 GLN B CA 1
ATOM 2852 C C . GLN B 1 2 ? -19.031 25.766 30.812 1 56.91 2 GLN B C 1
ATOM 2854 O O . GLN B 1 2 ? -18.234 24.828 30.688 1 56.91 2 GLN B O 1
ATOM 2859 N N . ALA B 1 3 ? -20.266 25.891 30.266 1 59.88 3 ALA B N 1
ATOM 2860 C CA . ALA B 1 3 ? -20.766 24.734 29.516 1 59.88 3 ALA B CA 1
ATOM 2861 C C . ALA B 1 3 ? -19.984 24.547 28.219 1 59.88 3 ALA B C 1
ATOM 2863 O O . ALA B 1 3 ? -19.672 23.406 27.828 1 59.88 3 ALA B O 1
ATOM 2864 N N . ALA B 1 4 ? -19.609 25.547 27.609 1 62.66 4 ALA B N 1
ATOM 2865 C CA . ALA B 1 4 ? -18.812 25.516 26.391 1 62.66 4 ALA B CA 1
ATOM 2866 C C . ALA B 1 4 ? -17.406 25 26.672 1 62.66 4 ALA B C 1
ATOM 2868 O O . ALA B 1 4 ? -16.859 24.203 25.906 1 62.66 4 ALA B O 1
ATOM 2869 N N . ALA B 1 5 ? -16.922 25.422 27.688 1 67 5 ALA B N 1
ATOM 2870 C CA . ALA B 1 5 ? -15.602 24.953 28.094 1 67 5 ALA B CA 1
ATOM 2871 C C . ALA B 1 5 ? -15.609 23.469 28.438 1 67 5 ALA B C 1
ATOM 2873 O O . ALA B 1 5 ? -14.68 22.734 28.094 1 67 5 ALA B O 1
ATOM 2874 N N . ALA B 1 6 ? -16.641 23.016 29.109 1 70.44 6 ALA B N 1
ATOM 2875 C CA . ALA B 1 6 ? -16.766 21.609 29.453 1 70.44 6 ALA B CA 1
ATOM 2876 C C . ALA B 1 6 ? -16.938 20.75 28.203 1 70.44 6 ALA B C 1
ATOM 2878 O O . ALA B 1 6 ? -16.359 19.672 28.094 1 70.44 6 ALA B O 1
ATOM 2879 N N . ALA B 1 7 ? -17.719 21.25 27.234 1 73.31 7 ALA B N 1
ATOM 2880 C CA . ALA B 1 7 ? -17.906 20.547 25.969 1 73.31 7 ALA B CA 1
ATOM 2881 C C . ALA B 1 7 ? -16.609 20.469 25.188 1 73.31 7 ALA B C 1
ATOM 2883 O O . ALA B 1 7 ? -16.297 19.422 24.578 1 73.31 7 ALA B O 1
ATOM 2884 N N . ALA B 1 8 ? -15.938 21.484 25.281 1 72 8 ALA B N 1
ATOM 2885 C CA . ALA B 1 8 ? -14.641 21.531 24.594 1 72 8 ALA B CA 1
ATOM 2886 C C . ALA B 1 8 ? -13.664 20.547 25.234 1 72 8 ALA B C 1
ATOM 2888 O O . ALA B 1 8 ? -12.898 19.875 24.531 1 72 8 ALA B O 1
ATOM 2889 N N . ALA B 1 9 ? -13.828 20.422 26.453 1 70.5 9 ALA B N 1
ATOM 2890 C CA . ALA B 1 9 ? -12.953 19.5 27.172 1 70.5 9 ALA B CA 1
ATOM 2891 C C . ALA B 1 9 ? -13.297 18.047 26.828 1 70.5 9 ALA B C 1
ATOM 2893 O O . ALA B 1 9 ? -12.406 17.219 26.656 1 70.5 9 ALA B O 1
ATOM 2894 N N . ALA B 1 10 ? -14.516 17.766 26.766 1 73.44 10 ALA B N 1
ATOM 2895 C CA . ALA B 1 10 ? -14.945 16.422 26.406 1 73.44 10 ALA B CA 1
ATOM 2896 C C . ALA B 1 10 ? -14.523 16.078 24.984 1 73.44 10 ALA B C 1
ATOM 2898 O O . ALA B 1 10 ? -14.055 14.961 24.719 1 73.44 10 ALA B O 1
ATOM 2899 N N . ALA B 1 11 ? -14.68 17.031 24.188 1 77.25 11 ALA B N 1
ATOM 2900 C CA . ALA B 1 11 ? -14.25 16.859 22.797 1 77.25 11 ALA B CA 1
ATOM 2901 C C . ALA B 1 11 ? -12.742 16.656 22.719 1 77.25 11 ALA B C 1
ATOM 2903 O O . ALA B 1 11 ? -12.266 15.844 21.922 1 77.25 11 ALA B O 1
ATOM 2904 N N . ALA B 1 12 ? -12.172 17.281 23.625 1 77.38 12 ALA B N 1
ATOM 2905 C CA . ALA B 1 12 ? -10.719 17.188 23.656 1 77.38 12 ALA B CA 1
ATOM 2906 C C . ALA B 1 12 ? -10.258 15.789 24.047 1 77.38 12 ALA B C 1
ATOM 2908 O O . ALA B 1 12 ? -9.336 15.234 23.438 1 77.38 12 ALA B O 1
ATOM 2909 N N . SER B 1 13 ? -10.906 15.219 24.984 1 78.75 13 SER B N 1
ATOM 2910 C CA . SER B 1 13 ? -10.547 13.875 25.422 1 78.75 13 SER B CA 1
ATOM 2911 C C . SER B 1 13 ? -10.812 12.844 24.328 1 78.75 13 SER B C 1
ATOM 2913 O O . SER B 1 13 ? -10 11.945 24.109 1 78.75 13 SER B O 1
ATOM 2915 N N . SER B 1 14 ? -11.875 13.031 23.688 1 81.75 14 SER B N 1
ATOM 2916 C CA . SER B 1 14 ? -12.227 12.133 22.594 1 81.75 14 SER B CA 1
ATOM 2917 C C . SER B 1 14 ? -11.25 12.258 21.438 1 81.75 14 SER B C 1
ATOM 2919 O O . SER B 1 14 ? -10.891 11.266 20.797 1 81.75 14 SER B O 1
ATOM 2921 N N . ALA B 1 15 ? -10.805 13.461 21.25 1 85.56 15 ALA B N 1
ATOM 2922 C CA . ALA B 1 15 ? -9.852 13.719 20.172 1 85.56 15 ALA B CA 1
ATOM 2923 C C . ALA B 1 15 ? -8.523 13.016 20.453 1 85.56 15 ALA B C 1
ATOM 2925 O O . ALA B 1 15 ? -7.922 12.438 19.547 1 85.56 15 ALA B O 1
ATOM 2926 N N . LEU B 1 16 ? -8.156 13.039 21.672 1 84.69 16 LEU B N 1
ATOM 2927 C CA . LEU B 1 16 ? -6.887 12.422 22.031 1 84.69 16 LEU B CA 1
ATOM 2928 C C . LEU B 1 16 ? -6.938 10.914 21.844 1 84.69 16 LEU B C 1
ATOM 2930 O O . LEU B 1 16 ? -5.969 10.312 21.375 1 84.69 16 LEU B O 1
ATOM 2934 N N . GLU B 1 17 ? -8.016 10.352 22.188 1 85.5 17 GLU B N 1
ATOM 2935 C CA . GLU B 1 17 ? -8.188 8.914 22 1 85.5 17 GLU B CA 1
ATOM 2936 C C . GLU B 1 17 ? -8.203 8.547 20.516 1 85.5 17 GLU B C 1
ATOM 2938 O O . GLU B 1 17 ? -7.605 7.551 20.109 1 85.5 17 GLU B O 1
ATOM 2943 N N . LEU B 1 18 ? -8.867 9.352 19.766 1 87.19 18 LEU B N 1
ATOM 2944 C CA . LEU B 1 18 ? -8.969 9.125 18.328 1 87.19 18 LEU B CA 1
ATOM 2945 C C . LEU B 1 18 ? -7.613 9.297 17.656 1 87.19 18 LEU B C 1
ATOM 2947 O O . LEU B 1 18 ? -7.293 8.57 16.703 1 87.19 18 LEU B O 1
ATOM 2951 N N . ALA B 1 19 ? -6.852 10.242 18.156 1 90.5 19 ALA B N 1
ATOM 2952 C CA . ALA B 1 19 ? -5.57 10.586 17.547 1 90.5 19 ALA B CA 1
ATOM 2953 C C . ALA B 1 19 ? -4.586 9.422 17.625 1 90.5 19 ALA B C 1
ATOM 2955 O O . ALA B 1 19 ? -3.668 9.32 16.812 1 90.5 19 ALA B O 1
ATOM 2956 N N . GLU B 1 20 ? -4.82 8.57 18.578 1 88.88 20 GLU B N 1
ATOM 2957 C CA . GLU B 1 20 ? -3.941 7.418 18.766 1 88.88 20 GLU B CA 1
ATOM 2958 C C . GLU B 1 20 ? -4.043 6.453 17.594 1 88.88 20 GLU B C 1
ATOM 2960 O O . GLU B 1 20 ? -3.113 5.688 17.328 1 88.88 20 GLU B O 1
ATOM 2965 N N . HIS B 1 21 ? -5.105 6.5 16.844 1 91.5 21 HIS B N 1
ATOM 2966 C CA . HIS B 1 21 ? -5.363 5.551 15.773 1 91.5 21 HIS B CA 1
ATOM 2967 C C . HIS B 1 21 ? -5.047 6.156 14.414 1 91.5 21 HIS B C 1
ATOM 2969 O O . HIS B 1 21 ? -5.016 5.449 13.398 1 91.5 21 HIS B O 1
ATOM 2975 N N . GLN B 1 22 ? -4.73 7.438 14.367 1 93.06 22 GLN B N 1
ATOM 2976 C CA . GLN B 1 22 ? -4.48 8.148 13.117 1 93.06 22 GLN B CA 1
ATOM 2977 C C . GLN B 1 22 ? -3.248 7.602 12.406 1 93.06 22 GLN B C 1
ATOM 2979 O O . GLN B 1 22 ? -3.268 7.402 11.188 1 93.06 22 GLN B O 1
ATOM 2984 N N . PRO B 1 23 ? -2.135 7.258 13.18 1 94.56 23 PRO B N 1
ATOM 2985 C CA . PRO B 1 23 ? -0.949 6.758 12.484 1 94.56 23 PRO B CA 1
ATOM 2986 C C . PRO B 1 23 ? -1.219 5.465 11.719 1 94.56 23 PRO B C 1
ATOM 2988 O O . PRO B 1 23 ? -0.717 5.289 10.602 1 94.56 23 PRO B O 1
ATOM 2991 N N . THR B 1 24 ? -2.021 4.605 12.266 1 95.56 24 THR B N 1
ATOM 2992 C CA . THR B 1 24 ? -2.346 3.344 11.609 1 95.56 24 THR B CA 1
ATOM 2993 C C . THR B 1 24 ? -3.18 3.59 10.352 1 95.56 24 THR B C 1
ATOM 2995 O O . THR B 1 24 ? -2.934 2.979 9.312 1 95.56 24 THR B O 1
ATOM 2998 N N . VAL B 1 25 ? -4.133 4.473 10.422 1 96.25 25 VAL B N 1
ATOM 2999 C CA . VAL B 1 25 ? -4.965 4.797 9.266 1 96.25 25 VAL B CA 1
ATOM 3000 C C . VAL B 1 25 ? -4.113 5.438 8.18 1 96.25 25 VAL B C 1
ATOM 3002 O O . VAL B 1 25 ? -4.27 5.125 6.992 1 96.25 25 VAL B O 1
ATOM 3005 N N . TRP B 1 26 ? -3.199 6.297 8.578 1 95.69 26 TRP B N 1
ATOM 3006 C CA . TRP B 1 26 ? -2.307 6.918 7.605 1 95.69 26 TRP B CA 1
ATOM 3007 C C . TRP B 1 26 ? -1.386 5.883 6.973 1 95.69 26 TRP B C 1
ATOM 3009 O O . TRP B 1 26 ? -1.057 5.98 5.785 1 95.69 26 TRP B O 1
ATOM 3019 N N . ALA B 1 27 ? -0.952 4.938 7.801 1 96.31 27 ALA B N 1
ATOM 3020 C CA . ALA B 1 27 ? -0.112 3.865 7.273 1 96.31 27 ALA B CA 1
ATOM 3021 C C . ALA B 1 27 ? -0.831 3.1 6.164 1 96.31 27 ALA B C 1
ATOM 3023 O O . ALA B 1 27 ? -0.241 2.805 5.121 1 96.31 27 ALA B O 1
ATOM 3024 N N . HIS B 1 28 ? -2.086 2.783 6.383 1 96.94 28 HIS B N 1
ATOM 3025 C CA . HIS B 1 28 ? -2.869 2.057 5.391 1 96.94 28 HIS B CA 1
ATOM 3026 C C . HIS B 1 28 ? -3.199 2.941 4.195 1 96.94 28 HIS B C 1
ATOM 3028 O O . HIS B 1 28 ? -3.166 2.484 3.051 1 96.94 28 HIS B O 1
ATOM 3034 N N . THR B 1 29 ? -3.516 4.223 4.438 1 96.25 29 THR B N 1
ATOM 3035 C CA . THR B 1 29 ? -3.805 5.168 3.367 1 96.25 29 THR B CA 1
ATOM 3036 C C . THR B 1 29 ? -2.602 5.324 2.441 1 96.25 29 THR B C 1
ATOM 3038 O O . THR B 1 29 ? -2.756 5.391 1.22 1 96.25 29 THR B O 1
ATOM 3041 N N . ASN B 1 30 ? -1.444 5.344 3.051 1 95.94 30 ASN B N 1
ATOM 3042 C CA . ASN B 1 30 ? -0.213 5.551 2.297 1 95.94 30 ASN B CA 1
ATOM 3043 C C . ASN B 1 30 ? 0.449 4.227 1.924 1 95.94 30 ASN B C 1
ATOM 3045 O O . ASN B 1 30 ? 1.625 4.199 1.558 1 95.94 30 ASN B O 1
ATOM 3049 N N . GLY B 1 31 ? -0.303 3.145 2.023 1 95.38 31 GLY B N 1
ATOM 3050 C CA . GLY B 1 31 ? 0.253 1.833 1.732 1 95.38 31 GLY B CA 1
ATOM 3051 C C . GLY B 1 31 ? 0.823 1.725 0.331 1 95.38 31 GLY B C 1
ATOM 3052 O O . GLY B 1 31 ? 1.793 0.998 0.104 1 95.38 31 GLY B O 1
ATOM 3053 N N . TYR B 1 32 ? 0.297 2.494 -0.601 1 95.44 32 TYR B N 1
ATOM 3054 C CA . TYR B 1 32 ? 0.725 2.426 -1.993 1 95.44 32 TYR B CA 1
ATOM 3055 C C . TYR B 1 32 ? 2.143 2.963 -2.154 1 95.44 32 TYR B C 1
ATOM 3057 O O . TYR B 1 32 ? 2.809 2.682 -3.154 1 95.44 32 TYR B O 1
ATOM 3065 N N . ILE B 1 33 ? 2.639 3.676 -1.232 1 96.06 33 ILE B N 1
ATOM 3066 C CA . ILE B 1 33 ? 3.953 4.297 -1.349 1 96.06 33 ILE B CA 1
ATOM 3067 C C . ILE B 1 33 ? 5.035 3.223 -1.333 1 96.06 33 ILE B C 1
ATOM 3069 O O . ILE B 1 33 ? 6.062 3.354 -2.008 1 96.06 33 ILE B O 1
ATOM 3073 N N . SER B 1 34 ? 4.832 2.123 -0.547 1 96.31 34 SER B N 1
ATOM 3074 C CA . SER B 1 34 ? 5.797 1.03 -0.603 1 96.31 34 SER B CA 1
ATOM 3075 C C . SER B 1 34 ? 5.91 0.465 -2.016 1 96.31 34 SER B C 1
ATOM 3077 O O . SER B 1 34 ? 7.016 0.25 -2.516 1 96.31 34 SER B O 1
ATOM 3079 N N . THR B 1 35 ? 4.75 0.247 -2.65 1 96.5 35 THR B N 1
ATOM 3080 C CA . THR B 1 35 ? 4.715 -0.28 -4.012 1 96.5 35 THR B CA 1
ATOM 3081 C C . THR B 1 35 ? 5.414 0.671 -4.977 1 96.5 35 THR B C 1
ATOM 3083 O O . THR B 1 35 ? 6.266 0.251 -5.762 1 96.5 35 THR B O 1
ATOM 3086 N N . MET B 1 36 ? 5.113 1.921 -4.867 1 95.38 36 MET B N 1
ATOM 3087 C CA . MET B 1 36 ? 5.59 2.916 -5.824 1 95.38 36 MET B CA 1
ATOM 3088 C C . MET B 1 36 ? 7.082 3.176 -5.637 1 95.38 36 MET B C 1
ATOM 3090 O O . MET B 1 36 ? 7.801 3.42 -6.609 1 95.38 36 MET B O 1
ATOM 3094 N N . THR B 1 37 ? 7.504 3.156 -4.406 1 96.69 37 THR B N 1
ATOM 3095 C CA . THR B 1 37 ? 8.914 3.406 -4.121 1 96.69 37 THR B CA 1
ATOM 3096 C C . THR B 1 37 ? 9.781 2.266 -4.641 1 96.69 37 THR B C 1
ATOM 3098 O O . THR B 1 37 ? 10.828 2.502 -5.246 1 96.69 37 THR B O 1
ATOM 3101 N N . VAL B 1 38 ? 9.367 1.057 -4.426 1 97.94 38 VAL B N 1
ATOM 3102 C CA . VAL B 1 38 ? 10.141 -0.09 -4.898 1 97.94 38 VAL B CA 1
ATOM 3103 C C . VAL B 1 38 ? 10.117 -0.133 -6.426 1 97.94 38 VAL B C 1
ATOM 3105 O O . VAL B 1 38 ? 11.141 -0.412 -7.059 1 97.94 38 VAL B O 1
ATOM 3108 N N . GLN B 1 39 ? 8.984 0.117 -6.984 1 97.06 39 GLN B N 1
ATOM 3109 C CA . GLN B 1 39 ? 8.875 0.186 -8.438 1 97.06 39 GLN B CA 1
ATOM 3110 C C . GLN B 1 39 ? 9.844 1.219 -9.016 1 97.06 39 GLN B C 1
ATOM 3112 O O . GLN B 1 39 ? 10.508 0.963 -10.023 1 97.06 39 GLN B O 1
ATOM 3117 N N . CYS B 1 40 ? 9.891 2.381 -8.414 1 97.31 40 CYS B N 1
ATOM 3118 C CA . CYS B 1 40 ? 10.773 3.449 -8.867 1 97.31 40 CYS B CA 1
ATOM 3119 C C . CYS B 1 40 ? 12.234 3.012 -8.805 1 97.31 40 CYS B C 1
ATOM 3121 O O . CYS B 1 40 ? 13.008 3.271 -9.734 1 97.31 40 CYS B O 1
ATOM 3123 N N . ALA B 1 41 ? 12.625 2.361 -7.719 1 98.19 41 ALA B N 1
ATOM 3124 C CA . ALA B 1 41 ? 13.992 1.882 -7.547 1 98.19 41 ALA B CA 1
ATOM 3125 C C . ALA B 1 41 ? 14.383 0.921 -8.664 1 98.19 41 ALA B C 1
ATOM 3127 O O . ALA B 1 41 ? 15.492 0.994 -9.203 1 98.19 41 ALA B O 1
ATOM 3128 N N . VAL B 1 42 ? 13.484 0.044 -9.023 1 97.69 42 VAL B N 1
ATOM 3129 C CA . VAL B 1 42 ? 13.742 -0.963 -10.047 1 97.69 42 VAL B CA 1
ATOM 3130 C C . VAL B 1 42 ? 13.766 -0.303 -11.43 1 97.69 42 VAL B C 1
ATOM 3132 O O . VAL B 1 42 ? 14.617 -0.618 -12.258 1 97.69 42 VAL B O 1
ATOM 3135 N N . GLN B 1 43 ? 12.836 0.608 -11.664 1 96.94 43 GLN B N 1
ATOM 3136 C CA . GLN B 1 43 ? 12.781 1.306 -12.945 1 96.94 43 GLN B CA 1
ATOM 3137 C C . GLN B 1 43 ? 14.031 2.145 -13.172 1 96.94 43 GLN B C 1
ATOM 3139 O O . GLN B 1 43 ? 14.516 2.26 -14.305 1 96.94 43 GLN B O 1
ATOM 3144 N N . LEU B 1 44 ? 14.547 2.727 -12.109 1 97.62 44 LEU B N 1
ATOM 3145 C CA . LEU B 1 44 ? 15.781 3.502 -12.195 1 97.62 44 LEU B CA 1
ATOM 3146 C C . LEU B 1 44 ? 17 2.584 -12.242 1 97.62 44 LEU B C 1
ATOM 3148 O O . LEU B 1 44 ? 18.125 3.041 -12.477 1 97.62 44 LEU B O 1
ATOM 3152 N N . GLU B 1 45 ? 16.797 1.298 -11.922 1 97.94 45 GLU B N 1
ATOM 3153 C CA . GLU B 1 45 ? 17.828 0.269 -11.922 1 97.94 45 GLU B CA 1
ATOM 3154 C C . GLU B 1 45 ? 18.844 0.5 -10.805 1 97.94 45 GLU B C 1
ATOM 3156 O O . GLU B 1 45 ? 20.031 0.256 -10.977 1 97.94 45 GLU B O 1
ATOM 3161 N N . ILE B 1 46 ? 18.375 1.007 -9.695 1 98.5 46 ILE B N 1
ATOM 3162 C CA . ILE B 1 46 ? 19.234 1.306 -8.555 1 98.5 46 ILE B CA 1
ATOM 3163 C C . ILE B 1 46 ? 19.906 0.026 -8.07 1 98.5 46 ILE B C 1
ATOM 3165 O O . ILE B 1 46 ? 21.125 -0.008 -7.887 1 98.5 46 ILE B O 1
ATOM 3169 N N . PRO B 1 47 ? 19.109 -1.1 -7.848 1 98.38 47 PRO B N 1
ATOM 3170 C CA . PRO B 1 47 ? 19.781 -2.326 -7.414 1 98.38 47 PRO B CA 1
ATOM 3171 C C . PRO B 1 47 ? 20.859 -2.791 -8.391 1 98.38 47 PRO B C 1
ATOM 3173 O O . PRO B 1 47 ? 21.922 -3.234 -7.977 1 98.38 47 PRO B O 1
ATOM 3176 N N . ASP B 1 48 ? 20.625 -2.664 -9.648 1 98.31 48 ASP B N 1
ATOM 3177 C CA . ASP B 1 48 ? 21.547 -3.127 -10.68 1 98.31 48 ASP B CA 1
ATOM 3178 C C . ASP B 1 48 ? 22.828 -2.299 -10.68 1 98.31 48 ASP B C 1
ATOM 3180 O O . ASP B 1 48 ? 23.938 -2.844 -10.812 1 98.31 48 ASP B O 1
ATOM 3184 N N . VAL B 1 49 ? 22.688 -0.997 -10.57 1 98.19 49 VAL B N 1
ATOM 3185 C CA . VAL B 1 49 ? 23.828 -0.087 -10.578 1 98.19 49 VAL B CA 1
ATOM 3186 C C . VAL B 1 49 ? 24.734 -0.377 -9.383 1 98.19 49 VAL B C 1
ATOM 3188 O O . VAL B 1 49 ? 25.969 -0.437 -9.523 1 98.19 49 VAL B O 1
ATOM 3191 N N . ILE B 1 50 ? 24.156 -0.544 -8.242 1 98.19 50 ILE B N 1
ATOM 3192 C CA . ILE B 1 50 ? 24.938 -0.84 -7.047 1 98.19 50 ILE B CA 1
ATOM 3193 C C . ILE B 1 50 ? 25.578 -2.215 -7.184 1 98.19 50 ILE B C 1
ATOM 3195 O O . ILE B 1 50 ? 26.75 -2.389 -6.848 1 98.19 50 ILE B O 1
ATOM 3199 N N . HIS B 1 51 ? 24.812 -3.203 -7.645 1 97.31 51 HIS B N 1
ATOM 3200 C CA . HIS B 1 51 ? 25.328 -4.547 -7.852 1 97.31 51 HIS B CA 1
ATOM 3201 C C . HIS B 1 51 ? 26.547 -4.531 -8.773 1 97.31 51 HIS B C 1
ATOM 3203 O O . HIS B 1 51 ? 27.562 -5.172 -8.477 1 97.31 51 HIS B O 1
ATOM 3209 N N . ASN B 1 52 ? 26.484 -3.832 -9.844 1 97 52 ASN B N 1
ATOM 3210 C CA . ASN B 1 52 ? 27.531 -3.797 -10.852 1 97 52 ASN B CA 1
ATOM 3211 C C . ASN B 1 52 ? 28.75 -3.033 -10.367 1 97 52 ASN B C 1
ATOM 3213 O O . ASN B 1 52 ? 29.859 -3.24 -10.867 1 97 52 ASN B O 1
ATOM 3217 N N . HIS B 1 53 ? 28.531 -2.121 -9.438 1 96.19 53 HIS B N 1
ATOM 3218 C CA . HIS B 1 53 ? 29.641 -1.388 -8.836 1 96.19 53 HIS B CA 1
ATOM 3219 C C . HIS B 1 53 ? 30.469 -2.287 -7.922 1 96.19 53 HIS B C 1
ATOM 3221 O O . HIS B 1 53 ? 31.609 -1.967 -7.602 1 96.19 53 HIS B O 1
ATOM 3227 N N . CYS B 1 54 ? 29.953 -3.398 -7.328 1 94.94 54 CYS B N 1
ATOM 3228 C CA . CYS B 1 54 ? 30.594 -4.449 -6.543 1 94.94 54 CYS B CA 1
ATOM 3229 C C . CYS B 1 54 ? 31.078 -3.908 -5.203 1 94.94 54 CYS B C 1
ATOM 3231 O O . CYS B 1 54 ? 31.875 -4.555 -4.516 1 94.94 54 CYS B O 1
ATOM 3233 N N . ARG B 1 55 ? 30.828 -2.691 -4.895 1 95.62 55 ARG B N 1
ATOM 3234 C CA . ARG B 1 55 ? 31.078 -2.072 -3.598 1 95.62 55 ARG B CA 1
ATOM 3235 C C . ARG B 1 55 ? 29.969 -1.112 -3.217 1 95.62 55 ARG B C 1
ATOM 3237 O O . ARG B 1 55 ? 29.188 -0.682 -4.074 1 95.62 55 ARG B O 1
ATOM 3244 N N . PRO B 1 56 ? 29.797 -0.838 -1.908 1 97.5 56 PRO B N 1
ATOM 3245 C CA . PRO B 1 56 ? 28.797 0.15 -1.507 1 97.5 56 PRO B CA 1
ATOM 3246 C C . PRO B 1 56 ? 28.953 1.489 -2.223 1 97.5 56 PRO B C 1
ATOM 3248 O O . PRO B 1 56 ? 30.078 1.889 -2.529 1 97.5 56 PRO B O 1
ATOM 3251 N N . MET B 1 57 ? 27.906 2.166 -2.482 1 97.88 57 MET B N 1
ATOM 3252 C CA . MET B 1 57 ? 27.922 3.436 -3.205 1 97.88 57 MET B CA 1
ATOM 3253 C C . MET B 1 57 ? 27.375 4.562 -2.336 1 97.88 57 MET B C 1
ATOM 3255 O O . MET B 1 57 ? 26.391 4.383 -1.623 1 97.88 57 MET B O 1
ATOM 3259 N N . THR B 1 58 ? 28.047 5.66 -2.398 1 97.94 58 THR B N 1
ATOM 3260 C CA . THR B 1 58 ? 27.5 6.855 -1.77 1 97.94 58 THR B CA 1
ATOM 3261 C C . THR B 1 58 ? 26.344 7.418 -2.592 1 97.94 58 THR B C 1
ATOM 3263 O O . THR B 1 58 ? 26.156 7.039 -3.748 1 97.94 58 THR B O 1
ATOM 3266 N N . LEU B 1 59 ? 25.609 8.312 -1.956 1 97.44 59 LEU B N 1
ATOM 3267 C CA . LEU B 1 59 ? 24.516 8.961 -2.664 1 97.44 59 LEU B CA 1
ATOM 3268 C C . LEU B 1 59 ? 25.016 9.688 -3.902 1 97.44 59 LEU B C 1
ATOM 3270 O O . LEU B 1 59 ? 24.391 9.641 -4.961 1 97.44 59 LEU B O 1
ATOM 3274 N N . HIS B 1 60 ? 26.109 10.375 -3.766 1 97.25 60 HIS B N 1
ATOM 3275 C CA . HIS B 1 60 ? 26.672 11.133 -4.871 1 97.25 60 HIS B CA 1
ATOM 3276 C C . HIS B 1 60 ? 27.078 10.211 -6.02 1 97.25 60 HIS B C 1
ATOM 3278 O O . HIS B 1 60 ? 26.812 10.516 -7.188 1 97.25 60 HIS B O 1
ATOM 3284 N N . GLN B 1 61 ? 27.734 9.094 -5.742 1 97.5 61 GLN B N 1
ATOM 3285 C CA . GLN B 1 61 ? 28.109 8.117 -6.754 1 97.5 61 GLN B CA 1
ATOM 3286 C C . GLN B 1 61 ? 26.891 7.539 -7.453 1 97.5 61 GLN B C 1
ATOM 3288 O O . GLN B 1 61 ? 26.891 7.348 -8.672 1 97.5 61 GLN B O 1
ATOM 3293 N N . LEU B 1 62 ? 25.875 7.262 -6.676 1 97.69 62 LEU B N 1
ATOM 3294 C CA . LEU B 1 62 ? 24.641 6.691 -7.207 1 97.69 62 LEU B CA 1
ATOM 3295 C C . LEU B 1 62 ? 23.984 7.652 -8.188 1 97.69 62 LEU B C 1
ATOM 3297 O O . LEU B 1 62 ? 23.609 7.254 -9.289 1 97.69 62 LEU B O 1
ATOM 3301 N N . ILE B 1 63 ? 23.844 8.922 -7.805 1 96.56 63 ILE B N 1
ATOM 3302 C CA . ILE B 1 63 ? 23.219 9.961 -8.625 1 96.56 63 ILE B CA 1
ATOM 3303 C C . ILE B 1 63 ? 23.984 10.109 -9.938 1 96.56 63 ILE B C 1
ATOM 3305 O O . ILE B 1 63 ? 23.391 10.211 -11.008 1 96.56 63 ILE B O 1
ATOM 3309 N N . SER B 1 64 ? 25.281 10.102 -9.82 1 97.06 64 SER B N 1
ATOM 3310 C CA . SER B 1 64 ? 26.141 10.219 -11 1 97.06 64 SER B CA 1
ATOM 3311 C C . SER B 1 64 ? 25.969 9.016 -11.922 1 97.06 64 SER B C 1
ATOM 3313 O O . SER B 1 64 ? 25.828 9.172 -13.141 1 97.06 64 SER B O 1
ATOM 3315 N N . ALA B 1 65 ? 26 7.844 -11.375 1 97.38 65 ALA B N 1
ATOM 3316 C CA . ALA B 1 65 ? 25.891 6.613 -12.156 1 97.38 65 ALA B CA 1
ATOM 3317 C C . ALA B 1 65 ? 24.547 6.52 -12.859 1 97.38 65 ALA B C 1
ATOM 3319 O O . ALA B 1 65 ? 24.453 5.977 -13.969 1 97.38 65 ALA B O 1
ATOM 3320 N N . LEU B 1 66 ? 23.516 7.062 -12.227 1 96.94 66 LEU B N 1
ATOM 33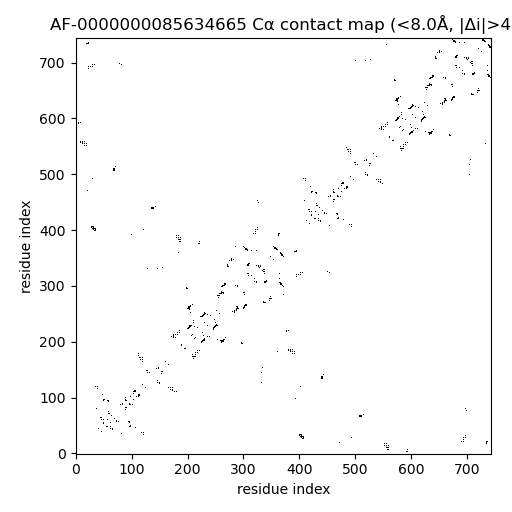21 C CA . LEU B 1 66 ? 22.172 7.012 -12.773 1 96.94 66 LEU B CA 1
ATOM 3322 C C . LEU B 1 66 ? 21.922 8.172 -13.727 1 96.94 66 LEU B C 1
ATOM 3324 O O . LEU B 1 66 ? 20.859 8.25 -14.359 1 96.94 66 LEU B O 1
ATOM 3328 N N . GLN B 1 67 ? 22.875 9.094 -13.766 1 95.69 67 GLN B N 1
ATOM 3329 C CA . GLN B 1 67 ? 22.781 10.281 -14.609 1 95.69 67 GLN B CA 1
ATOM 3330 C C . GLN B 1 67 ? 21.578 11.133 -14.219 1 95.69 67 GLN B C 1
ATOM 3332 O O . GLN B 1 67 ? 20.812 11.578 -15.086 1 95.69 67 GLN B O 1
ATOM 3337 N N . ILE B 1 68 ? 21.359 11.227 -12.969 1 94.56 68 ILE B N 1
ATOM 3338 C CA . ILE B 1 68 ? 20.328 12.094 -12.414 1 94.56 68 ILE B CA 1
ATOM 3339 C C . ILE B 1 68 ? 20.922 13.453 -12.07 1 94.56 68 ILE B C 1
ATOM 3341 O O . ILE B 1 68 ? 22.062 13.547 -11.617 1 94.56 68 ILE B O 1
ATOM 3345 N N . SER B 1 69 ? 20.172 14.516 -12.336 1 93.12 69 SER B N 1
ATOM 3346 C CA . SER B 1 69 ? 20.625 15.867 -12.023 1 93.12 69 SER B CA 1
ATOM 3347 C C . SER B 1 69 ? 20.953 16 -10.539 1 93.12 69 SER B C 1
ATOM 3349 O O . SER B 1 69 ? 20.188 15.57 -9.68 1 93.12 69 SER B O 1
ATOM 3351 N N . PRO B 1 70 ? 22.047 16.641 -10.211 1 92.25 70 PRO B N 1
ATOM 3352 C CA . PRO B 1 70 ? 22.422 16.844 -8.812 1 92.25 70 PRO B CA 1
ATOM 3353 C C . PRO B 1 70 ? 21.375 17.641 -8.031 1 92.25 70 PRO B C 1
ATOM 3355 O O . PRO B 1 70 ? 21.266 17.5 -6.812 1 92.25 70 PRO B O 1
ATOM 3358 N N . ALA B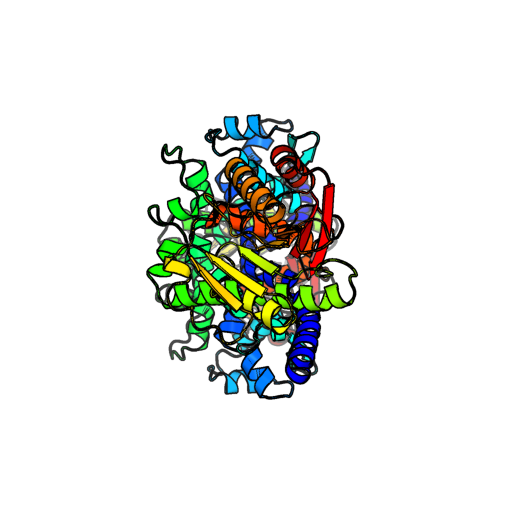 1 71 ? 20.609 18.422 -8.758 1 89.81 71 ALA B N 1
ATOM 3359 C CA . ALA B 1 71 ? 19.562 19.219 -8.125 1 89.81 71 ALA B CA 1
ATOM 3360 C C . ALA B 1 71 ? 18.5 18.328 -7.492 1 89.81 71 ALA B C 1
ATOM 3362 O O . ALA B 1 71 ? 17.766 18.766 -6.602 1 89.81 71 ALA B O 1
ATOM 3363 N N . LYS B 1 72 ? 18.469 17.062 -7.891 1 92.31 72 LYS B N 1
ATOM 3364 C CA . LYS B 1 72 ? 17.453 16.141 -7.395 1 92.31 72 LYS B CA 1
ATOM 3365 C C . LYS B 1 72 ? 18.016 15.242 -6.301 1 92.31 72 LYS B C 1
ATOM 3367 O O . LYS B 1 72 ? 17.344 14.312 -5.848 1 92.31 72 LYS B O 1
ATOM 3372 N N . ALA B 1 73 ? 19.219 15.562 -5.836 1 93.25 73 ALA B N 1
ATOM 3373 C CA . ALA B 1 73 ? 19.891 14.758 -4.82 1 93.25 73 ALA B CA 1
ATOM 3374 C C . ALA B 1 73 ? 19.062 14.672 -3.545 1 93.25 73 ALA B C 1
ATOM 3376 O O . ALA B 1 73 ? 18.953 13.602 -2.939 1 93.25 73 ALA B O 1
ATOM 3377 N N . PRO B 1 74 ? 18.438 15.781 -3.086 1 91 74 PRO B N 1
ATOM 3378 C CA . PRO B 1 74 ? 17.625 15.672 -1.87 1 91 74 PRO B CA 1
ATOM 3379 C C . PRO B 1 74 ? 16.453 14.703 -2.027 1 91 74 PRO B C 1
ATOM 3381 O O . PRO B 1 74 ? 16.062 14.039 -1.064 1 91 74 PRO B O 1
ATOM 3384 N N . PHE B 1 75 ? 15.922 14.594 -3.197 1 92.56 75 PHE B N 1
ATOM 3385 C CA . PHE B 1 75 ? 14.812 13.695 -3.465 1 92.56 75 PHE B CA 1
ATOM 3386 C C . PHE B 1 75 ? 15.289 12.242 -3.5 1 92.56 75 PHE B C 1
ATOM 3388 O O . PHE B 1 75 ? 14.617 11.352 -2.986 1 92.56 75 PHE B O 1
ATOM 3395 N N . MET B 1 76 ? 16.422 12.047 -4.098 1 95.69 76 MET B N 1
ATOM 3396 C CA . MET B 1 76 ? 17 10.711 -4.137 1 95.69 76 MET B CA 1
ATOM 3397 C C . MET B 1 76 ? 17.344 10.227 -2.73 1 95.69 76 MET B C 1
ATOM 3399 O O . MET B 1 76 ? 17.141 9.047 -2.414 1 95.69 76 MET B O 1
ATOM 3403 N N . SER B 1 77 ? 17.844 11.109 -1.95 1 96 77 SER B N 1
ATOM 3404 C CA . SER B 1 77 ? 18.172 10.75 -0.574 1 96 77 SER B CA 1
ATOM 3405 C C . SER B 1 77 ? 16.953 10.258 0.18 1 96 77 SER B C 1
ATOM 3407 O O . SER B 1 77 ? 17.016 9.281 0.929 1 96 77 SER B O 1
ATOM 3409 N N . ARG B 1 78 ? 15.82 10.898 0.024 1 95.56 78 ARG B N 1
ATOM 3410 C CA . ARG B 1 78 ? 14.578 10.516 0.689 1 95.56 78 ARG B CA 1
ATOM 3411 C C . ARG B 1 78 ? 14.062 9.18 0.16 1 95.56 78 ARG B C 1
ATOM 3413 O O . ARG B 1 78 ? 13.57 8.352 0.926 1 95.56 78 ARG B O 1
ATOM 3420 N N . LEU B 1 79 ? 14.148 9 -1.163 1 97.12 79 LEU B N 1
ATOM 3421 C CA . LEU B 1 79 ? 13.789 7.715 -1.754 1 97.12 79 LEU B CA 1
ATOM 3422 C C . LEU B 1 79 ? 14.617 6.586 -1.15 1 97.12 79 LEU B C 1
ATOM 3424 O O . LEU B 1 79 ? 14.078 5.555 -0.757 1 97.12 79 LEU B O 1
ATOM 3428 N N . MET B 1 80 ? 15.93 6.836 -1.055 1 98.19 80 MET B N 1
ATOM 3429 C CA . MET B 1 80 ? 16.828 5.82 -0.525 1 98.19 80 MET B CA 1
ATOM 3430 C C . MET B 1 80 ? 16.547 5.543 0.946 1 98.19 80 MET B C 1
ATOM 3432 O O . MET B 1 80 ? 16.641 4.402 1.397 1 98.19 80 MET B O 1
ATOM 3436 N N . ARG B 1 81 ? 16.188 6.574 1.677 1 96.69 81 ARG B N 1
ATOM 3437 C CA . ARG B 1 81 ? 15.859 6.398 3.088 1 96.69 81 ARG B CA 1
ATOM 3438 C C . ARG B 1 81 ? 14.672 5.457 3.264 1 96.69 81 ARG B C 1
ATOM 3440 O O . ARG B 1 81 ? 14.68 4.602 4.148 1 96.69 81 ARG B O 1
ATOM 3447 N N . VAL B 1 82 ? 13.625 5.617 2.49 1 97.38 82 VAL B N 1
ATOM 3448 C CA . VAL B 1 82 ? 12.461 4.746 2.551 1 97.38 82 VAL B CA 1
ATOM 3449 C C . VAL B 1 82 ? 12.852 3.33 2.143 1 97.38 82 VAL B C 1
ATOM 3451 O O . VAL B 1 82 ? 12.406 2.355 2.756 1 97.38 82 VAL B O 1
ATOM 3454 N N . LEU B 1 83 ? 13.695 3.186 1.1 1 98.5 83 LEU B N 1
ATOM 3455 C CA . LEU B 1 83 ? 14.102 1.871 0.619 1 98.5 83 LEU B CA 1
ATOM 3456 C C . LEU B 1 83 ? 14.945 1.147 1.666 1 98.5 83 LEU B C 1
ATOM 3458 O O . LEU B 1 83 ? 14.883 -0.078 1.779 1 98.5 83 LEU B O 1
ATOM 3462 N N . VAL B 1 84 ? 15.734 1.916 2.443 1 97.88 84 VAL B N 1
ATOM 3463 C CA . VAL B 1 84 ? 16.484 1.339 3.561 1 97.88 84 VAL B CA 1
ATOM 3464 C C . VAL B 1 84 ? 15.508 0.884 4.645 1 97.88 84 VAL B C 1
ATOM 3466 O O . VAL B 1 84 ? 15.641 -0.214 5.191 1 97.88 84 VAL B O 1
ATOM 3469 N N . HIS B 1 85 ? 14.531 1.724 4.941 1 96.69 85 HIS B N 1
ATOM 3470 C CA . HIS B 1 85 ? 13.523 1.383 5.941 1 96.69 85 HIS B CA 1
ATOM 3471 C C . HIS B 1 85 ? 12.773 0.111 5.562 1 96.69 85 HIS B C 1
ATOM 3473 O O . HIS B 1 85 ? 12.469 -0.718 6.422 1 96.69 85 HIS B O 1
ATOM 3479 N N . LEU B 1 86 ? 12.484 -0.065 4.277 1 97.12 86 LEU B N 1
ATOM 3480 C CA . LEU B 1 86 ? 11.734 -1.222 3.793 1 97.12 86 LEU B CA 1
ATOM 3481 C C . LEU B 1 86 ? 12.633 -2.455 3.723 1 97.12 86 LEU B C 1
ATOM 3483 O O . LEU B 1 86 ? 12.148 -3.562 3.477 1 97.12 86 LEU B O 1
ATOM 3487 N N . GLY B 1 87 ? 13.961 -2.291 3.814 1 97.44 87 GLY B N 1
ATOM 3488 C CA . GLY B 1 87 ? 14.875 -3.416 3.932 1 97.44 87 GLY B CA 1
ATOM 3489 C C . GLY B 1 87 ? 15.562 -3.76 2.627 1 97.44 87 GLY B C 1
ATOM 3490 O O . GLY B 1 87 ? 16.25 -4.781 2.529 1 97.44 87 GLY B O 1
ATOM 3491 N N . TYR B 1 88 ? 15.414 -2.955 1.574 1 98.38 88 TYR B N 1
ATOM 3492 C CA . TYR B 1 88 ? 15.977 -3.291 0.271 1 98.38 88 TYR B CA 1
ATOM 3493 C C . TYR B 1 88 ? 17.453 -2.928 0.202 1 98.38 88 TYR B C 1
ATOM 3495 O O . TYR B 1 88 ? 18.203 -3.502 -0.592 1 98.38 88 TYR B O 1
ATOM 3503 N N . PHE B 1 89 ? 17.875 -1.924 1.006 1 98.62 89 PHE B N 1
ATOM 3504 C CA . PHE B 1 89 ? 19.266 -1.527 1.07 1 98.62 89 PHE B CA 1
ATOM 3505 C C . PHE B 1 89 ? 19.719 -1.347 2.518 1 98.62 89 PHE B C 1
ATOM 3507 O O . PHE B 1 89 ? 18.891 -1.153 3.408 1 98.62 89 PHE B O 1
ATOM 3514 N N . VAL B 1 90 ? 20.953 -1.518 2.764 1 98.38 90 VAL B N 1
ATOM 3515 C CA . VAL B 1 90 ? 21.562 -1.161 4.039 1 98.38 90 VAL B CA 1
ATOM 3516 C C . VAL B 1 90 ? 22.438 0.083 3.863 1 98.38 90 VAL B C 1
ATOM 3518 O O . VAL B 1 90 ? 23.078 0.257 2.826 1 98.38 90 VAL B O 1
ATOM 3521 N N . GLU B 1 91 ? 22.297 0.917 4.766 1 97.38 91 GLU B N 1
ATOM 3522 C CA . GLU B 1 91 ? 23.094 2.137 4.758 1 97.38 91 GLU B CA 1
ATOM 3523 C C . GLU B 1 91 ? 24.156 2.107 5.855 1 97.38 91 GLU B C 1
ATOM 3525 O O . GLU B 1 91 ? 23.844 1.888 7.027 1 97.38 91 GLU B O 1
ATOM 3530 N N . HIS B 1 92 ? 25.422 2.207 5.465 1 93.38 92 HIS B N 1
ATOM 3531 C CA . HIS B 1 92 ? 26.562 2.305 6.379 1 93.38 92 HIS B CA 1
ATOM 3532 C C . HIS B 1 92 ? 27.531 3.396 5.945 1 93.38 92 HIS B C 1
ATOM 3534 O O . HIS B 1 92 ? 28.016 3.377 4.816 1 93.38 92 HIS B O 1
ATOM 3540 N N . ASN B 1 93 ? 27.844 4.332 6.82 1 91.25 93 ASN B N 1
ATOM 3541 C CA . ASN B 1 93 ? 28.766 5.426 6.539 1 91.25 93 ASN B CA 1
ATOM 3542 C C . ASN B 1 93 ? 28.375 6.18 5.27 1 91.25 93 ASN B C 1
ATOM 3544 O O . ASN B 1 93 ? 29.188 6.34 4.363 1 91.25 93 ASN B O 1
ATOM 3548 N N . ASP B 1 94 ? 27.125 6.41 5.09 1 90.88 94 ASP B N 1
ATOM 3549 C CA . ASP B 1 94 ? 26.562 7.215 4.012 1 90.88 94 ASP B CA 1
ATOM 3550 C C . ASP B 1 94 ? 26.672 6.5 2.67 1 90.88 94 ASP B C 1
ATOM 3552 O O . ASP B 1 94 ? 26.781 7.145 1.624 1 90.88 94 ASP B O 1
ATOM 3556 N N . SER B 1 95 ? 26.844 5.234 2.729 1 97.75 95 SER B N 1
ATOM 3557 C CA . SER B 1 95 ? 26.875 4.422 1.518 1 97.75 95 SER B CA 1
ATOM 3558 C C . SER B 1 95 ? 25.812 3.33 1.557 1 97.75 95 SER B C 1
ATOM 3560 O O . SER B 1 95 ? 25.422 2.871 2.635 1 97.75 95 SER B O 1
ATOM 3562 N N . TYR B 1 96 ? 25.359 2.945 0.382 1 98.56 96 TYR B N 1
ATOM 3563 C CA . TYR B 1 96 ? 24.281 1.97 0.269 1 98.56 96 TYR B CA 1
ATOM 3564 C C . TYR B 1 96 ? 24.797 0.662 -0.324 1 98.56 96 TYR B C 1
ATOM 3566 O O . TYR B 1 96 ? 25.641 0.667 -1.222 1 98.56 96 TYR B O 1
ATOM 3574 N N . TRP B 1 97 ? 24.281 -0.432 0.169 1 98.38 97 TRP B N 1
ATOM 3575 C CA . TRP B 1 97 ? 24.578 -1.758 -0.371 1 98.38 97 TRP B CA 1
ATOM 3576 C C . TRP B 1 97 ? 23.297 -2.582 -0.492 1 98.38 97 TRP B C 1
ATOM 3578 O O . TRP B 1 97 ? 22.25 -2.191 0.023 1 98.38 97 TRP B O 1
ATOM 3588 N N . LEU B 1 98 ? 23.453 -3.701 -1.243 1 97.69 98 LEU B N 1
ATOM 3589 C CA . LEU B 1 98 ? 22.297 -4.547 -1.529 1 97.69 98 LEU B CA 1
ATOM 3590 C C . LEU B 1 98 ? 21.969 -5.449 -0.342 1 97.69 98 LEU B C 1
ATOM 3592 O O . LEU B 1 98 ? 22.859 -5.801 0.436 1 97.69 98 LEU B O 1
ATOM 3596 N N . THR B 1 99 ? 20.75 -5.723 -0.14 1 97.31 99 THR B N 1
ATOM 3597 C CA . THR B 1 99 ? 20.25 -6.773 0.736 1 97.31 99 THR B CA 1
ATOM 3598 C C . THR B 1 99 ? 19.688 -7.93 -0.079 1 97.31 99 THR B C 1
ATOM 3600 O O . THR B 1 99 ? 19.609 -7.859 -1.308 1 97.31 99 THR B O 1
ATOM 3603 N N . PRO B 1 100 ? 19.266 -9.023 0.556 1 95.06 100 PRO B N 1
ATOM 3604 C CA . PRO B 1 100 ? 18.641 -10.117 -0.187 1 95.06 100 PRO B CA 1
ATOM 3605 C C . PRO B 1 100 ? 17.375 -9.68 -0.924 1 95.06 100 PRO B C 1
ATOM 3607 O O . PRO B 1 100 ? 17.094 -10.18 -2.014 1 95.06 100 PRO B O 1
ATOM 3610 N N . LEU B 1 101 ? 16.656 -8.711 -0.418 1 96.69 101 LEU B N 1
ATOM 3611 C CA . LEU B 1 101 ? 15.438 -8.234 -1.06 1 96.69 101 LEU B CA 1
ATOM 3612 C C . LEU B 1 101 ? 15.758 -7.555 -2.389 1 96.69 101 LEU B C 1
ATOM 3614 O O . LEU B 1 101 ? 15.102 -7.824 -3.398 1 96.69 101 LEU B O 1
ATOM 3618 N N . SER B 1 102 ? 16.719 -6.672 -2.369 1 97.19 102 SER B N 1
ATOM 3619 C CA . SER B 1 102 ? 17.062 -5.984 -3.607 1 97.19 102 SER B CA 1
ATOM 3620 C C . SER B 1 102 ? 17.734 -6.938 -4.598 1 97.19 102 SER B C 1
ATOM 3622 O O . SER B 1 102 ? 17.578 -6.789 -5.812 1 97.19 102 SER B O 1
ATOM 3624 N N . ARG B 1 103 ? 18.438 -7.93 -4.125 1 94.88 103 ARG B N 1
ATOM 3625 C CA . ARG B 1 103 ? 19.031 -8.93 -5.008 1 94.88 103 ARG B CA 1
ATOM 3626 C C . ARG B 1 103 ? 17.953 -9.719 -5.742 1 94.88 103 ARG B C 1
ATOM 3628 O O . ARG B 1 103 ? 18.141 -10.102 -6.898 1 94.88 103 ARG B O 1
ATOM 3635 N N . PHE B 1 104 ? 16.844 -9.93 -5.07 1 95.31 104 PHE B N 1
ATOM 3636 C CA . PHE B 1 104 ? 15.695 -10.633 -5.641 1 95.31 104 PHE B CA 1
ATOM 3637 C C . PHE B 1 104 ? 15.109 -9.852 -6.816 1 95.31 104 PHE B C 1
ATOM 3639 O O . PHE B 1 104 ? 14.422 -10.422 -7.66 1 95.31 104 PHE B O 1
ATOM 3646 N N . LEU B 1 105 ? 15.461 -8.547 -6.953 1 96.75 105 LEU B N 1
ATOM 3647 C CA . LEU B 1 105 ? 14.844 -7.684 -7.957 1 96.75 105 LEU B CA 1
ATOM 3648 C C . LEU B 1 105 ? 15.852 -7.312 -9.039 1 96.75 105 LEU B C 1
ATOM 3650 O O . LEU B 1 105 ? 15.562 -6.465 -9.891 1 96.75 105 LEU B O 1
ATOM 3654 N N . LEU B 1 106 ? 17 -7.953 -9.047 1 96.06 106 LEU B N 1
ATOM 3655 C CA . LEU B 1 106 ? 18.016 -7.707 -10.07 1 96.06 106 LEU B CA 1
ATOM 3656 C C . LEU B 1 106 ? 17.531 -8.172 -11.438 1 96.06 106 LEU B C 1
ATOM 3658 O O . LEU B 1 106 ? 16.844 -9.195 -11.539 1 96.06 106 LEU B O 1
ATOM 3662 N N . LYS B 1 107 ? 17.906 -7.527 -12.445 1 93 107 LYS B N 1
ATOM 3663 C CA . LYS B 1 107 ? 17.484 -7.777 -13.82 1 93 107 LYS B CA 1
ATOM 3664 C C . LYS B 1 107 ? 17.906 -9.172 -14.281 1 93 107 LYS B C 1
ATOM 3666 O O . LYS B 1 107 ? 17.156 -9.844 -14.992 1 93 107 LYS B O 1
ATOM 3671 N N . ASP B 1 108 ? 19 -9.609 -13.898 1 88.75 108 ASP B N 1
ATOM 3672 C CA . ASP B 1 108 ? 19.578 -10.828 -14.453 1 88.75 108 ASP B CA 1
ATOM 3673 C C . ASP B 1 108 ? 19.312 -12.023 -13.547 1 88.75 108 ASP B C 1
ATOM 3675 O O . ASP B 1 108 ? 19.812 -13.125 -13.797 1 88.75 108 ASP B O 1
ATOM 3679 N N . ASN B 1 109 ? 18.578 -11.82 -12.547 1 86.62 109 ASN B N 1
ATOM 3680 C CA . ASN B 1 109 ? 18.234 -12.945 -11.688 1 86.62 109 ASN B CA 1
ATOM 3681 C C . ASN B 1 109 ? 17.141 -13.812 -12.328 1 86.62 109 ASN B C 1
ATOM 3683 O O . ASN B 1 109 ? 16.016 -13.359 -12.531 1 86.62 109 ASN B O 1
ATOM 3687 N N . PRO B 1 110 ? 17.453 -15.016 -12.625 1 82.94 110 PRO B N 1
ATOM 3688 C CA . PRO B 1 110 ? 16.484 -15.859 -13.328 1 82.94 110 PRO B CA 1
ATOM 3689 C C . PRO B 1 110 ? 15.281 -16.234 -12.453 1 82.94 110 PRO B C 1
ATOM 3691 O O . PRO B 1 110 ? 14.242 -16.656 -12.977 1 82.94 110 PRO B O 1
ATOM 3694 N N . PHE B 1 111 ? 15.43 -16.062 -11.18 1 84.56 111 PHE B N 1
ATOM 3695 C CA . PHE B 1 111 ? 14.352 -16.406 -10.258 1 84.56 111 PHE B CA 1
ATOM 3696 C C . PHE B 1 111 ? 13.766 -15.148 -9.625 1 84.56 111 PHE B C 1
ATOM 3698 O O . PHE B 1 111 ? 12.984 -15.234 -8.672 1 84.56 111 PHE B O 1
ATOM 3705 N N . GLY B 1 112 ? 14.117 -14.055 -10.164 1 87.69 112 GLY B N 1
ATOM 3706 C CA . GLY B 1 112 ? 13.805 -12.805 -9.5 1 87.69 112 GLY B CA 1
ATOM 3707 C C . GLY B 1 112 ? 12.359 -12.375 -9.695 1 87.69 112 GLY B C 1
ATOM 3708 O O . GLY B 1 112 ? 11.625 -12.984 -10.469 1 87.69 112 GLY B O 1
ATOM 3709 N N . GLY B 1 113 ? 11.906 -11.398 -8.945 1 93.06 113 GLY B N 1
ATOM 3710 C CA . GLY B 1 113 ? 10.531 -10.93 -8.938 1 93.06 113 GLY B CA 1
ATOM 3711 C C . GLY B 1 113 ? 10.352 -9.602 -9.641 1 93.06 113 GLY B C 1
ATOM 3712 O O . GLY B 1 113 ? 9.32 -8.938 -9.477 1 93.06 113 GLY B O 1
ATOM 3713 N N . ARG B 1 114 ? 11.359 -9.219 -10.453 1 95.31 114 ARG B N 1
ATOM 3714 C CA . ARG B 1 114 ? 11.336 -7.91 -11.102 1 95.31 114 ARG B CA 1
ATOM 3715 C C . ARG B 1 114 ? 10.117 -7.758 -12 1 95.31 114 ARG B C 1
ATOM 3717 O O . ARG B 1 114 ? 9.391 -6.766 -11.906 1 95.31 114 ARG B O 1
ATOM 3724 N N . SER B 1 115 ? 9.867 -8.711 -12.867 1 93.69 115 SER B N 1
ATOM 3725 C CA . SER B 1 115 ? 8.758 -8.641 -13.82 1 93.69 115 SER B CA 1
ATOM 3726 C C . SER B 1 115 ? 7.414 -8.609 -13.102 1 93.69 115 SER B C 1
ATOM 3728 O O . SER B 1 115 ? 6.512 -7.867 -13.484 1 93.69 115 SER B O 1
ATOM 3730 N N . MET B 1 116 ? 7.297 -9.383 -12.07 1 92.88 116 MET B N 1
ATOM 3731 C CA . MET B 1 116 ? 6.047 -9.406 -11.312 1 92.88 116 MET B CA 1
ATOM 3732 C C . MET B 1 116 ? 5.805 -8.078 -10.609 1 92.88 116 MET B C 1
ATOM 3734 O O . MET B 1 116 ? 4.668 -7.613 -10.523 1 92.88 116 MET B O 1
ATOM 3738 N N . LEU B 1 117 ? 6.871 -7.5 -10.07 1 95.81 117 LEU B N 1
ATOM 3739 C CA . LEU B 1 117 ? 6.762 -6.191 -9.438 1 95.81 117 LEU B CA 1
ATOM 3740 C C . LEU B 1 117 ? 6.285 -5.145 -10.438 1 95.81 117 LEU B C 1
ATOM 3742 O O . LEU B 1 117 ? 5.371 -4.367 -10.141 1 95.81 117 LEU B O 1
ATOM 3746 N N . LEU B 1 118 ? 6.879 -5.148 -11.602 1 95.44 118 LEU B N 1
ATOM 3747 C CA . LEU B 1 118 ? 6.555 -4.152 -12.617 1 95.44 118 LEU B CA 1
ATOM 3748 C C . LEU B 1 118 ? 5.141 -4.363 -13.148 1 95.44 118 LEU B C 1
ATOM 3750 O O . LEU B 1 118 ? 4.418 -3.398 -13.406 1 95.44 118 LEU B O 1
ATOM 3754 N N . LEU B 1 119 ? 4.734 -5.605 -13.281 1 93 119 LEU B N 1
ATOM 3755 C CA . LEU B 1 119 ? 3.363 -5.895 -13.688 1 93 119 LEU B CA 1
ATOM 3756 C C . LEU B 1 119 ? 2.373 -5.488 -12.602 1 93 119 LEU B C 1
ATOM 3758 O O . LEU B 1 119 ? 1.379 -4.812 -12.883 1 93 119 LEU B O 1
ATOM 3762 N N . GLY B 1 120 ? 2.705 -5.875 -11.398 1 92.44 120 GLY B N 1
ATOM 3763 C CA . GLY B 1 120 ? 1.808 -5.637 -10.273 1 92.44 120 GLY B CA 1
ATOM 3764 C C . GLY B 1 120 ? 1.587 -4.16 -9.992 1 92.44 120 GLY B C 1
ATOM 3765 O O . GLY B 1 120 ? 0.54 -3.775 -9.469 1 92.44 120 GLY B O 1
ATOM 3766 N N . SER B 1 121 ? 2.529 -3.354 -10.312 1 91.75 121 SER B N 1
ATOM 3767 C CA . SER B 1 121 ? 2.441 -1.924 -10.039 1 91.75 121 SER B CA 1
ATOM 3768 C C . SER B 1 121 ? 1.99 -1.149 -11.266 1 91.75 121 SER B C 1
ATOM 3770 O O . SER B 1 121 ? 1.912 0.081 -11.242 1 91.75 121 SER B O 1
ATOM 3772 N N . HIS B 1 122 ? 1.742 -1.884 -12.359 1 91.81 122 HIS B N 1
ATOM 3773 C CA . HIS B 1 122 ? 1.287 -1.24 -13.586 1 91.81 122 HIS B CA 1
ATOM 3774 C C . HIS B 1 122 ? -0.129 -0.695 -13.43 1 91.81 122 HIS B C 1
ATOM 3776 O O . HIS B 1 122 ? -0.962 -1.304 -12.758 1 91.81 122 HIS B O 1
ATOM 3782 N N . PRO B 1 123 ? -0.447 0.42 -14.102 1 88.94 123 PRO B N 1
ATOM 3783 C CA . PRO B 1 123 ? -1.772 1.029 -13.969 1 88.94 123 PRO B CA 1
ATOM 3784 C C . PRO B 1 123 ? -2.902 0.062 -14.312 1 88.94 123 PRO B C 1
ATOM 3786 O O . PRO B 1 123 ? -3.988 0.144 -13.734 1 88.94 123 PRO B O 1
ATOM 3789 N N . ILE B 1 124 ? -2.701 -0.821 -15.203 1 90.06 124 ILE B N 1
ATOM 3790 C CA . ILE B 1 124 ? -3.744 -1.747 -15.633 1 90.06 124 ILE B CA 1
ATOM 3791 C C . ILE B 1 124 ? -4.16 -2.631 -14.461 1 90.06 124 ILE B C 1
ATOM 3793 O O . ILE B 1 124 ? -5.305 -3.092 -14.398 1 90.06 124 ILE B O 1
ATOM 3797 N N . MET B 1 125 ? -3.227 -2.832 -13.547 1 91.12 125 MET B N 1
ATOM 3798 C CA . MET B 1 125 ? -3.514 -3.66 -12.383 1 91.12 125 MET B CA 1
ATOM 3799 C C . MET B 1 125 ? -4.148 -2.832 -11.266 1 91.12 125 MET B C 1
ATOM 3801 O O . MET B 1 125 ? -4.812 -3.377 -10.383 1 91.12 125 MET B O 1
ATOM 3805 N N . LEU B 1 126 ? -3.979 -1.531 -11.273 1 88.06 126 LEU B N 1
ATOM 3806 C CA . LEU B 1 126 ? -4.504 -0.649 -10.234 1 88.06 126 LEU B CA 1
ATOM 3807 C C . LEU B 1 126 ? -5.922 -0.194 -10.578 1 88.06 126 LEU B C 1
ATOM 3809 O O . LEU B 1 126 ? -6.734 0.041 -9.68 1 88.06 126 LEU B O 1
ATOM 3813 N N . ASP B 1 127 ? -6.273 -0.151 -11.797 1 88.06 127 ASP B N 1
ATOM 3814 C CA . ASP B 1 127 ? -7.527 0.411 -12.281 1 88.06 127 ASP B CA 1
ATOM 3815 C C . ASP B 1 127 ? -8.727 -0.344 -11.711 1 88.06 127 ASP B C 1
ATOM 3817 O O . ASP B 1 127 ? -9.719 0.268 -11.297 1 88.06 127 ASP B O 1
ATOM 3821 N N . PRO B 1 128 ? -8.633 -1.64 -11.648 1 91.5 128 PRO B N 1
ATOM 3822 C CA . PRO B 1 128 ? -9.781 -2.361 -11.094 1 91.5 128 PRO B CA 1
ATOM 3823 C C . PRO B 1 128 ? -10.102 -1.954 -9.656 1 91.5 128 PRO B C 1
ATOM 3825 O O . PRO B 1 128 ? -11.266 -1.924 -9.266 1 91.5 128 PRO B O 1
ATOM 3828 N N . TRP B 1 129 ? -9.117 -1.604 -8.93 1 91.44 129 TRP B N 1
ATOM 3829 C CA . TRP B 1 129 ? -9.289 -1.24 -7.527 1 91.44 129 TRP B CA 1
ATOM 3830 C C . TRP B 1 129 ? -9.938 0.136 -7.398 1 91.44 129 TRP B C 1
ATOM 3832 O O . TRP B 1 129 ? -10.727 0.374 -6.488 1 91.44 129 TRP B O 1
ATOM 3842 N N . ARG B 1 130 ? -9.617 0.967 -8.258 1 87.88 130 ARG B N 1
ATOM 3843 C CA . ARG B 1 130 ? -10.18 2.312 -8.258 1 87.88 130 ARG B CA 1
ATOM 3844 C C . ARG B 1 130 ? -11.68 2.279 -8.539 1 87.88 130 ARG B C 1
ATOM 3846 O O . ARG B 1 130 ? -12.43 3.137 -8.055 1 87.88 130 ARG B O 1
ATOM 3853 N N . SER B 1 131 ? -12.125 1.306 -9.266 1 90.75 131 SER B N 1
ATOM 3854 C CA . SER B 1 131 ? -13.531 1.225 -9.648 1 90.75 131 SER B CA 1
ATOM 3855 C C . SER B 1 131 ? -14.273 0.185 -8.812 1 90.75 131 SER B C 1
ATOM 3857 O O . SER B 1 131 ? -15.414 -0.157 -9.109 1 90.75 131 SER B O 1
ATOM 3859 N N . MET B 1 132 ? -13.664 -0.343 -7.871 1 94 132 MET B N 1
ATOM 3860 C CA . MET B 1 132 ? -14.211 -1.482 -7.137 1 94 132 MET B CA 1
ATOM 3861 C C . MET B 1 132 ? -15.508 -1.107 -6.434 1 94 132 MET B C 1
ATOM 3863 O O . MET B 1 132 ? -16.469 -1.874 -6.449 1 94 132 MET B O 1
ATOM 3867 N N . SER B 1 133 ? -15.555 0.071 -5.766 1 95.38 133 SER B N 1
ATOM 3868 C CA . SER B 1 133 ? -16.781 0.498 -5.094 1 95.38 133 SER B CA 1
ATOM 3869 C C . SER B 1 133 ? -17.938 0.636 -6.086 1 95.38 133 SER B C 1
ATOM 3871 O O . SER B 1 133 ? -19.047 0.216 -5.801 1 95.38 133 SER B O 1
ATOM 3873 N N . THR B 1 134 ? -17.625 1.269 -7.211 1 93.81 134 THR B N 1
ATOM 3874 C CA . THR B 1 134 ? -18.625 1.4 -8.258 1 93.81 134 THR B CA 1
ATOM 3875 C C . THR B 1 134 ? -19.062 0.028 -8.758 1 93.81 134 THR B C 1
ATOM 3877 O O . THR B 1 134 ? -20.25 -0.195 -9.016 1 93.81 134 THR B O 1
ATOM 3880 N N . TRP B 1 135 ? -18.109 -0.856 -8.922 1 94.31 135 TRP B N 1
ATOM 3881 C CA . TRP B 1 135 ? -18.391 -2.217 -9.359 1 94.31 135 TRP B CA 1
ATOM 3882 C C . TRP B 1 135 ? -19.344 -2.914 -8.391 1 94.31 135 TRP B C 1
ATOM 3884 O O . TRP B 1 135 ? -20.297 -3.557 -8.805 1 94.31 135 TRP B O 1
ATOM 3894 N N . PHE B 1 136 ? -19.125 -2.801 -7.059 1 95.19 136 PHE B N 1
ATOM 3895 C CA . PHE B 1 136 ? -20 -3.406 -6.059 1 95.19 136 PHE B CA 1
ATOM 3896 C C . PHE B 1 136 ? -21.422 -2.85 -6.156 1 95.19 136 PHE B C 1
ATOM 3898 O O . PHE B 1 136 ? -22.391 -3.588 -6.004 1 95.19 136 PHE B O 1
ATOM 3905 N N . ARG B 1 137 ? -21.562 -1.603 -6.473 1 94.19 137 ARG B N 1
ATOM 3906 C CA . ARG B 1 137 ? -22.859 -0.934 -6.496 1 94.19 137 ARG B CA 1
ATOM 3907 C C . ARG B 1 137 ? -23.594 -1.208 -7.801 1 94.19 137 ARG B C 1
ATOM 3909 O O . ARG B 1 137 ? -24.812 -1.012 -7.887 1 94.19 137 ARG B O 1
ATOM 3916 N N . THR B 1 138 ? -22.797 -1.505 -8.758 1 91.25 138 THR B N 1
ATOM 3917 C CA . THR B 1 138 ? -23.422 -1.734 -10.062 1 91.25 138 THR B CA 1
ATOM 3918 C C . THR B 1 138 ? -23.984 -3.146 -10.148 1 91.25 138 THR B C 1
ATOM 3920 O O . THR B 1 138 ? -23.266 -4.125 -9.93 1 91.25 138 THR B O 1
ATOM 3923 N N . ASN B 1 139 ? -25.25 -3.1 -10.305 1 80.25 139 ASN B N 1
ATOM 3924 C CA . ASN B 1 139 ? -25.906 -4.387 -10.484 1 80.25 139 ASN B CA 1
ATOM 3925 C C . ASN B 1 139 ? -26.047 -4.746 -11.961 1 80.25 139 ASN B C 1
ATOM 3927 O O . ASN B 1 139 ? -26.922 -4.227 -12.648 1 80.25 139 ASN B O 1
ATOM 3931 N N . ASP B 1 140 ? -24.938 -5.07 -12.516 1 71.81 140 ASP B N 1
ATOM 3932 C CA . ASP B 1 140 ? -25 -5.418 -13.93 1 71.81 140 ASP B CA 1
ATOM 3933 C C . ASP B 1 140 ? -25.312 -6.902 -14.117 1 71.81 140 ASP B C 1
ATOM 3935 O O . ASP B 1 140 ? -24.859 -7.738 -13.336 1 71.81 140 ASP B O 1
ATOM 3939 N N . GLU B 1 141 ? -26.156 -7.184 -15.016 1 67.31 141 GLU B N 1
ATOM 3940 C CA . GLU B 1 141 ? -26.562 -8.539 -15.359 1 67.31 141 GLU B CA 1
ATOM 3941 C C . GLU B 1 141 ? -25.375 -9.375 -15.828 1 67.31 141 GLU B C 1
ATOM 3943 O O . GLU B 1 141 ? -25.359 -10.594 -15.672 1 67.31 141 GLU B O 1
ATOM 3948 N N . ARG B 1 142 ? -24.469 -8.758 -16.438 1 67 142 ARG B N 1
ATOM 3949 C CA . ARG B 1 142 ? -23.344 -9.477 -17.047 1 67 142 ARG B CA 1
ATOM 3950 C C . ARG B 1 142 ? -22.406 -10.016 -15.969 1 67 142 ARG B C 1
ATOM 3952 O O . ARG B 1 142 ? -21.578 -10.891 -16.25 1 67 142 ARG B O 1
ATOM 3959 N N . GLN B 1 143 ? -22.453 -9.586 -14.75 1 69.06 143 GLN B N 1
ATOM 3960 C CA . GLN B 1 143 ? -21.703 -10.031 -13.578 1 69.06 143 GLN B CA 1
ATOM 3961 C C . GLN B 1 143 ? -20.219 -10.062 -13.859 1 69.06 143 GLN B C 1
ATOM 3963 O O . GLN B 1 143 ? -19.547 -11.055 -13.562 1 69.06 143 GLN B O 1
ATOM 3968 N N . GLN B 1 144 ? -19.719 -9.102 -14.422 1 82.31 144 GLN B N 1
ATOM 3969 C CA . GLN B 1 144 ? -18.297 -9.031 -14.758 1 82.31 144 GLN B CA 1
ATOM 3970 C C . GLN B 1 144 ? -17.438 -8.898 -13.508 1 82.31 144 GLN B C 1
ATOM 3972 O O . GLN B 1 144 ? -17.859 -8.289 -12.516 1 82.31 144 GLN B O 1
ATOM 3977 N N . ALA B 1 145 ? -16.266 -9.516 -13.57 1 86.69 145 ALA B N 1
ATOM 3978 C CA . ALA B 1 145 ? -15.273 -9.289 -12.523 1 86.69 145 ALA B CA 1
ATOM 3979 C C . ALA B 1 145 ? -14.742 -7.855 -12.562 1 86.69 145 ALA B C 1
ATOM 3981 O O . ALA B 1 145 ? -14.906 -7.156 -13.57 1 86.69 145 ALA B O 1
ATOM 3982 N N . PRO B 1 146 ? -14.148 -7.359 -11.5 1 91.38 146 PRO B N 1
ATOM 3983 C CA . PRO B 1 146 ? -13.703 -5.965 -11.422 1 91.38 146 PRO B CA 1
ATOM 3984 C C . PRO B 1 146 ? -12.758 -5.586 -12.555 1 91.38 146 PRO B C 1
ATOM 3986 O O . PRO B 1 146 ? -12.859 -4.488 -13.109 1 91.38 146 PRO B O 1
ATOM 3989 N N . PHE B 1 147 ? -11.859 -6.434 -12.898 1 93.81 147 PHE B N 1
ATOM 3990 C CA . PHE B 1 147 ? -10.93 -6.113 -13.977 1 93.81 147 PHE B CA 1
ATOM 3991 C C . PHE B 1 147 ? -11.664 -5.914 -15.289 1 93.81 147 PHE B C 1
ATOM 3993 O O . PHE B 1 147 ? -11.43 -4.934 -16 1 93.81 147 PHE B O 1
ATOM 4000 N N . ALA B 1 148 ? -12.516 -6.875 -15.633 1 91.5 148 ALA B N 1
ATOM 4001 C CA . ALA B 1 148 ? -13.289 -6.758 -16.875 1 91.5 148 ALA B CA 1
ATOM 4002 C C . ALA B 1 148 ? -14.164 -5.508 -16.844 1 91.5 148 ALA B C 1
ATOM 4004 O O . ALA B 1 148 ? -14.312 -4.836 -17.875 1 91.5 148 ALA B O 1
ATOM 4005 N N . PHE B 1 149 ? -14.703 -5.211 -15.719 1 92.25 149 PHE B N 1
ATOM 4006 C CA . PHE B 1 149 ? -15.531 -4.02 -15.539 1 92.25 149 PHE B CA 1
ATOM 4007 C C . PHE B 1 149 ? -14.734 -2.76 -15.852 1 92.25 149 PHE B C 1
ATOM 4009 O O . PHE B 1 149 ? -15.242 -1.85 -16.516 1 92.25 149 PHE B O 1
ATOM 4016 N N . ALA B 1 150 ? -13.461 -2.736 -15.477 1 92.12 150 ALA B N 1
ATOM 4017 C CA . ALA B 1 150 ? -12.609 -1.556 -15.633 1 92.12 150 ALA B CA 1
ATOM 4018 C C . ALA B 1 150 ? -12.008 -1.495 -17.031 1 92.12 150 ALA B C 1
ATOM 4020 O O . ALA B 1 150 ? -11.5 -0.45 -17.453 1 92.12 150 ALA B O 1
ATOM 4021 N N . ASN B 1 151 ? -12.055 -2.592 -17.797 1 91.56 151 ASN B N 1
ATOM 4022 C CA . ASN B 1 151 ? -11.359 -2.656 -19.078 1 91.56 151 ASN B CA 1
ATOM 4023 C C . ASN B 1 151 ? -12.312 -3.039 -20.203 1 91.56 151 ASN B C 1
ATOM 4025 O O . ASN B 1 151 ? -11.93 -3.752 -21.141 1 91.56 151 ASN B O 1
ATOM 4029 N N . GLY B 1 152 ? -13.508 -2.598 -20.094 1 88.38 152 GLY B N 1
ATOM 4030 C CA . GLY B 1 152 ? -14.461 -2.754 -21.188 1 88.38 152 GLY B CA 1
ATOM 4031 C C . GLY B 1 152 ? -14.836 -4.199 -21.453 1 88.38 152 GLY B C 1
ATOM 4032 O O . GLY B 1 152 ? -15.055 -4.59 -22.594 1 88.38 152 GLY B O 1
ATOM 4033 N N . GLY B 1 153 ? -14.742 -5.031 -20.469 1 88.75 153 GLY B N 1
ATOM 4034 C CA . GLY B 1 153 ? -15.172 -6.414 -20.594 1 88.75 153 GLY B CA 1
ATOM 4035 C C . GLY B 1 153 ? -14.031 -7.367 -20.906 1 88.75 153 GLY B C 1
ATOM 4036 O O . GLY B 1 153 ? -14.211 -8.586 -20.891 1 88.75 153 GLY B O 1
ATOM 4037 N N . ARG B 1 154 ? -12.891 -6.891 -21.109 1 90.94 154 ARG B N 1
ATOM 4038 C CA . ARG B 1 154 ? -11.742 -7.723 -21.469 1 90.94 154 ARG B CA 1
ATOM 4039 C C . ARG B 1 154 ? -11.047 -8.258 -20.219 1 90.94 154 ARG B C 1
ATOM 4041 O O . ARG B 1 154 ? -10.945 -7.551 -19.203 1 90.94 154 ARG B O 1
ATOM 4048 N N . LYS B 1 155 ? -10.516 -9.422 -20.328 1 88.94 155 LYS B N 1
ATOM 4049 C CA . LYS B 1 155 ? -9.742 -10.031 -19.25 1 88.94 155 LYS B CA 1
ATOM 4050 C C . LYS B 1 155 ? -8.266 -9.648 -19.359 1 88.94 155 LYS B C 1
ATOM 4052 O O . LYS B 1 155 ? -7.828 -9.109 -20.375 1 88.94 155 LYS B O 1
ATOM 4057 N N . LEU B 1 156 ? -7.559 -9.914 -18.281 1 87.81 156 LEU B N 1
ATOM 4058 C CA . LEU B 1 156 ? -6.176 -9.469 -18.172 1 87.81 156 LEU B CA 1
ATOM 4059 C C . LEU B 1 156 ? -5.328 -10.016 -19.312 1 87.81 156 LEU B C 1
ATOM 4061 O O . LEU B 1 156 ? -4.547 -9.281 -19.922 1 87.81 156 LEU B O 1
ATOM 4065 N N . TYR B 1 157 ? -5.477 -11.344 -19.594 1 81.19 157 TYR B N 1
ATOM 4066 C CA . TYR B 1 157 ? -4.648 -11.945 -20.625 1 81.19 157 TYR B CA 1
ATOM 4067 C C . TYR B 1 157 ? -4.973 -11.352 -22 1 81.19 157 TYR B C 1
ATOM 4069 O O . TYR B 1 157 ? -4.098 -11.242 -22.859 1 81.19 157 TYR B O 1
ATOM 4077 N N . GLU B 1 158 ? -6.23 -10.945 -22.234 1 86.94 158 GLU B N 1
ATOM 4078 C CA . GLU B 1 158 ? -6.641 -10.312 -23.484 1 86.94 158 GLU B CA 1
ATOM 4079 C C . GLU B 1 158 ? -6.02 -8.922 -23.625 1 86.94 158 GLU B C 1
ATOM 4081 O O . GLU B 1 158 ? -5.543 -8.562 -24.703 1 86.94 158 GLU B O 1
ATOM 4086 N N . VAL B 1 159 ? -6.047 -8.242 -22.547 1 89.44 159 VAL B N 1
ATOM 4087 C CA . VAL B 1 159 ? -5.465 -6.906 -22.562 1 89.44 159 VAL B CA 1
ATOM 4088 C C . VAL B 1 159 ? -3.951 -7 -22.75 1 89.44 159 VAL B C 1
ATOM 4090 O O . VAL B 1 159 ? -3.365 -6.234 -23.516 1 89.44 159 VAL B O 1
ATOM 4093 N N . ALA B 1 160 ? -3.332 -7.926 -22.062 1 87.12 160 ALA B N 1
ATOM 4094 C CA . ALA B 1 160 ? -1.889 -8.117 -22.156 1 87.12 160 ALA B CA 1
ATOM 4095 C C . ALA B 1 160 ? -1.482 -8.508 -23.578 1 87.12 160 ALA B C 1
ATOM 4097 O O . ALA B 1 160 ? -0.431 -8.094 -24.062 1 87.12 160 ALA B O 1
ATOM 4098 N N . ALA B 1 161 ? -2.291 -9.297 -24.219 1 85.75 161 ALA B N 1
ATOM 4099 C CA . ALA B 1 161 ? -1.986 -9.758 -25.562 1 85.75 161 ALA B CA 1
ATOM 4100 C C . ALA B 1 161 ? -1.95 -8.586 -26.547 1 85.75 161 ALA B C 1
ATOM 4102 O O . ALA B 1 161 ? -1.255 -8.648 -27.562 1 85.75 161 ALA B O 1
ATOM 4103 N N . GLY B 1 162 ? -2.613 -7.516 -26.234 1 89.88 162 GLY B N 1
ATOM 4104 C CA . GLY B 1 162 ? -2.668 -6.355 -27.094 1 89.88 162 GLY B CA 1
ATOM 4105 C C . GLY B 1 162 ? -1.51 -5.398 -26.891 1 89.88 162 GLY B C 1
ATOM 4106 O O . GLY B 1 162 ? -1.33 -4.457 -27.672 1 89.88 162 GLY B O 1
ATOM 4107 N N . ASP B 1 163 ? -0.698 -5.641 -25.906 1 92.06 163 ASP B N 1
ATOM 4108 C CA . ASP B 1 163 ? 0.466 -4.824 -25.578 1 92.06 163 ASP B CA 1
ATOM 4109 C C . ASP B 1 163 ? 1.709 -5.691 -25.391 1 92.06 163 ASP B C 1
ATOM 4111 O O . ASP B 1 163 ? 1.856 -6.355 -24.359 1 92.06 163 ASP B O 1
ATOM 4115 N N . PRO B 1 164 ? 2.641 -5.602 -26.328 1 91.38 164 PRO B N 1
ATOM 4116 C CA . PRO B 1 164 ? 3.807 -6.484 -26.297 1 91.38 164 PRO B CA 1
ATOM 4117 C C . PRO B 1 164 ? 4.613 -6.355 -25 1 91.38 164 PRO B C 1
ATOM 4119 O O . PRO B 1 164 ? 5.137 -7.352 -24.5 1 91.38 164 PRO B O 1
ATOM 4122 N N . TRP B 1 165 ? 4.738 -5.168 -24.594 1 92.06 165 TRP B N 1
ATOM 4123 C CA . TRP B 1 165 ? 5.5 -4.961 -23.359 1 92.06 165 TRP B CA 1
ATOM 4124 C C . TRP B 1 165 ? 4.812 -5.633 -22.172 1 92.06 165 TRP B C 1
ATOM 4126 O O . TRP B 1 165 ? 5.457 -6.324 -21.391 1 92.06 165 TRP B O 1
ATOM 4136 N N . LEU B 1 166 ? 3.566 -5.438 -22.062 1 90.81 166 LEU B N 1
ATOM 4137 C CA . LEU B 1 166 ? 2.797 -6.047 -20.984 1 90.81 166 LEU B CA 1
ATOM 4138 C C . LEU B 1 166 ? 2.781 -7.566 -21.125 1 90.81 166 LEU B C 1
ATOM 4140 O O . LEU B 1 166 ? 2.826 -8.281 -20.125 1 90.81 166 LEU B O 1
ATOM 4144 N N . SER B 1 167 ? 2.648 -7.965 -22.344 1 88.56 167 SER B N 1
ATOM 4145 C CA . SER B 1 167 ? 2.65 -9.398 -22.609 1 88.56 167 SER B CA 1
ATOM 4146 C C . SER B 1 167 ? 3.951 -10.047 -22.141 1 88.56 167 SER B C 1
ATOM 4148 O O . SER B 1 167 ? 3.932 -11.109 -21.531 1 88.56 167 SER B O 1
ATOM 4150 N N . ARG B 1 168 ? 5 -9.391 -22.391 1 88.75 168 ARG B N 1
ATOM 4151 C CA . ARG B 1 168 ? 6.305 -9.898 -21.969 1 88.75 168 ARG B CA 1
ATOM 4152 C C . ARG B 1 168 ? 6.41 -9.938 -20.453 1 88.75 168 ARG B C 1
ATOM 4154 O O . ARG B 1 168 ? 6.918 -10.906 -19.875 1 88.75 168 ARG B O 1
ATOM 4161 N N . LEU B 1 169 ? 5.984 -8.867 -19.812 1 89.44 169 LEU B N 1
ATOM 4162 C CA . LEU B 1 169 ? 6.023 -8.82 -18.359 1 89.44 169 LEU B CA 1
ATOM 4163 C C . LEU B 1 169 ? 5.172 -9.93 -17.75 1 89.44 169 LEU B C 1
ATOM 4165 O O . LEU B 1 169 ? 5.566 -10.562 -16.766 1 89.44 169 LEU B O 1
ATOM 4169 N N . TYR B 1 170 ? 4.055 -10.109 -18.375 1 87.19 170 TYR B N 1
ATOM 4170 C CA . TYR B 1 170 ? 3.115 -11.109 -17.875 1 87.19 170 TYR B CA 1
ATOM 4171 C C . TYR B 1 170 ? 3.715 -12.508 -17.984 1 87.19 170 TYR B C 1
ATOM 4173 O O . TYR B 1 170 ? 3.756 -13.242 -16.984 1 87.19 170 TYR B O 1
ATOM 4181 N N . HIS B 1 171 ? 4.246 -12.883 -19.062 1 83.81 171 HIS B N 1
ATOM 4182 C CA . HIS B 1 171 ? 4.797 -14.211 -19.297 1 83.81 171 HIS B CA 1
ATOM 4183 C C . HIS B 1 171 ? 6.098 -14.414 -18.531 1 83.81 171 HIS B C 1
ATOM 4185 O O . HIS B 1 171 ? 6.328 -15.492 -17.969 1 83.81 171 HIS B O 1
ATOM 4191 N N . ASP B 1 172 ? 6.859 -13.359 -18.516 1 87.38 172 ASP B N 1
ATOM 4192 C CA . ASP B 1 172 ? 8.125 -13.445 -17.797 1 87.38 172 ASP B CA 1
ATOM 4193 C C . ASP B 1 172 ? 7.883 -13.594 -16.297 1 87.38 172 ASP B C 1
ATOM 4195 O O . ASP B 1 172 ? 8.562 -14.375 -15.625 1 87.38 172 ASP B O 1
ATOM 4199 N N . GLY B 1 173 ? 6.969 -12.82 -15.828 1 88.38 173 GLY B N 1
ATOM 4200 C CA . GLY B 1 173 ? 6.656 -12.883 -14.406 1 88.38 173 GLY B CA 1
ATOM 4201 C C . GLY B 1 173 ? 6.141 -14.242 -13.977 1 88.38 173 GLY B C 1
ATOM 4202 O O . GLY B 1 173 ? 6.633 -14.812 -13 1 88.38 173 GLY B O 1
ATOM 4203 N N . LEU B 1 174 ? 5.203 -14.734 -14.688 1 85.19 174 LEU B N 1
ATOM 4204 C CA . LEU B 1 174 ? 4.645 -16.047 -14.359 1 85.19 174 LEU B CA 1
ATOM 4205 C C . LEU B 1 174 ? 5.695 -17.141 -14.516 1 85.19 174 LEU B C 1
ATOM 4207 O O . LEU B 1 174 ? 5.758 -18.062 -13.695 1 85.19 174 LEU B O 1
ATOM 4211 N N . GLY B 1 175 ? 6.512 -17.016 -15.562 1 85.38 175 GLY B N 1
ATOM 4212 C CA . GLY B 1 175 ? 7.566 -17.984 -15.805 1 85.38 175 GLY B CA 1
ATOM 4213 C C . GLY B 1 175 ? 8.602 -18.031 -14.688 1 85.38 175 GLY B C 1
ATOM 4214 O O . GLY B 1 175 ? 8.977 -19.109 -14.234 1 85.38 175 GLY B O 1
ATOM 4215 N N . ARG B 1 176 ? 9.023 -16.906 -14.258 1 87.81 176 ARG B N 1
ATOM 4216 C CA . ARG B 1 176 ? 10.039 -16.844 -13.211 1 87.81 176 ARG B CA 1
ATOM 4217 C C . ARG B 1 176 ? 9.484 -17.344 -11.875 1 87.81 176 ARG B C 1
ATOM 4219 O O . ARG B 1 176 ? 10.188 -18 -11.109 1 87.81 176 ARG B O 1
ATOM 4226 N N . ASP B 1 177 ? 8.289 -16.984 -11.633 1 88.38 177 ASP B N 1
ATOM 4227 C CA . ASP B 1 177 ? 7.641 -17.453 -10.414 1 88.38 177 ASP B CA 1
ATOM 4228 C C . ASP B 1 177 ? 7.527 -18.969 -10.398 1 88.38 177 ASP B C 1
ATOM 4230 O O . ASP B 1 177 ? 7.801 -19.609 -9.383 1 88.38 177 ASP B O 1
ATOM 4234 N N . SER B 1 178 ? 7.18 -19.516 -11.508 1 88.62 178 SER B N 1
ATOM 4235 C CA . SER B 1 178 ? 7.055 -20.969 -11.641 1 88.62 178 SER B CA 1
ATOM 4236 C C . SER B 1 178 ? 8.414 -21.656 -11.539 1 88.62 178 SER B C 1
ATOM 4238 O O . SER B 1 178 ? 8.539 -22.719 -10.938 1 88.62 178 SER B O 1
ATOM 4240 N N . SER B 1 179 ? 9.383 -21.016 -12.164 1 88 179 SER B N 1
ATOM 4241 C CA . SER B 1 179 ? 10.734 -21.562 -12.102 1 88 179 SER B CA 1
ATOM 4242 C C . SER B 1 179 ? 11.266 -21.547 -10.672 1 88 179 SER B C 1
ATOM 4244 O O . SER B 1 179 ? 11.953 -22.5 -10.258 1 88 179 SER B O 1
ATOM 4246 N N . LEU B 1 180 ? 10.969 -20.5 -10 1 90.56 180 LEU B N 1
ATOM 4247 C CA . LEU B 1 180 ? 11.406 -20.391 -8.609 1 90.56 180 LEU B CA 1
ATOM 4248 C C . LEU B 1 180 ? 10.789 -21.516 -7.77 1 90.56 180 LEU B C 1
ATOM 4250 O O . LEU B 1 180 ? 11.484 -22.141 -6.965 1 90.56 180 LEU B O 1
ATOM 4254 N N . PHE B 1 181 ? 9.594 -21.75 -7.934 1 90.69 181 PHE B N 1
ATOM 4255 C CA . PHE B 1 181 ? 8.93 -22.812 -7.203 1 90.69 181 PHE B CA 1
ATOM 4256 C C . PHE B 1 181 ? 9.516 -24.172 -7.578 1 90.69 181 PHE B C 1
ATOM 4258 O O . PHE B 1 181 ? 9.844 -24.984 -6.703 1 90.69 181 PHE B O 1
ATOM 4265 N N . ALA B 1 182 ? 9.609 -24.438 -8.883 1 90.12 182 ALA B N 1
ATOM 4266 C CA . ALA B 1 182 ? 10.094 -25.734 -9.359 1 90.12 182 ALA B CA 1
ATOM 4267 C C . ALA B 1 182 ? 11.492 -26.016 -8.828 1 90.12 182 ALA B C 1
ATOM 4269 O O . ALA B 1 182 ? 11.773 -27.125 -8.352 1 90.12 182 ALA B O 1
ATOM 4270 N N . ALA B 1 183 ? 12.289 -25.016 -8.93 1 90.5 183 ALA B N 1
ATOM 4271 C CA . ALA B 1 183 ? 13.656 -25.188 -8.438 1 90.5 183 ALA B CA 1
ATOM 4272 C C . ALA B 1 183 ? 13.672 -25.422 -6.93 1 90.5 183 ALA B C 1
ATOM 4274 O O . ALA B 1 183 ? 14.453 -26.234 -6.43 1 90.5 183 ALA B O 1
ATOM 4275 N N . SER B 1 184 ? 12.828 -24.719 -6.227 1 91.75 184 SER B N 1
ATOM 4276 C CA . SER B 1 184 ? 12.727 -24.906 -4.785 1 91.75 184 SER B CA 1
ATOM 4277 C C . SER B 1 184 ? 12.203 -26.297 -4.441 1 91.75 184 SER B C 1
ATOM 4279 O O . SER B 1 184 ? 12.641 -26.906 -3.465 1 91.75 184 SER B O 1
ATOM 4281 N N . LEU B 1 185 ? 11.219 -26.734 -5.199 1 90.88 185 LEU B N 1
ATOM 4282 C CA . LEU B 1 185 ? 10.672 -28.078 -5.008 1 90.88 185 LEU B CA 1
ATOM 4283 C C . LEU B 1 185 ? 11.75 -29.125 -5.199 1 90.88 185 LEU B C 1
ATOM 4285 O O . LEU B 1 185 ? 11.859 -30.062 -4.406 1 90.88 185 LEU B O 1
ATOM 4289 N N . VAL B 1 186 ? 12.555 -28.984 -6.246 1 89 186 VAL B N 1
ATOM 4290 C CA . VAL B 1 186 ? 13.648 -29.906 -6.523 1 89 186 VAL B CA 1
ATOM 4291 C C . VAL B 1 186 ? 14.625 -29.922 -5.344 1 89 186 VAL B C 1
ATOM 4293 O O . VAL B 1 186 ? 15.047 -31 -4.898 1 89 186 VAL B O 1
ATOM 4296 N N . ALA B 1 187 ? 14.906 -28.75 -4.848 1 88 187 ALA B N 1
ATOM 4297 C CA . ALA B 1 187 ? 15.836 -28.641 -3.729 1 88 187 ALA B CA 1
ATOM 4298 C C . ALA B 1 187 ? 15.281 -29.312 -2.477 1 88 187 ALA B C 1
ATOM 4300 O O . ALA B 1 187 ? 16.016 -30 -1.758 1 88 187 ALA B O 1
ATOM 4301 N N . LYS B 1 188 ? 14.086 -29.109 -2.215 1 85.12 188 LYS B N 1
ATOM 4302 C CA . LYS B 1 188 ? 13.445 -29.625 -1.005 1 85.12 188 LYS B CA 1
ATOM 4303 C C . LYS B 1 188 ? 13.234 -31.141 -1.09 1 85.12 188 LYS B C 1
ATOM 4305 O O . LYS B 1 188 ? 13.352 -31.844 -0.086 1 85.12 188 LYS B O 1
ATOM 4310 N N . CYS B 1 189 ? 12.844 -31.656 -2.195 1 77.44 189 CYS B N 1
ATOM 4311 C CA . CYS B 1 189 ? 12.539 -33.062 -2.383 1 77.44 189 CYS B CA 1
ATOM 4312 C C . CYS B 1 189 ? 13.797 -33.906 -2.256 1 77.44 189 CYS B C 1
ATOM 4314 O O . CYS B 1 189 ? 13.711 -35.125 -1.972 1 77.44 189 CYS B O 1
ATOM 4316 N N . GLY B 1 190 ? 14.883 -33.25 -2.561 1 65.56 190 GLY B N 1
ATOM 4317 C CA . GLY B 1 190 ? 16.078 -34.031 -2.242 1 65.56 190 GLY B CA 1
ATOM 4318 C C . GLY B 1 190 ? 16.125 -34.5 -0.806 1 65.56 190 GLY B C 1
ATOM 4319 O O . GLY B 1 190 ? 16.703 -35.562 -0.514 1 65.56 190 GLY B O 1
ATOM 4320 N N . SER B 1 191 ? 15.469 -33.75 -0.1 1 60.5 191 SER B N 1
ATOM 4321 C CA . SER B 1 191 ? 15.43 -34.094 1.315 1 60.5 191 SER B CA 1
ATOM 4322 C C . SER B 1 191 ? 14.148 -34.844 1.668 1 60.5 191 SER B C 1
ATOM 4324 O O . SER B 1 191 ? 14 -35.344 2.783 1 60.5 191 SER B O 1
ATOM 4326 N N . TRP B 1 192 ? 13.211 -34.594 0.771 1 61.81 192 TRP B N 1
ATOM 4327 C CA . TRP B 1 192 ? 11.914 -35.25 0.983 1 61.81 192 TRP B CA 1
ATOM 4328 C C . TRP B 1 192 ? 11.875 -36.625 0.362 1 61.81 192 TRP B C 1
ATOM 4330 O O . TRP B 1 192 ? 12.328 -36.812 -0.77 1 61.81 192 TRP B O 1
ATOM 4340 N N . SER B 1 193 ? 11.836 -37.625 1.113 1 59.53 193 SER B N 1
ATOM 4341 C CA . SER B 1 193 ? 11.547 -38.938 0.528 1 59.53 193 SER B CA 1
ATOM 4342 C C . SER B 1 193 ? 10.164 -38.969 -0.111 1 59.53 193 SER B C 1
ATOM 4344 O O . SER B 1 193 ? 9.25 -38.281 0.345 1 59.53 193 SER B O 1
ATOM 4346 N N . GLY B 1 194 ? 9.969 -39.188 -1.412 1 70.94 194 GLY B N 1
ATOM 4347 C CA . GLY B 1 194 ? 8.688 -39.75 -1.824 1 70.94 194 GLY B CA 1
ATOM 4348 C C . GLY B 1 194 ? 7.992 -38.938 -2.887 1 70.94 194 GLY B C 1
ATOM 4349 O O . GLY B 1 194 ? 7.168 -39.438 -3.643 1 70.94 194 GLY B O 1
ATOM 4350 N N . VAL B 1 195 ? 8.391 -37.562 -3.15 1 83.44 195 VAL B N 1
ATOM 4351 C CA . VAL B 1 195 ? 7.527 -36.812 -4.051 1 83.44 195 VAL B CA 1
ATOM 4352 C C . VAL B 1 195 ? 7.711 -37.312 -5.48 1 83.44 195 VAL B C 1
ATOM 4354 O O . VAL B 1 195 ? 6.734 -37.594 -6.176 1 83.44 195 VAL B O 1
ATOM 4357 N N . PHE B 1 196 ? 8.984 -37.531 -5.848 1 87.19 196 PHE B N 1
ATOM 4358 C CA . PHE B 1 196 ? 9.258 -37.938 -7.227 1 87.19 196 PHE B CA 1
ATOM 4359 C C . PHE B 1 196 ? 9.766 -39.375 -7.293 1 87.19 196 PHE B C 1
ATOM 4361 O O . PHE B 1 196 ? 10.133 -39.844 -8.367 1 87.19 196 PHE B O 1
ATOM 4368 N N . GLU B 1 197 ? 9.797 -39.969 -6.168 1 83.56 197 GLU B N 1
ATOM 4369 C CA . GLU B 1 197 ? 10.32 -41.312 -6.117 1 83.56 197 GLU B CA 1
ATOM 4370 C C . GLU B 1 197 ? 9.406 -42.281 -6.875 1 83.56 197 GLU B C 1
ATOM 4372 O O . GLU B 1 197 ? 8.188 -42.25 -6.715 1 83.56 197 GLU B O 1
ATOM 4377 N N . GLY B 1 198 ? 10.055 -43.031 -7.699 1 82.44 198 GLY B N 1
ATOM 4378 C CA . GLY B 1 198 ? 9.344 -44.094 -8.391 1 82.44 198 GLY B CA 1
ATOM 4379 C C . GLY B 1 198 ? 8.586 -43.625 -9.609 1 82.44 198 GLY B C 1
ATOM 4380 O O . GLY B 1 198 ? 7.965 -44.406 -10.32 1 82.44 198 GLY B O 1
ATOM 4381 N N . LEU B 1 199 ? 8.68 -42.375 -9.906 1 89.88 199 LEU B N 1
ATOM 4382 C CA . LEU B 1 199 ? 7.965 -41.844 -11.062 1 89.88 199 LEU B CA 1
ATOM 4383 C C . LEU B 1 199 ? 8.766 -42.062 -12.344 1 89.88 199 LEU B C 1
ATOM 4385 O O . LEU B 1 199 ? 9.984 -41.875 -12.359 1 89.88 199 LEU B O 1
ATOM 4389 N N . ASN B 1 200 ? 8.109 -42.469 -13.344 1 93.19 200 ASN B N 1
ATOM 4390 C CA . ASN B 1 200 ? 8.727 -42.594 -14.656 1 93.19 200 ASN B CA 1
ATOM 4391 C C . ASN B 1 200 ? 8.227 -41.5 -15.609 1 93.19 200 ASN B C 1
ATOM 4393 O O . ASN B 1 200 ? 8.883 -41.188 -16.594 1 93.19 200 ASN B O 1
ATOM 4397 N N . SER B 1 201 ? 7.086 -41 -15.273 1 94.69 201 SER B N 1
ATOM 4398 C CA . SER B 1 201 ? 6.492 -39.969 -16.156 1 94.69 201 SER B CA 1
ATOM 4399 C C . SER B 1 201 ? 5.691 -38.969 -15.352 1 94.69 201 SER B C 1
ATOM 4401 O O . SER B 1 201 ? 5.129 -39.281 -14.305 1 94.69 201 SER B O 1
ATOM 4403 N N . LEU B 1 202 ? 5.688 -37.75 -15.812 1 94.38 202 LEU B N 1
ATOM 4404 C CA . LEU B 1 202 ? 4.965 -36.656 -15.188 1 94.38 202 LEU B CA 1
ATOM 4405 C C . LEU B 1 202 ? 4.379 -35.719 -16.25 1 94.38 202 LEU B C 1
ATOM 4407 O O . LEU B 1 202 ? 5.051 -35.375 -17.219 1 94.38 202 LEU B O 1
ATOM 4411 N N . VAL B 1 203 ? 3.127 -35.375 -16.109 1 94.75 203 VAL B N 1
ATOM 4412 C CA . VAL B 1 203 ? 2.49 -34.406 -17 1 94.75 203 VAL B CA 1
ATOM 4413 C C . VAL B 1 203 ? 2.252 -33.094 -16.234 1 94.75 203 VAL B C 1
ATOM 4415 O O . VAL B 1 203 ? 1.588 -33.094 -15.203 1 94.75 203 VAL B O 1
ATOM 4418 N N . ASP B 1 204 ? 2.889 -32.062 -16.688 1 93.81 204 ASP B N 1
ATOM 4419 C CA . ASP B 1 204 ? 2.637 -30.688 -16.219 1 93.81 204 ASP B CA 1
ATOM 4420 C C . ASP B 1 204 ? 1.481 -30.047 -16.984 1 93.81 204 ASP B C 1
ATOM 4422 O O . ASP B 1 204 ? 1.633 -29.672 -18.156 1 93.81 204 ASP B O 1
ATOM 4426 N N . VAL B 1 205 ? 0.337 -29.859 -16.281 1 93.19 205 VAL B N 1
ATOM 4427 C CA . VAL B 1 205 ? -0.903 -29.484 -16.953 1 93.19 205 VAL B CA 1
ATOM 4428 C C . VAL B 1 205 ? -1.149 -28 -16.797 1 93.19 205 VAL B C 1
ATOM 4430 O O . VAL B 1 205 ? -1.136 -27.469 -15.688 1 93.19 205 VAL B O 1
ATOM 4433 N N . GLY B 1 206 ? -1.545 -27.297 -17.984 1 79.38 206 GLY B N 1
ATOM 4434 C CA . GLY B 1 206 ? -2.084 -25.953 -18 1 79.38 206 GLY B CA 1
ATOM 4435 C C . GLY B 1 206 ? -1.011 -24.875 -17.938 1 79.38 206 GLY B C 1
ATOM 4436 O O . GLY B 1 206 ? 0.122 -25.156 -17.531 1 79.38 206 GLY B O 1
ATOM 4437 N N . ARG B 1 207 ? -1.364 -23.641 -18.672 1 60.78 207 ARG B N 1
ATOM 4438 C CA . ARG B 1 207 ? -0.535 -22.531 -19.156 1 60.78 207 ARG B CA 1
ATOM 4439 C C . ARG B 1 207 ? 0.102 -21.781 -18 1 60.78 207 ARG B C 1
ATOM 4441 O O . ARG B 1 207 ? 0.934 -20.891 -18.219 1 60.78 207 ARG B O 1
ATOM 4448 N N . ASN B 1 208 ? -0.399 -21.906 -16.781 1 55.69 208 ASN B N 1
ATOM 4449 C CA . ASN B 1 208 ? 0.085 -20.781 -16.016 1 55.69 208 ASN B CA 1
ATOM 4450 C C . ASN B 1 208 ? 1.601 -20.812 -15.836 1 55.69 208 ASN B C 1
ATOM 4452 O O . ASN B 1 208 ? 2.182 -19.938 -15.188 1 55.69 208 ASN B O 1
ATOM 4456 N N . SER B 1 209 ? 2.123 -21.953 -16.422 1 50.5 209 SER B N 1
ATOM 4457 C CA . SER B 1 209 ? 3.564 -22.016 -16.203 1 50.5 209 SER B CA 1
ATOM 4458 C C . SER B 1 209 ? 4.32 -21.391 -17.359 1 50.5 209 SER B C 1
ATOM 4460 O O . SER B 1 209 ? 5.445 -21.781 -17.672 1 50.5 209 SER B O 1
ATOM 4462 N N . GLY B 1 210 ? 3.648 -20.219 -17.906 1 55.84 210 GLY B N 1
ATOM 4463 C CA . GLY B 1 210 ? 4.418 -19.578 -18.953 1 55.84 210 GLY B CA 1
ATOM 4464 C C . GLY B 1 210 ? 4.719 -20.484 -20.141 1 55.84 210 GLY B C 1
ATOM 4465 O O . GLY B 1 210 ? 3.859 -21.266 -20.562 1 55.84 210 GLY B O 1
ATOM 4466 N N . THR B 1 211 ? 6.004 -20.406 -20.625 1 62.06 211 THR B N 1
ATOM 4467 C CA . THR B 1 211 ? 6.617 -21.078 -21.766 1 62.06 211 THR B CA 1
ATOM 4468 C C . THR B 1 211 ? 7.137 -22.469 -21.359 1 62.06 211 THR B C 1
ATOM 4470 O O . THR B 1 211 ? 8.141 -22.938 -21.906 1 62.06 211 THR B O 1
ATOM 4473 N N . GLY B 1 212 ? 6.359 -23.141 -20.266 1 75.94 212 GLY B N 1
ATOM 4474 C CA . GLY B 1 212 ? 6.809 -24.484 -19.922 1 75.94 212 GLY B CA 1
ATOM 4475 C C . GLY B 1 212 ? 8.023 -24.484 -19.016 1 75.94 212 GLY B C 1
ATOM 4476 O O . GLY B 1 212 ? 8.812 -25.438 -19.031 1 75.94 212 GLY B O 1
ATOM 4477 N N . THR B 1 213 ? 8.125 -23.453 -18.25 1 81.81 213 THR B N 1
ATOM 4478 C CA . THR B 1 213 ? 9.32 -23.297 -17.422 1 81.81 213 THR B CA 1
ATOM 4479 C C . THR B 1 213 ? 9.375 -24.344 -16.328 1 81.81 213 THR B C 1
ATOM 4481 O O . THR B 1 213 ? 10.445 -24.859 -16 1 81.81 213 THR B O 1
ATOM 4484 N N . THR B 1 214 ? 8.25 -24.703 -15.742 1 88.06 214 THR B N 1
ATOM 4485 C CA . THR B 1 214 ? 8.211 -25.719 -14.711 1 88.06 214 THR B CA 1
ATOM 4486 C C . THR B 1 214 ? 8.695 -27.062 -15.258 1 88.06 214 THR B C 1
ATOM 4488 O O . THR B 1 214 ? 9.547 -27.719 -14.648 1 88.06 214 THR B O 1
ATOM 4491 N N . GLY B 1 215 ? 8.172 -27.438 -16.391 1 88.12 215 GLY B N 1
ATOM 4492 C CA . GLY B 1 215 ? 8.586 -28.672 -17.047 1 88.12 215 GLY B CA 1
ATOM 4493 C C . GLY B 1 215 ? 10.07 -28.703 -17.375 1 88.12 215 GLY B C 1
ATOM 4494 O O . GLY B 1 215 ? 10.719 -29.734 -17.234 1 88.12 215 GLY B O 1
ATOM 4495 N N . GLN B 1 216 ? 10.547 -27.562 -17.766 1 87.31 216 GLN B N 1
ATOM 4496 C CA . GLN B 1 216 ? 11.961 -27.469 -18.125 1 87.31 216 GLN B CA 1
ATOM 4497 C C . GLN B 1 216 ? 12.852 -27.688 -16.906 1 87.31 216 GLN B C 1
ATOM 4499 O O . GLN B 1 216 ? 13.852 -28.391 -16.984 1 87.31 216 GLN B O 1
ATOM 4504 N N . VAL B 1 217 ? 12.523 -27.078 -15.797 1 87.5 217 VAL B N 1
ATOM 4505 C CA . VAL B 1 217 ? 13.305 -27.203 -14.57 1 87.5 217 VAL B CA 1
ATOM 4506 C C . VAL B 1 217 ? 13.258 -28.641 -14.078 1 87.5 217 VAL B C 1
ATOM 4508 O O . VAL B 1 217 ? 14.289 -29.219 -13.703 1 87.5 217 VAL B O 1
ATOM 4511 N N . LEU B 1 218 ? 12.102 -29.297 -14.109 1 89 218 LEU B N 1
ATOM 4512 C CA . LEU B 1 218 ? 11.945 -30.672 -13.633 1 89 218 LEU B CA 1
ATOM 4513 C C . LEU B 1 218 ? 12.672 -31.656 -14.547 1 89 218 LEU B C 1
ATOM 4515 O O . LEU B 1 218 ? 13.297 -32.594 -14.078 1 89 218 LEU B O 1
ATOM 4519 N N . ALA B 1 219 ? 12.57 -31.406 -15.867 1 90 219 ALA B N 1
ATOM 4520 C CA . ALA B 1 219 ? 13.242 -32.281 -16.828 1 90 219 ALA B CA 1
ATOM 4521 C C . ALA B 1 219 ? 14.75 -32.25 -16.641 1 90 219 ALA B C 1
ATOM 4523 O O . ALA B 1 219 ? 15.43 -33.25 -16.781 1 90 219 ALA B O 1
ATOM 4524 N N . ALA B 1 220 ? 15.211 -31.078 -16.375 1 87.38 220 ALA B N 1
ATOM 4525 C CA . ALA B 1 220 ? 16.641 -30.922 -16.125 1 87.38 220 ALA B CA 1
ATOM 4526 C C . ALA B 1 220 ? 17.062 -31.609 -14.836 1 87.38 220 ALA B C 1
ATOM 4528 O O . ALA B 1 220 ? 18.141 -32.188 -14.75 1 87.38 220 ALA B O 1
ATOM 4529 N N . ALA B 1 221 ? 16.281 -31.609 -13.82 1 87.25 221 ALA B N 1
ATOM 4530 C CA . ALA B 1 221 ? 16.594 -32.156 -12.5 1 87.25 221 ALA B CA 1
ATOM 4531 C C . ALA B 1 221 ? 16.438 -33.656 -12.461 1 87.25 221 ALA B C 1
ATOM 4533 O O . ALA B 1 221 ? 17.141 -34.344 -11.719 1 87.25 221 ALA B O 1
ATOM 4534 N N . PHE B 1 222 ? 15.477 -34.188 -13.289 1 88.75 222 PHE B N 1
ATOM 4535 C CA . PHE B 1 222 ? 15.172 -35.625 -13.273 1 88.75 222 PHE B CA 1
ATOM 4536 C C . PHE B 1 222 ? 15.227 -36.188 -14.688 1 88.75 222 PHE B C 1
ATOM 4538 O O . PHE B 1 222 ? 14.188 -36.5 -15.281 1 88.75 222 PHE B O 1
ATOM 4545 N N . PRO B 1 223 ? 16.375 -36.531 -15.125 1 89.44 223 PRO B N 1
ATOM 4546 C CA . PRO B 1 223 ? 16.531 -37 -16.516 1 89.44 223 PRO B CA 1
ATOM 4547 C C . PRO B 1 223 ? 15.844 -38.312 -16.766 1 89.44 223 PRO B C 1
ATOM 4549 O O . PRO B 1 223 ? 15.562 -38.656 -17.922 1 89.44 223 PRO B O 1
ATOM 4552 N N . ASP B 1 224 ? 15.586 -39 -15.711 1 90.38 224 ASP B N 1
ATOM 4553 C CA . ASP B 1 224 ? 15.016 -40.344 -15.867 1 90.38 224 ASP B CA 1
ATOM 4554 C C . ASP B 1 224 ? 13.484 -40.281 -15.875 1 90.38 224 ASP B C 1
ATOM 4556 O O . ASP B 1 224 ? 12.828 -41.312 -16.062 1 90.38 224 ASP B O 1
ATOM 4560 N N . ILE B 1 225 ? 12.883 -39.188 -15.695 1 91.69 225 ILE B N 1
ATOM 4561 C CA . ILE B 1 225 ? 11.438 -39 -15.727 1 91.69 225 ILE B CA 1
ATOM 4562 C C . ILE B 1 225 ? 11.023 -38.312 -17.031 1 91.69 225 ILE B C 1
ATOM 4564 O O . ILE B 1 225 ? 11.562 -37.281 -17.391 1 91.69 225 ILE B O 1
ATOM 4568 N N . ASP B 1 226 ? 10.18 -38.969 -17.75 1 94.62 226 ASP B N 1
ATOM 4569 C CA . ASP B 1 226 ? 9.625 -38.312 -18.938 1 94.62 226 ASP B CA 1
ATOM 4570 C C . ASP B 1 226 ? 8.641 -37.219 -18.562 1 94.62 226 ASP B C 1
ATOM 4572 O O . ASP B 1 226 ? 7.613 -37.469 -17.922 1 94.62 226 ASP B O 1
ATOM 4576 N N . ILE B 1 227 ? 8.938 -36 -18.969 1 93.56 227 ILE B N 1
ATOM 4577 C CA . ILE B 1 227 ? 8.117 -34.875 -18.609 1 93.56 227 ILE B CA 1
ATOM 4578 C C . ILE B 1 227 ? 7.332 -34.375 -19.828 1 93.56 227 ILE B C 1
ATOM 4580 O O . ILE B 1 227 ? 7.914 -34.125 -20.891 1 93.56 227 ILE B O 1
ATOM 4584 N N . THR B 1 228 ? 6.082 -34.281 -19.688 1 93.06 228 THR B N 1
ATOM 4585 C CA . THR B 1 228 ? 5.203 -33.75 -20.719 1 93.06 228 THR B CA 1
ATOM 4586 C C . THR B 1 228 ? 4.574 -32.406 -20.266 1 93.06 228 THR B C 1
ATOM 4588 O O . THR B 1 228 ? 3.932 -32.375 -19.219 1 93.06 228 THR B O 1
ATOM 4591 N N . VAL B 1 229 ? 4.809 -31.359 -21.031 1 92.69 229 VAL B N 1
ATOM 4592 C CA . VAL B 1 229 ? 4.074 -30.125 -20.828 1 92.69 229 VAL B CA 1
ATOM 4593 C C . VAL B 1 229 ? 2.787 -30.141 -21.656 1 92.69 229 VAL B C 1
ATOM 4595 O O . VAL B 1 229 ? 2.83 -30.234 -22.875 1 92.69 229 VAL B O 1
ATOM 4598 N N . PHE B 1 230 ? 1.647 -30.047 -20.953 1 92.88 230 PHE B N 1
ATOM 4599 C CA . PHE B 1 230 ? 0.342 -30.203 -21.578 1 92.88 230 PHE B CA 1
ATOM 4600 C C . PHE B 1 230 ? -0.466 -28.922 -21.484 1 92.88 230 PHE B C 1
ATOM 4602 O O . PHE B 1 230 ? -0.754 -28.438 -20.391 1 92.88 230 PHE B O 1
ATOM 4609 N N . ASP B 1 231 ? -0.814 -28.328 -22.594 1 90.56 231 ASP B N 1
ATOM 4610 C CA . ASP B 1 231 ? -1.612 -27.109 -22.688 1 90.56 231 ASP B CA 1
ATOM 4611 C C . ASP B 1 231 ? -2.426 -27.078 -23.969 1 90.56 231 ASP B C 1
ATOM 4613 O O . ASP B 1 231 ? -2.391 -28.016 -24.766 1 90.56 231 ASP B O 1
ATOM 4617 N N . LEU B 1 232 ? -3.213 -26.047 -24.141 1 88.19 232 LEU B N 1
ATOM 4618 C CA . LEU B 1 232 ? -3.963 -25.875 -25.375 1 88.19 232 LEU B CA 1
ATOM 4619 C C . LEU B 1 232 ? -3.029 -25.906 -26.578 1 88.19 232 LEU B C 1
ATOM 4621 O O . LEU B 1 232 ? -1.88 -25.469 -26.484 1 88.19 232 LEU B O 1
ATOM 4625 N N . PRO B 1 233 ? -3.467 -26.359 -27.656 1 86.94 233 PRO B N 1
ATOM 4626 C CA . PRO B 1 233 ? -2.617 -26.5 -28.844 1 86.94 233 PRO B CA 1
ATOM 4627 C C . PRO B 1 233 ? -1.93 -25.188 -29.234 1 86.94 233 PRO B C 1
ATOM 4629 O O . PRO B 1 233 ? -0.731 -25.188 -29.516 1 86.94 233 PRO B O 1
ATOM 4632 N N . HIS B 1 234 ? -2.59 -24.125 -29.109 1 81.19 234 HIS B N 1
ATOM 4633 C CA . HIS B 1 234 ? -2.018 -22.859 -29.531 1 81.19 234 HIS B CA 1
ATOM 4634 C C . HIS B 1 234 ? -0.962 -22.375 -28.531 1 81.19 234 HIS B C 1
ATOM 4636 O O . HIS B 1 234 ? -0.038 -21.656 -28.906 1 81.19 234 HIS B O 1
ATOM 4642 N N . ALA B 1 235 ? -1.108 -22.812 -27.312 1 79.25 235 ALA B N 1
ATOM 4643 C CA . ALA B 1 235 ? -0.169 -22.391 -26.281 1 79.25 235 ALA B CA 1
ATOM 4644 C C . ALA B 1 235 ? 1.163 -23.125 -26.422 1 79.25 235 ALA B C 1
ATOM 4646 O O . ALA B 1 235 ? 2.209 -22.609 -26.031 1 79.25 235 ALA B O 1
ATOM 4647 N N . VAL B 1 236 ? 1.178 -24.344 -26.953 1 83.69 236 VAL B N 1
ATOM 4648 C CA . VAL B 1 236 ? 2.406 -25.125 -27.031 1 83.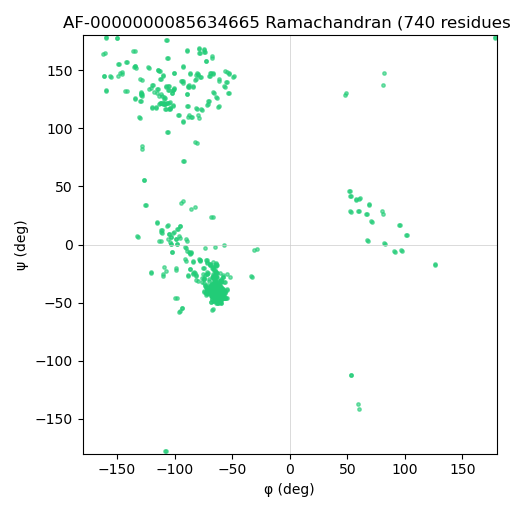69 236 VAL B CA 1
ATOM 4649 C C . VAL B 1 236 ? 2.906 -25.141 -28.484 1 83.69 236 VAL B C 1
ATOM 4651 O O . VAL B 1 236 ? 3.918 -25.781 -28.781 1 83.69 236 VAL B O 1
ATOM 4654 N N . ALA B 1 237 ? 2.219 -24.406 -29.266 1 80.12 237 ALA B N 1
ATOM 4655 C CA . ALA B 1 237 ? 2.631 -24.359 -30.656 1 80.12 237 ALA B CA 1
ATOM 4656 C C . ALA B 1 237 ? 4.02 -23.734 -30.797 1 80.12 237 ALA B C 1
ATOM 4658 O O . ALA B 1 237 ? 4.293 -22.672 -30.234 1 80.12 237 ALA B O 1
ATOM 4659 N N . GLY B 1 238 ? 4.91 -24.391 -31.438 1 74.38 238 GLY B N 1
ATOM 4660 C CA . GLY B 1 238 ? 6.238 -23.859 -31.703 1 74.38 238 GLY B CA 1
ATOM 4661 C C . GLY B 1 238 ? 7.246 -24.203 -30.625 1 74.38 238 GLY B C 1
ATOM 4662 O O . GLY B 1 238 ? 8.422 -23.859 -30.734 1 74.38 238 GLY B O 1
ATOM 4663 N N . LEU B 1 239 ? 6.816 -24.797 -29.578 1 76 239 LEU B N 1
ATOM 4664 C CA . LEU B 1 239 ? 7.711 -25.141 -28.469 1 76 239 LEU B CA 1
ATOM 4665 C C . LEU B 1 239 ? 8.203 -26.578 -28.609 1 76 239 LEU B C 1
ATOM 4667 O O . LEU B 1 239 ? 8.883 -27.094 -27.719 1 76 239 LEU B O 1
ATOM 4671 N N . GLU B 1 240 ? 7.891 -27.234 -29.656 1 63.59 240 GLU B N 1
ATOM 4672 C CA . GLU B 1 240 ? 8.086 -28.688 -29.812 1 63.59 240 GLU B CA 1
ATOM 4673 C C . GLU B 1 240 ? 9.555 -29.062 -29.688 1 63.59 240 GLU B C 1
ATOM 4675 O O . GLU B 1 240 ? 9.891 -30.125 -29.188 1 63.59 240 GLU B O 1
ATOM 4680 N N . ALA B 1 241 ? 10.375 -28.25 -30.156 1 60.59 241 ALA B N 1
ATOM 4681 C CA . ALA B 1 241 ? 11.789 -28.609 -30.078 1 60.59 241 ALA B CA 1
ATOM 4682 C C . ALA B 1 241 ? 12.367 -28.312 -28.703 1 60.59 241 ALA B C 1
ATOM 4684 O O . ALA B 1 241 ? 12.539 -27.141 -28.344 1 60.59 241 ALA B O 1
ATOM 4685 N N . ALA B 1 242 ? 12.172 -29.406 -27.812 1 62.88 242 ALA B N 1
ATOM 4686 C CA . ALA B 1 242 ? 12.656 -29.156 -26.453 1 62.88 242 ALA B CA 1
ATOM 4687 C C . ALA B 1 242 ? 14.156 -29.406 -26.359 1 62.88 242 ALA B C 1
ATOM 4689 O O . ALA B 1 242 ? 14.703 -30.266 -27.062 1 62.88 242 ALA B O 1
ATOM 4690 N N . ALA B 1 243 ? 14.789 -28.547 -25.594 1 66.94 243 ALA B N 1
ATOM 4691 C CA . ALA B 1 243 ? 16.234 -28.656 -25.375 1 66.94 243 ALA B CA 1
ATOM 4692 C C . ALA B 1 243 ? 16.578 -29.953 -24.641 1 66.94 243 ALA B C 1
ATOM 4694 O O . ALA B 1 243 ? 17.656 -30.531 -24.859 1 66.94 243 ALA B O 1
ATOM 4695 N N . GLN B 1 244 ? 15.68 -30.516 -23.906 1 82.56 244 GLN B N 1
ATOM 4696 C CA . GLN B 1 244 ? 15.914 -31.719 -23.125 1 82.56 244 GLN B CA 1
ATOM 4697 C C . GLN B 1 244 ? 15.242 -32.938 -23.781 1 82.56 244 GLN B C 1
ATOM 4699 O O . GLN B 1 244 ? 14.078 -32.844 -24.188 1 82.56 244 GLN B O 1
ATOM 4704 N N . PRO B 1 245 ? 15.914 -34.062 -23.844 1 88.69 245 PRO B N 1
ATOM 4705 C CA . PRO B 1 245 ? 15.391 -35.25 -24.516 1 88.69 245 PRO B CA 1
ATOM 4706 C C . PRO B 1 245 ? 14.164 -35.844 -23.812 1 88.69 245 PRO B C 1
ATOM 4708 O O . PRO B 1 245 ? 13.344 -36.5 -24.438 1 88.69 245 PRO B O 1
ATOM 4711 N N . ASN B 1 246 ? 14.07 -35.594 -22.547 1 92.94 246 ASN B N 1
ATOM 4712 C CA . ASN B 1 246 ? 12.977 -36.188 -21.781 1 92.94 246 ASN B CA 1
ATOM 4713 C C . ASN B 1 246 ? 11.82 -35.188 -21.609 1 92.94 246 ASN B C 1
ATOM 4715 O O . ASN B 1 246 ? 10.945 -35.406 -20.766 1 92.94 246 ASN B O 1
ATOM 4719 N N . LEU B 1 247 ? 11.797 -34.062 -22.359 1 92.56 247 LEU B N 1
ATOM 4720 C CA . LEU B 1 247 ? 10.734 -33.062 -22.297 1 92.56 247 LEU B CA 1
ATOM 4721 C C . LEU B 1 247 ? 9.953 -33.031 -23.609 1 92.56 247 LEU B C 1
ATOM 4723 O O . LEU B 1 247 ? 10.547 -32.969 -24.688 1 92.56 247 LEU B O 1
ATOM 4727 N N . ARG B 1 248 ? 8.734 -33.125 -23.547 1 91.62 248 ARG B N 1
ATOM 4728 C CA . ARG B 1 248 ? 7.898 -33 -24.734 1 91.62 248 ARG B CA 1
ATOM 4729 C C . ARG B 1 248 ? 6.711 -32.062 -24.469 1 91.62 248 ARG B C 1
ATOM 4731 O O . ARG B 1 248 ? 6.266 -31.922 -23.328 1 91.62 248 ARG B O 1
ATOM 4738 N N . TYR B 1 249 ? 6.199 -31.391 -25.5 1 91.38 249 TYR B N 1
ATOM 4739 C CA . TYR B 1 249 ? 5.027 -30.516 -25.469 1 91.38 249 TYR B CA 1
ATOM 4740 C C . TYR B 1 249 ? 3.855 -31.156 -26.203 1 91.38 249 TYR B C 1
ATOM 4742 O O . TYR B 1 249 ? 4.004 -31.609 -27.328 1 91.38 249 TYR B O 1
ATOM 4750 N N . VAL B 1 250 ? 2.758 -31.234 -25.547 1 91.31 250 VAL B N 1
ATOM 4751 C CA . VAL B 1 250 ? 1.58 -31.859 -26.141 1 91.31 250 VAL B CA 1
ATOM 4752 C C . VAL B 1 250 ? 0.379 -30.922 -26.031 1 91.31 250 VAL B C 1
ATOM 4754 O O . VAL B 1 250 ? 0.107 -30.375 -24.953 1 91.31 250 VAL B O 1
ATOM 4757 N N . GLY B 1 251 ? -0.325 -30.688 -27.141 1 90.88 251 GLY B N 1
ATOM 4758 C CA . GLY B 1 251 ? -1.522 -29.859 -27.156 1 90.88 251 GLY B CA 1
ATOM 4759 C C . GLY B 1 251 ? -2.789 -30.641 -26.859 1 90.88 251 GLY B C 1
ATOM 4760 O O . GLY B 1 251 ? -2.943 -31.781 -27.312 1 90.88 251 GLY B O 1
ATOM 4761 N N . GLY B 1 252 ? -3.643 -30.094 -26.031 1 92.69 252 GLY B N 1
ATOM 4762 C CA . GLY B 1 252 ? -4.93 -30.688 -25.719 1 92.69 252 GLY B CA 1
ATOM 4763 C C . GLY B 1 252 ? -5.723 -29.891 -24.703 1 92.69 252 GLY B C 1
ATOM 4764 O O . GLY B 1 252 ? -5.285 -28.828 -24.266 1 92.69 252 GLY B O 1
ATOM 4765 N N . ASP B 1 253 ? -6.926 -30.391 -24.422 1 93.88 253 ASP B N 1
ATOM 4766 C CA . ASP B 1 253 ? -7.832 -29.766 -23.469 1 93.88 253 ASP B CA 1
ATOM 4767 C C . ASP B 1 253 ? -7.855 -30.531 -22.156 1 93.88 253 ASP B C 1
ATOM 4769 O O . ASP B 1 253 ? -8.305 -31.688 -22.109 1 93.88 253 ASP B O 1
ATOM 4773 N N . MET B 1 254 ? -7.445 -29.891 -21.078 1 94.62 254 MET B N 1
ATOM 4774 C CA . MET B 1 254 ? -7.293 -30.562 -19.781 1 94.62 254 MET B CA 1
ATOM 4775 C C . MET B 1 254 ? -8.641 -31.031 -19.25 1 94.62 254 MET B C 1
ATOM 4777 O O . MET B 1 254 ? -8.703 -31.891 -18.375 1 94.62 254 MET B O 1
ATOM 4781 N N . PHE B 1 255 ? -9.719 -30.5 -19.766 1 95.5 255 PHE B N 1
ATOM 4782 C CA . PHE B 1 255 ? -11.047 -30.875 -19.297 1 95.5 255 PHE B CA 1
ATOM 4783 C C . PHE B 1 255 ? -11.594 -32.062 -20.094 1 95.5 255 PHE B C 1
ATOM 4785 O O . PHE B 1 255 ? -12.594 -32.656 -19.703 1 95.5 255 PHE B O 1
ATOM 4792 N N . LYS B 1 256 ? -11 -32.344 -21.156 1 95 256 LYS B N 1
ATOM 4793 C CA . LYS B 1 256 ? -11.422 -33.469 -21.969 1 95 256 LYS B CA 1
ATOM 4794 C C . LYS B 1 256 ? -10.609 -34.719 -21.641 1 95 256 LYS B C 1
ATOM 4796 O O . LYS B 1 256 ? -11.164 -35.75 -21.219 1 95 256 LYS B O 1
ATOM 4801 N N . GLU B 1 257 ? -9.289 -34.5 -21.812 1 95 257 GLU B N 1
ATOM 4802 C CA . GLU B 1 257 ? -8.43 -35.656 -21.531 1 95 257 GLU B CA 1
ATOM 4803 C C . GLU B 1 257 ? -6.996 -35.188 -21.25 1 95 257 GLU B C 1
ATOM 4805 O O . GLU B 1 257 ? -6.43 -34.406 -22 1 95 257 GLU B O 1
ATOM 4810 N N . ILE B 1 258 ? -6.465 -35.75 -20.172 1 96.12 258 ILE B N 1
ATOM 4811 C CA . ILE B 1 258 ? -5.059 -35.562 -19.828 1 96.12 258 ILE B CA 1
ATOM 4812 C C . ILE B 1 258 ? -4.277 -36.844 -20.141 1 96.12 258 ILE B C 1
ATOM 4814 O O . ILE B 1 258 ? -4.73 -37.938 -19.828 1 96.12 258 ILE B O 1
ATOM 4818 N N . PRO B 1 259 ? -3.121 -36.688 -20.812 1 95.06 259 PRO B N 1
ATOM 4819 C CA . PRO B 1 259 ? -2.332 -37.875 -21.094 1 95.06 259 PRO B CA 1
ATOM 4820 C C . PRO B 1 259 ? -2.012 -38.688 -19.828 1 95.06 259 PRO B C 1
ATOM 4822 O O . PRO B 1 259 ? -1.727 -38.125 -18.781 1 95.06 259 PRO B O 1
ATOM 4825 N N . PRO B 1 260 ? -2.09 -40.062 -19.969 1 95 260 PRO B N 1
ATOM 4826 C CA . PRO B 1 260 ? -1.745 -40.875 -18.812 1 95 260 PRO B CA 1
ATOM 4827 C C . PRO B 1 260 ? -0.295 -40.688 -18.359 1 95 260 PRO B C 1
ATOM 4829 O O . PRO B 1 260 ? 0.597 -40.562 -19.203 1 95 260 PRO B O 1
ATOM 4832 N N . ALA B 1 261 ? -0.05 -40.688 -17.094 1 94.94 261 ALA B N 1
ATOM 4833 C CA . ALA B 1 261 ? 1.28 -40.562 -16.516 1 94.94 261 ALA B CA 1
ATOM 4834 C C . ALA B 1 261 ? 1.278 -41.031 -15.055 1 94.94 261 ALA B C 1
ATOM 4836 O O . ALA B 1 261 ? 0.217 -41.188 -14.445 1 94.94 261 ALA B O 1
ATOM 4837 N N . ASP B 1 262 ? 2.49 -41.281 -14.523 1 93.5 262 ASP B N 1
ATOM 4838 C CA . ASP B 1 262 ? 2.613 -41.656 -13.117 1 93.5 262 ASP B CA 1
ATOM 4839 C C . ASP B 1 262 ? 2.174 -40.531 -12.195 1 93.5 262 ASP B C 1
ATOM 4841 O O . ASP B 1 262 ? 1.703 -40.781 -11.086 1 93.5 262 ASP B O 1
ATOM 4845 N N . ALA B 1 263 ? 2.373 -39.281 -12.703 1 94.19 263 ALA B N 1
ATOM 4846 C CA . ALA B 1 263 ? 1.999 -38.125 -11.891 1 94.19 263 ALA B CA 1
ATOM 4847 C C . ALA B 1 263 ? 1.482 -37 -12.766 1 94.19 263 ALA B C 1
ATOM 4849 O O . ALA B 1 263 ? 1.91 -36.844 -13.906 1 94.19 263 ALA B O 1
ATOM 4850 N N . VAL B 1 264 ? 0.571 -36.25 -12.211 1 95.62 264 VAL B N 1
ATOM 4851 C CA . VAL B 1 264 ? 0.081 -35 -12.812 1 95.62 264 VAL B CA 1
ATOM 4852 C C . VAL B 1 264 ? 0.403 -33.844 -11.891 1 95.62 264 VAL B C 1
ATOM 4854 O O . VAL B 1 264 ? 0.201 -33.906 -10.68 1 95.62 264 VAL B O 1
ATOM 4857 N N . LEU B 1 265 ? 0.976 -32.812 -12.461 1 95.25 265 LEU B N 1
ATOM 4858 C CA . LEU B 1 265 ? 1.271 -31.594 -11.727 1 95.25 265 LEU B CA 1
ATOM 4859 C C . LEU B 1 265 ? 0.396 -30.438 -12.203 1 95.25 265 LEU B C 1
ATOM 4861 O O . LEU B 1 265 ? 0.345 -30.156 -13.398 1 95.25 265 LEU B O 1
ATOM 4865 N N . LEU B 1 266 ? -0.366 -29.844 -11.297 1 95.38 266 LEU B N 1
ATOM 4866 C CA . LEU B 1 266 ? -1.138 -28.625 -11.539 1 95.38 266 LEU B CA 1
ATOM 4867 C C . LEU B 1 266 ? -0.493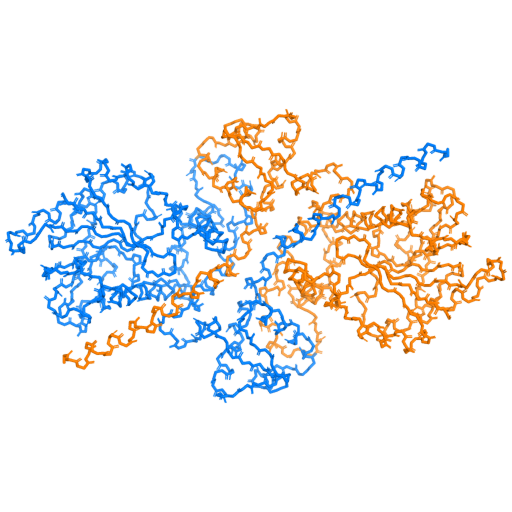 -27.422 -10.844 1 95.38 266 LEU B C 1
ATOM 4869 O O . LEU B 1 266 ? -0.748 -27.172 -9.664 1 95.38 266 LEU B O 1
ATOM 4873 N N . MET B 1 267 ? 0.272 -26.703 -11.602 1 92.69 267 MET B N 1
ATOM 4874 C CA . MET B 1 267 ? 0.934 -25.516 -11.062 1 92.69 267 MET B CA 1
ATOM 4875 C C . MET B 1 267 ? 0.088 -24.266 -11.289 1 92.69 267 MET B C 1
ATOM 4877 O O . MET B 1 267 ? 0.075 -23.703 -12.391 1 92.69 267 MET B O 1
ATOM 4881 N N . ARG B 1 268 ? -0.561 -23.734 -10.203 1 90.31 268 ARG B N 1
ATOM 4882 C CA . ARG B 1 268 ? -1.344 -22.5 -10.25 1 90.31 268 ARG B CA 1
ATOM 4883 C C . ARG B 1 268 ? -2.455 -22.594 -11.289 1 90.31 268 ARG B C 1
ATOM 4885 O O . ARG B 1 268 ? -2.645 -21.672 -12.094 1 90.31 268 ARG B O 1
ATOM 4892 N N . VAL B 1 269 ? -3.07 -23.688 -11.422 1 92.31 269 VAL B N 1
ATOM 4893 C CA . VAL B 1 269 ? -4.148 -23.906 -12.375 1 92.31 269 VAL B CA 1
ATOM 4894 C C . VAL B 1 269 ? -5.5 -23.766 -11.68 1 92.31 269 VAL B C 1
ATOM 4896 O O . VAL B 1 269 ? -6.371 -23.031 -12.125 1 92.31 269 VAL B O 1
ATOM 4899 N N . LEU B 1 270 ? -5.59 -24.391 -10.539 1 95.12 270 LEU B N 1
ATOM 4900 C CA . LEU B 1 270 ? -6.879 -24.469 -9.859 1 95.12 270 LEU B CA 1
ATOM 4901 C C . LEU B 1 270 ? -7.238 -23.141 -9.219 1 95.12 270 LEU B C 1
ATOM 4903 O O . LEU B 1 270 ? -8.414 -22.844 -8.992 1 95.12 270 LEU B O 1
ATOM 4907 N N . ILE B 1 271 ? -6.246 -22.312 -9 1 93 271 ILE B N 1
ATOM 4908 C CA . ILE B 1 271 ? -6.438 -21.031 -8.328 1 93 271 ILE B CA 1
ATOM 4909 C C . ILE B 1 271 ? -7.312 -20.125 -9.188 1 93 271 ILE B C 1
ATOM 4911 O O . ILE B 1 271 ? -7.965 -19.219 -8.68 1 93 271 ILE B O 1
ATOM 4915 N N . GLU B 1 272 ? -7.391 -20.359 -10.453 1 89.25 272 GLU B N 1
ATOM 4916 C CA . GLU B 1 272 ? -8.125 -19.5 -11.375 1 89.25 272 GLU B CA 1
ATOM 4917 C C . GLU B 1 272 ? -9.445 -20.141 -11.805 1 89.25 272 GLU B C 1
ATOM 4919 O O . GLU B 1 272 ? -10.102 -19.672 -12.727 1 89.25 272 GLU B O 1
ATOM 4924 N N . LEU B 1 273 ? -9.852 -21.234 -11.188 1 91.44 273 LEU B N 1
ATOM 4925 C CA . LEU B 1 273 ? -11.055 -21.969 -11.562 1 91.44 273 LEU B CA 1
ATOM 4926 C C . LEU B 1 273 ? -12.094 -21.906 -10.445 1 91.44 273 LEU B C 1
ATOM 4928 O O . LEU B 1 273 ? -11.742 -21.844 -9.266 1 91.44 273 LEU B O 1
ATOM 4932 N N . GLU B 1 274 ? -13.273 -21.969 -10.875 1 90.19 274 GLU B N 1
ATOM 4933 C CA . GLU B 1 274 ? -14.344 -22.141 -9.898 1 90.19 274 GLU B CA 1
ATOM 4934 C C . GLU B 1 274 ? -14.383 -23.562 -9.367 1 90.19 274 GLU B C 1
ATOM 4936 O O . GLU B 1 274 ? -13.789 -24.469 -9.961 1 90.19 274 GLU B O 1
ATOM 4941 N N . ASP B 1 275 ? -15.133 -23.797 -8.312 1 93.81 275 ASP B N 1
ATOM 4942 C CA . ASP B 1 275 ? -15.117 -25.062 -7.605 1 93.81 275 ASP B CA 1
ATOM 4943 C C . ASP B 1 275 ? -15.578 -26.203 -8.508 1 93.81 275 ASP B C 1
ATOM 4945 O O . ASP B 1 275 ? -14.977 -27.281 -8.516 1 93.81 275 ASP B O 1
ATOM 4949 N N . GLU B 1 276 ? -16.609 -25.953 -9.273 1 95.5 276 GLU B N 1
ATOM 4950 C CA . GLU B 1 276 ? -17.125 -27.016 -10.125 1 95.5 276 GLU B CA 1
ATOM 4951 C C . GLU B 1 276 ? -16.094 -27.438 -11.172 1 95.5 276 GLU B C 1
ATOM 4953 O O . GLU B 1 276 ? -15.914 -28.625 -11.422 1 95.5 276 GLU B O 1
ATOM 4958 N N . ALA B 1 277 ? -15.461 -26.484 -11.742 1 95 277 ALA B N 1
ATOM 4959 C CA . ALA B 1 277 ? -14.422 -26.766 -12.734 1 95 277 ALA B CA 1
ATOM 4960 C C . ALA B 1 277 ? -13.219 -27.453 -12.094 1 95 277 ALA B C 1
ATOM 4962 O O . ALA B 1 277 ? -12.578 -28.297 -12.711 1 95 277 ALA B O 1
ATOM 4963 N N . CYS B 1 278 ? -12.914 -27.094 -10.883 1 96.81 278 CYS B N 1
ATOM 4964 C CA . CYS B 1 278 ? -11.82 -27.734 -10.156 1 96.81 278 CYS B CA 1
ATOM 4965 C C . CYS B 1 278 ? -12.094 -29.219 -9.969 1 96.81 278 CYS B C 1
ATOM 4967 O O . CYS B 1 278 ? -11.219 -30.047 -10.195 1 96.81 278 CYS B O 1
ATOM 4969 N N . VAL B 1 279 ? -13.289 -29.516 -9.539 1 98 279 VAL B N 1
ATOM 4970 C CA . VAL B 1 279 ? -13.672 -30.906 -9.305 1 98 279 VAL B CA 1
ATOM 4971 C C . VAL B 1 279 ? -13.578 -31.703 -10.609 1 98 279 VAL B C 1
ATOM 4973 O O . VAL B 1 279 ? -13.039 -32.812 -10.633 1 98 279 VAL B O 1
ATOM 4976 N N . GLU B 1 280 ? -14.086 -31.078 -11.672 1 97.81 280 GLU B N 1
ATOM 4977 C CA . GLU B 1 280 ? -14.031 -31.734 -12.977 1 97.81 280 GLU B CA 1
ATOM 4978 C C . GLU B 1 280 ? -12.586 -32 -13.391 1 97.81 280 GLU B C 1
ATOM 4980 O O . GLU B 1 280 ? -12.281 -33.094 -13.891 1 97.81 280 GLU B O 1
ATOM 4985 N N . LEU B 1 281 ? -11.727 -31.062 -13.227 1 97.31 281 LEU B N 1
ATOM 4986 C CA . LEU B 1 281 ? -10.328 -31.219 -13.609 1 97.31 281 LEU B CA 1
ATOM 4987 C C . LEU B 1 281 ? -9.641 -32.25 -12.75 1 97.31 281 LEU B C 1
ATOM 4989 O O . LEU B 1 281 ? -8.844 -33.062 -13.25 1 97.31 281 LEU B O 1
ATOM 4993 N N . LEU B 1 282 ? -9.922 -32.281 -11.469 1 97.69 282 LEU B N 1
ATOM 4994 C CA . LEU B 1 282 ? -9.328 -33.25 -10.562 1 97.69 282 LEU B CA 1
ATOM 4995 C C . LEU B 1 282 ? -9.75 -34.656 -10.938 1 97.69 282 LEU B C 1
ATOM 4997 O O . LEU B 1 282 ? -8.953 -35.594 -10.82 1 97.69 282 LEU B O 1
ATOM 5001 N N . LYS B 1 283 ? -10.984 -34.812 -11.367 1 97.19 283 LYS B N 1
ATOM 5002 C CA . LYS B 1 283 ? -11.43 -36.094 -11.852 1 97.19 283 LYS B CA 1
ATOM 5003 C C . LYS B 1 283 ? -10.648 -36.531 -13.086 1 97.19 283 LYS B C 1
ATOM 5005 O O . LYS B 1 283 ? -10.305 -37.719 -13.234 1 97.19 283 LYS B O 1
ATOM 5010 N N . GLN B 1 284 ? -10.422 -35.562 -13.969 1 96.69 284 GLN B N 1
ATOM 5011 C CA . GLN B 1 284 ? -9.609 -35.844 -15.141 1 96.69 284 GLN B CA 1
ATOM 5012 C C . GLN B 1 284 ? -8.195 -36.281 -14.742 1 96.69 284 GLN B C 1
ATOM 5014 O O . GLN B 1 284 ? -7.602 -37.156 -15.359 1 96.69 284 GLN B O 1
ATOM 5019 N N . CYS B 1 285 ? -7.629 -35.625 -13.766 1 96.62 285 CYS B N 1
ATOM 5020 C CA . CYS B 1 285 ? -6.305 -36 -13.266 1 96.62 285 CYS B CA 1
ATOM 5021 C C . CYS B 1 285 ? -6.293 -37.406 -12.695 1 96.62 285 CYS B C 1
ATOM 5023 O O . CYS B 1 285 ? -5.352 -38.156 -12.93 1 96.62 285 CYS B O 1
ATOM 5025 N N . LYS B 1 286 ? -7.312 -37.719 -11.922 1 94.88 286 LYS B N 1
ATOM 5026 C CA . LYS B 1 286 ? -7.434 -39.062 -11.359 1 94.88 286 LYS B CA 1
ATOM 5027 C C . LYS B 1 286 ? -7.453 -40.125 -12.453 1 94.88 286 LYS B C 1
ATOM 5029 O O . LYS B 1 286 ? -6.793 -41.156 -12.336 1 94.88 286 LYS B O 1
ATOM 5034 N N . LYS B 1 287 ? -8.188 -39.844 -13.484 1 94.56 287 LYS B N 1
ATOM 5035 C CA . LYS B 1 287 ? -8.258 -40.781 -14.625 1 94.56 287 LYS B CA 1
ATOM 5036 C C . LYS B 1 287 ? -6.887 -40.938 -15.273 1 94.56 287 LYS B C 1
ATOM 5038 O O . LYS B 1 287 ? -6.496 -42.062 -15.617 1 94.56 287 LYS B O 1
ATOM 5043 N N . ALA B 1 288 ? -6.184 -39.875 -15.414 1 95 288 ALA B N 1
ATOM 5044 C CA . ALA B 1 288 ? -4.883 -39.875 -16.078 1 95 288 ALA B CA 1
ATOM 5045 C C . ALA B 1 288 ? -3.879 -40.719 -15.305 1 95 288 ALA B C 1
ATOM 5047 O O . ALA B 1 288 ? -3.064 -41.438 -15.906 1 95 288 ALA B O 1
ATOM 5048 N N . VAL B 1 289 ? -3.9 -40.656 -14 1 93.38 289 VAL B N 1
ATOM 5049 C CA . VAL B 1 289 ? -2.912 -41.375 -13.203 1 93.38 289 VAL B CA 1
ATOM 5050 C C . VAL B 1 289 ? -3.361 -42.844 -13 1 93.38 289 VAL B C 1
ATOM 5052 O O . VAL B 1 289 ? -2.543 -43.719 -12.711 1 93.38 289 VAL B O 1
ATOM 5055 N N . SER B 1 290 ? -4.656 -43.062 -13.07 1 88.25 290 SER B N 1
ATOM 5056 C CA . SER B 1 290 ? -5.172 -44.406 -12.945 1 88.25 290 SER B CA 1
ATOM 5057 C C . SER B 1 290 ? -4.914 -45.219 -14.219 1 88.25 290 SER B C 1
ATOM 5059 O O . SER B 1 290 ? -4.719 -46.438 -14.156 1 88.25 290 SER B O 1
ATOM 5061 N N . ASN B 1 291 ? -4.934 -44.562 -15.312 1 82.31 291 ASN B N 1
ATOM 5062 C CA . ASN B 1 291 ? -4.824 -45.25 -16.609 1 82.31 291 ASN B CA 1
ATOM 5063 C C . ASN B 1 291 ? -3.371 -45.375 -17.062 1 82.31 291 ASN B C 1
ATOM 5065 O O . ASN B 1 291 ? -3.098 -45.781 -18.188 1 82.31 291 ASN B O 1
ATOM 5069 N N . ARG B 1 292 ? -2.383 -44.969 -16.25 1 76 292 ARG B N 1
ATOM 5070 C CA . ARG B 1 292 ? -0.98 -44.875 -16.641 1 76 292 ARG B CA 1
ATOM 5071 C C . ARG B 1 292 ? -0.387 -46.25 -16.922 1 76 292 ARG B C 1
ATOM 5073 O O . ARG B 1 292 ? 0.747 -46.375 -17.391 1 76 292 ARG B O 1
ATOM 5080 N N . GLY B 1 293 ? -1.192 -47.156 -17.234 1 63.03 293 GLY B N 1
ATOM 5081 C CA . GLY B 1 293 ? -0.66 -48.5 -17.5 1 63.03 293 GLY B CA 1
ATOM 5082 C C . GLY B 1 293 ? 0.303 -48.969 -16.422 1 63.03 293 GLY B C 1
ATOM 5083 O O . GLY B 1 293 ? 0.764 -48.188 -15.602 1 63.03 293 GLY B O 1
ATOM 5084 N N . GLY B 1 294 ? 0.186 -50.219 -15.766 1 54.44 294 GLY B N 1
ATOM 5085 C CA . GLY B 1 294 ? 0.802 -51 -14.703 1 54.44 294 GLY B CA 1
ATOM 5086 C C . GLY B 1 294 ? 2.275 -50.688 -14.516 1 54.44 294 GLY B C 1
ATOM 5087 O O . GLY B 1 294 ? 2.994 -51.469 -13.867 1 54.44 294 GLY B O 1
ATOM 5088 N N . GLY B 1 295 ? 2.758 -49.844 -15.375 1 47.16 295 GLY B N 1
ATOM 5089 C CA . GLY B 1 295 ? 4.203 -49.969 -15.281 1 47.16 295 GLY B CA 1
ATOM 5090 C C . GLY B 1 295 ? 4.762 -49.469 -13.953 1 47.16 295 GLY B C 1
ATOM 5091 O O . GLY B 1 295 ? 5.777 -50 -13.477 1 47.16 295 GLY B O 1
ATOM 5092 N N . GLY B 1 296 ? 4.547 -48.219 -13.5 1 51.44 296 GLY B N 1
ATOM 5093 C CA . GLY B 1 296 ? 5.262 -47.812 -12.305 1 51.44 296 GLY B CA 1
ATOM 5094 C C . GLY B 1 296 ? 4.637 -48.312 -11.023 1 51.44 296 GLY B C 1
ATOM 5095 O O . GLY B 1 296 ? 3.447 -48.656 -10.992 1 51.44 296 GLY B O 1
ATOM 5096 N N . GLY B 1 297 ? 5.32 -49.219 -10.375 1 53.72 297 GLY B N 1
ATOM 5097 C CA . GLY B 1 297 ? 4.973 -49.969 -9.18 1 53.72 297 GLY B CA 1
ATOM 5098 C C . GLY B 1 297 ? 4.113 -49.188 -8.211 1 53.72 297 GLY B C 1
ATOM 5099 O O . GLY B 1 297 ? 3.465 -49.75 -7.332 1 53.72 297 GLY B O 1
ATOM 5100 N N . GLY B 1 298 ? 4.211 -47.812 -8.195 1 63.72 298 GLY B N 1
ATOM 5101 C CA . GLY B 1 298 ? 3.551 -47.156 -7.09 1 63.72 298 GLY B CA 1
ATOM 5102 C C . GLY B 1 298 ? 2.264 -46.438 -7.492 1 63.72 298 GLY B C 1
ATOM 5103 O O . GLY B 1 298 ? 1.868 -46.5 -8.656 1 63.72 298 GLY B O 1
ATOM 5104 N N . ALA B 1 299 ? 1.371 -46.125 -6.602 1 74.38 299 ALA B N 1
ATOM 5105 C CA . ALA B 1 299 ? 0.103 -45.438 -6.797 1 74.38 299 ALA B CA 1
ATOM 5106 C C . ALA B 1 299 ? 0.314 -44.125 -7.527 1 74.38 299 ALA B C 1
ATOM 5108 O O . ALA B 1 299 ? 1.338 -43.438 -7.34 1 74.38 299 ALA B O 1
ATOM 5109 N N . GLY B 1 300 ? -0.476 -43.812 -8.641 1 86.56 300 GLY B N 1
ATOM 5110 C CA . GLY B 1 300 ? -0.488 -42.531 -9.336 1 86.56 300 GLY B CA 1
ATOM 5111 C C . GLY B 1 300 ? -0.607 -41.344 -8.398 1 86.56 300 GLY B C 1
ATOM 5112 O O . GLY B 1 300 ? -1.207 -41.469 -7.324 1 86.56 300 GLY B O 1
ATOM 5113 N N . LYS B 1 301 ? 0.043 -40.25 -8.734 1 90.94 301 LYS B N 1
ATOM 5114 C CA . LYS B 1 301 ? 0.063 -39.094 -7.867 1 90.94 301 LYS B CA 1
ATOM 5115 C C . LYS B 1 301 ? -0.491 -37.844 -8.594 1 90.94 301 LYS B C 1
ATOM 5117 O O . LYS B 1 301 ? -0.235 -37.656 -9.781 1 90.94 301 LYS B O 1
ATOM 5122 N N . VAL B 1 302 ? -1.325 -37.188 -7.875 1 95.69 302 VAL B N 1
ATOM 5123 C CA . VAL B 1 302 ? -1.727 -35.844 -8.328 1 95.69 302 VAL B CA 1
ATOM 5124 C C . VAL B 1 302 ? -1.129 -34.781 -7.406 1 95.69 302 VAL B C 1
ATOM 5126 O O . VAL B 1 302 ? -1.312 -34.844 -6.188 1 95.69 302 VAL B O 1
ATOM 5129 N N . MET B 1 303 ? -0.372 -33.906 -7.988 1 95.5 303 MET B N 1
ATOM 5130 C CA . MET B 1 303 ? 0.289 -32.875 -7.227 1 95.5 303 MET B CA 1
ATOM 5131 C C . MET B 1 303 ? -0.241 -31.5 -7.629 1 95.5 303 MET B C 1
ATOM 5133 O O . MET B 1 303 ? -0.401 -31.203 -8.812 1 95.5 303 MET B O 1
ATOM 5137 N N . ILE B 1 304 ? -0.539 -30.672 -6.66 1 96.62 304 ILE B N 1
ATOM 5138 C CA . ILE B 1 304 ? -1.021 -29.312 -6.867 1 96.62 304 ILE B CA 1
ATOM 5139 C C . ILE B 1 304 ? -0.053 -28.312 -6.227 1 96.62 304 ILE B C 1
ATOM 5141 O O . ILE B 1 304 ? 0.259 -28.422 -5.039 1 96.62 304 ILE B O 1
ATOM 5145 N N . ALA B 1 305 ? 0.523 -27.484 -7.023 1 95.31 305 ALA B N 1
ATOM 5146 C CA . ALA B 1 305 ? 1.317 -26.375 -6.512 1 95.31 305 ALA B CA 1
ATOM 5147 C C . ALA B 1 305 ? 0.487 -25.094 -6.441 1 95.31 305 ALA B C 1
ATOM 5149 O O . ALA B 1 305 ? 0.088 -24.547 -7.473 1 95.31 305 ALA B O 1
ATOM 5150 N N . ASP B 1 306 ? 0.18 -24.609 -5.277 1 95.56 306 ASP B N 1
ATOM 5151 C CA . ASP B 1 306 ? -0.701 -23.469 -5.078 1 95.56 306 ASP B CA 1
ATOM 5152 C C . ASP B 1 306 ? -0.474 -22.828 -3.707 1 95.56 306 ASP B C 1
ATOM 5154 O O . ASP B 1 306 ? 0.425 -23.234 -2.969 1 95.56 306 ASP B O 1
ATOM 5158 N N . HIS B 1 307 ? -1.189 -21.766 -3.459 1 96.19 307 HIS B N 1
ATOM 5159 C CA . HIS B 1 307 ? -1.198 -21.141 -2.145 1 96.19 307 HIS B CA 1
ATOM 5160 C C . HIS B 1 307 ? -2.33 -21.688 -1.279 1 96.19 307 HIS B C 1
ATOM 5162 O O . HIS B 1 307 ? -3.307 -22.234 -1.799 1 96.19 307 HIS B O 1
ATOM 5168 N N . VAL B 1 308 ? -2.145 -21.641 0.033 1 97.5 308 VAL B N 1
ATOM 5169 C CA . VAL B 1 308 ? -3.17 -22.078 0.975 1 97.5 308 VAL B CA 1
ATOM 5170 C C . VAL B 1 308 ? -3.393 -21 2.031 1 97.5 308 VAL B C 1
ATOM 5172 O O . VAL B 1 308 ? -2.451 -20.594 2.713 1 97.5 308 VAL B O 1
ATOM 5175 N N . LEU B 1 309 ? -4.59 -20.562 2.158 1 96.19 309 LEU B N 1
ATOM 5176 C CA . LEU B 1 309 ? -4.938 -19.516 3.119 1 96.19 309 LEU B CA 1
ATOM 5177 C C . LEU B 1 309 ? -5.039 -20.094 4.527 1 96.19 309 LEU B C 1
ATOM 5179 O O . LEU B 1 309 ? -5.539 -21.203 4.715 1 96.19 309 LEU B O 1
ATOM 5183 N N . ASP B 1 310 ? -4.629 -19.344 5.523 1 93.25 310 ASP B N 1
ATOM 5184 C CA . ASP B 1 310 ? -4.777 -19.609 6.949 1 93.25 310 ASP B CA 1
ATOM 5185 C C . ASP B 1 310 ? -4.082 -20.922 7.332 1 93.25 310 ASP B C 1
ATOM 5187 O O . ASP B 1 310 ? -4.605 -21.703 8.133 1 93.25 310 ASP B O 1
ATOM 5191 N N . HIS B 1 311 ? -3.076 -21.266 6.617 1 95.06 311 HIS B N 1
ATOM 5192 C CA . HIS B 1 311 ? -2.295 -22.453 6.98 1 95.06 311 HIS B CA 1
ATOM 5193 C C . HIS B 1 311 ? -1.303 -22.125 8.094 1 95.06 311 HIS B C 1
ATOM 5195 O O . HIS B 1 311 ? -0.708 -21.047 8.109 1 95.06 311 HIS B O 1
ATOM 5201 N N . GLU B 1 312 ? -1.01 -23.031 8.953 1 94 312 GLU B N 1
ATOM 5202 C CA . GLU B 1 312 ? -0.193 -22.812 10.148 1 94 312 GLU B CA 1
ATOM 5203 C C . GLU B 1 312 ? 1.25 -22.484 9.773 1 94 312 GLU B C 1
ATOM 5205 O O . GLU B 1 312 ? 1.948 -21.797 10.523 1 94 312 GLU B O 1
ATOM 5210 N N . SER B 1 313 ? 1.685 -22.984 8.609 1 92.44 313 SER B N 1
ATOM 5211 C CA . SER B 1 313 ? 3.061 -22.766 8.188 1 92.44 313 SER B CA 1
ATOM 5212 C C . SER B 1 313 ? 3.271 -21.312 7.762 1 92.44 313 SER B C 1
ATOM 5214 O O . SER B 1 313 ? 4.41 -20.859 7.613 1 92.44 313 SER B O 1
ATOM 5216 N N . CYS B 1 314 ? 2.232 -20.562 7.57 1 91.94 314 CYS B N 1
ATOM 5217 C CA . CYS B 1 314 ? 2.281 -19.156 7.148 1 91.94 314 CYS B CA 1
ATOM 5218 C C . CYS B 1 314 ? 1.484 -18.281 8.102 1 91.94 314 CYS B C 1
ATOM 5220 O O . CYS B 1 314 ? 0.649 -17.484 7.664 1 91.94 314 CYS B O 1
ATOM 5222 N N . ASP B 1 315 ? 1.852 -18.375 9.375 1 87.06 315 ASP B N 1
ATOM 5223 C CA . ASP B 1 315 ? 1.008 -17.703 10.359 1 87.06 315 ASP B CA 1
ATOM 5224 C C . ASP B 1 315 ? 1.644 -16.406 10.836 1 87.06 315 ASP B C 1
ATOM 5226 O O . ASP B 1 315 ? 1.082 -15.703 11.688 1 87.06 315 ASP B O 1
ATOM 5230 N N . ASP B 1 316 ? 2.822 -16.078 10.297 1 90.56 316 ASP B N 1
ATOM 5231 C CA . ASP B 1 316 ? 3.381 -14.773 10.633 1 90.56 316 ASP B CA 1
ATOM 5232 C C . ASP B 1 316 ? 2.617 -13.648 9.93 1 90.56 316 ASP B C 1
ATOM 5234 O O . ASP B 1 316 ? 1.973 -13.883 8.906 1 90.56 316 ASP B O 1
ATOM 5238 N N . GLN B 1 317 ? 2.668 -12.477 10.391 1 87.69 317 GLN B N 1
ATOM 5239 C CA . GLN B 1 317 ? 1.845 -11.352 9.961 1 87.69 317 GLN B CA 1
ATOM 5240 C C . GLN B 1 317 ? 2.094 -11.016 8.492 1 87.69 317 GLN B C 1
ATOM 5242 O O . GLN B 1 317 ? 1.153 -10.742 7.746 1 87.69 317 GLN B O 1
ATOM 5247 N N . VAL B 1 318 ? 3.309 -11.016 8.117 1 90.56 318 VAL B N 1
ATOM 5248 C CA . VAL B 1 318 ? 3.648 -10.656 6.746 1 90.56 318 VAL B CA 1
ATOM 5249 C C . VAL B 1 318 ? 3.068 -11.688 5.781 1 90.56 318 VAL B C 1
ATOM 5251 O O . VAL B 1 318 ? 2.443 -11.328 4.781 1 90.56 318 VAL B O 1
ATOM 5254 N N . SER B 1 319 ? 3.246 -12.984 6.07 1 93.94 319 SER B N 1
ATOM 5255 C CA . SER B 1 319 ? 2.758 -14.055 5.211 1 93.94 319 SER B CA 1
ATOM 5256 C C . SER B 1 319 ? 1.233 -14.055 5.137 1 93.94 319 SER B C 1
ATOM 5258 O O . SER B 1 319 ? 0.658 -14.156 4.055 1 93.94 319 SER B O 1
ATOM 5260 N N . GLU B 1 320 ? 0.637 -13.906 6.273 1 94.56 320 GLU B N 1
ATOM 5261 C CA . GLU B 1 320 ? -0.822 -13.891 6.312 1 94.56 320 GLU B CA 1
ATOM 5262 C C . GLU B 1 320 ? -1.385 -12.727 5.504 1 94.56 320 GLU B C 1
ATOM 5264 O O . GLU B 1 320 ? -2.291 -12.914 4.688 1 94.56 320 GLU B O 1
ATOM 5269 N N . GLY B 1 321 ? -0.854 -11.57 5.762 1 95.5 321 GLY B N 1
ATOM 5270 C CA . GLY B 1 321 ? -1.306 -10.391 5.031 1 95.5 321 GLY B CA 1
ATOM 5271 C C . GLY B 1 321 ? -1.067 -10.492 3.537 1 95.5 321 GLY B C 1
ATOM 5272 O O . GLY B 1 321 ? -1.932 -10.117 2.74 1 95.5 321 GLY B O 1
ATOM 5273 N N . THR B 1 322 ? 0.056 -11 3.205 1 96.31 322 THR B N 1
ATOM 5274 C CA . THR B 1 322 ? 0.407 -11.133 1.796 1 96.31 322 THR B CA 1
ATOM 5275 C C . THR B 1 322 ? -0.535 -12.102 1.09 1 96.31 322 THR B C 1
ATOM 5277 O O . THR B 1 322 ? -0.953 -11.859 -0.043 1 96.31 322 THR B O 1
ATOM 5280 N N . LEU B 1 323 ? -0.867 -13.188 1.726 1 97.06 323 LEU B N 1
ATOM 5281 C CA . LEU B 1 323 ? -1.794 -14.156 1.146 1 97.06 323 LEU B CA 1
ATOM 5282 C C . LEU B 1 323 ? -3.18 -13.539 0.971 1 97.06 323 LEU B C 1
ATOM 5284 O O . LEU B 1 323 ? -3.832 -13.75 -0.053 1 97.06 323 LEU B O 1
ATOM 5288 N N . LEU B 1 324 ? -3.594 -12.781 1.92 1 97 324 LEU B N 1
ATOM 5289 C CA . LEU B 1 324 ? -4.891 -12.117 1.83 1 97 324 LEU B CA 1
ATOM 5290 C C . LEU B 1 324 ? -4.902 -11.102 0.695 1 97 324 LEU B C 1
ATOM 5292 O O . LEU B 1 324 ? -5.875 -11.008 -0.056 1 97 324 LEU B O 1
ATOM 5296 N N . PHE B 1 325 ? -3.852 -10.328 0.602 1 96.88 325 PHE B N 1
ATOM 5297 C CA . PHE B 1 325 ? -3.744 -9.359 -0.489 1 96.88 325 PHE B CA 1
ATOM 5298 C C . PHE B 1 325 ? -3.721 -10.07 -1.837 1 96.88 325 PHE B C 1
ATOM 5300 O O . PHE B 1 325 ? -4.359 -9.625 -2.791 1 96.88 325 PHE B O 1
ATOM 5307 N N . THR B 1 326 ? -2.994 -11.133 -1.881 1 95.69 326 THR B N 1
ATOM 5308 C CA . THR B 1 326 ? -2.928 -11.898 -3.117 1 95.69 326 THR B CA 1
ATOM 5309 C C . THR B 1 326 ? -4.305 -12.445 -3.49 1 95.69 326 THR B C 1
ATOM 5311 O O . THR B 1 326 ? -4.676 -12.461 -4.664 1 95.69 326 THR B O 1
ATOM 5314 N N . ASP B 1 327 ? -5.012 -12.898 -2.508 1 96.44 327 ASP B N 1
ATOM 5315 C CA . ASP B 1 327 ? -6.367 -13.375 -2.76 1 96.44 327 ASP B CA 1
ATOM 5316 C C . ASP B 1 327 ? -7.242 -12.266 -3.338 1 96.44 327 ASP B C 1
ATOM 5318 O O . ASP B 1 327 ? -8.078 -12.516 -4.211 1 96.44 327 ASP B O 1
ATOM 5322 N N . MET B 1 328 ? -7.039 -11.07 -2.879 1 95.81 328 MET B N 1
ATOM 5323 C CA . MET B 1 328 ? -7.777 -9.922 -3.412 1 95.81 328 MET B CA 1
ATOM 5324 C C . MET B 1 328 ? -7.367 -9.641 -4.852 1 95.81 328 MET B C 1
ATOM 5326 O O . MET B 1 328 ? -8.203 -9.258 -5.676 1 95.81 328 MET B O 1
ATOM 5330 N N . VAL B 1 329 ? -6.141 -9.781 -5.121 1 94.88 329 VAL B N 1
ATOM 5331 C CA . VAL B 1 329 ? -5.668 -9.594 -6.488 1 94.88 329 VAL B CA 1
ATOM 5332 C C . VAL B 1 329 ? -6.305 -10.633 -7.406 1 94.88 329 VAL B C 1
ATOM 5334 O O . VAL B 1 329 ? -6.75 -10.305 -8.508 1 94.88 329 VAL B O 1
ATOM 5337 N N . MET B 1 330 ? -6.355 -11.867 -6.941 1 92.75 330 MET B N 1
ATOM 5338 C CA . MET B 1 330 ? -6.992 -12.93 -7.715 1 92.75 330 MET B CA 1
ATOM 5339 C C . MET B 1 330 ? -8.453 -12.586 -8.008 1 92.75 330 MET B C 1
ATOM 5341 O O . MET B 1 330 ? -8.938 -12.805 -9.117 1 92.75 330 MET B O 1
ATOM 5345 N N . MET B 1 331 ? -9.07 -12.062 -7.062 1 89.88 331 MET B N 1
ATOM 5346 C CA . MET B 1 331 ? -10.469 -11.664 -7.203 1 89.88 331 MET B CA 1
ATOM 5347 C C . MET B 1 331 ? -10.609 -10.492 -8.172 1 89.88 331 MET B C 1
ATOM 5349 O O . MET B 1 331 ? -11.406 -10.555 -9.109 1 89.88 331 MET B O 1
ATOM 5353 N N . ALA B 1 332 ? -9.805 -9.469 -7.957 1 91.31 332 ALA B N 1
ATOM 5354 C CA . ALA B 1 332 ? -9.961 -8.203 -8.664 1 91.31 332 ALA B CA 1
ATOM 5355 C C . ALA B 1 332 ? -9.477 -8.312 -10.109 1 91.31 332 ALA B C 1
ATOM 5357 O O . ALA B 1 332 ? -10.023 -7.668 -11.008 1 91.31 332 ALA B O 1
ATOM 5358 N N . CYS B 1 333 ? -8.508 -9.219 -10.281 1 89.5 333 CYS B N 1
ATOM 5359 C CA . CYS B 1 333 ? -7.836 -9.164 -11.57 1 89.5 333 CYS B CA 1
ATOM 5360 C C . CYS B 1 333 ? -7.977 -10.484 -12.32 1 89.5 333 CYS B C 1
ATOM 5362 O O . CYS B 1 333 ? -7.879 -10.523 -13.547 1 89.5 333 CYS B O 1
ATOM 5364 N N . LEU B 1 334 ? -8.195 -11.656 -11.68 1 84.19 334 LEU B N 1
ATOM 5365 C CA . LEU B 1 334 ? -8.078 -12.945 -12.352 1 84.19 334 LEU B CA 1
ATOM 5366 C C . LEU B 1 334 ? -9.289 -13.828 -12.055 1 84.19 334 LEU B C 1
ATOM 5368 O O . LEU B 1 334 ? -9.367 -14.961 -12.531 1 84.19 334 LEU B O 1
ATOM 5372 N N . GLU B 1 335 ? -10.297 -13.406 -11.414 1 82.12 335 GLU B N 1
ATOM 5373 C CA . GLU B 1 335 ? -11.484 -14.18 -11.07 1 82.12 335 GLU B CA 1
ATOM 5374 C C . GLU B 1 335 ? -11.109 -15.477 -10.352 1 82.12 335 GLU B C 1
ATOM 5376 O O . GLU B 1 335 ? -11.664 -16.531 -10.641 1 82.12 335 GLU B O 1
ATOM 5381 N N . GLY B 1 336 ? -10.086 -15.492 -9.711 1 90.19 336 GLY B N 1
ATOM 5382 C CA . GLY B 1 336 ? -9.609 -16.641 -8.969 1 90.19 336 GLY B CA 1
ATOM 5383 C C . GLY B 1 336 ? -9.734 -16.484 -7.461 1 90.19 336 GLY B C 1
ATOM 5384 O O . GLY B 1 336 ? -10.414 -15.57 -6.988 1 90.19 336 GLY B O 1
ATOM 5385 N N . SER B 1 337 ? -9.258 -17.516 -6.75 1 93.25 337 SER B N 1
ATOM 5386 C CA . SER B 1 337 ? -9.305 -17.469 -5.293 1 93.25 337 SER B CA 1
ATOM 5387 C C . SER B 1 337 ? -8.242 -18.375 -4.684 1 93.25 337 SER B C 1
ATOM 5389 O O . SER B 1 337 ? -7.898 -19.422 -5.254 1 93.25 337 SER B O 1
ATOM 5391 N N . ILE B 1 338 ? -7.711 -17.938 -3.6 1 96.69 338 ILE B N 1
ATOM 5392 C CA . ILE B 1 338 ? -6.875 -18.797 -2.777 1 96.69 338 ILE B CA 1
ATOM 5393 C C . ILE B 1 338 ? -7.742 -19.531 -1.757 1 96.69 338 ILE B C 1
ATOM 5395 O O . ILE B 1 338 ? -8.539 -18.922 -1.05 1 96.69 338 ILE B O 1
ATOM 5399 N N . ARG B 1 339 ? -7.57 -20.828 -1.701 1 97.19 339 ARG B N 1
ATOM 5400 C CA . ARG B 1 339 ? -8.461 -21.656 -0.897 1 97.19 339 ARG B CA 1
ATOM 5401 C C . ARG B 1 339 ? -7.82 -22.016 0.438 1 97.19 339 ARG B C 1
ATOM 5403 O O . ARG B 1 339 ? -6.594 -22.109 0.54 1 97.19 339 ARG B O 1
ATOM 5410 N N . THR B 1 340 ? -8.68 -22.156 1.491 1 96.5 340 THR B N 1
ATOM 5411 C CA . THR B 1 340 ? -8.258 -22.719 2.77 1 96.5 340 THR B CA 1
ATOM 5412 C C . THR B 1 340 ? -8.172 -24.234 2.693 1 96.5 340 THR B C 1
ATOM 5414 O O . THR B 1 340 ? -8.672 -24.844 1.744 1 96.5 340 THR B O 1
ATOM 5417 N N . GLU B 1 341 ? -7.508 -24.844 3.686 1 97.06 341 GLU B N 1
ATOM 5418 C CA . GLU B 1 341 ? -7.375 -26.297 3.693 1 97.06 341 GLU B CA 1
ATOM 5419 C C . GLU B 1 341 ? -8.742 -26.984 3.723 1 97.06 341 GLU B C 1
ATOM 5421 O O . GLU B 1 341 ? -8.984 -27.938 2.99 1 97.06 341 GLU B O 1
ATOM 5426 N N . PRO B 1 342 ? -9.719 -26.438 4.531 1 96.75 342 PRO B N 1
ATOM 5427 C CA . PRO B 1 342 ? -11.039 -27.078 4.492 1 96.75 342 PRO B CA 1
ATOM 5428 C C . PRO B 1 342 ? -11.703 -26.984 3.121 1 96.75 342 PRO B C 1
ATOM 5430 O O . PRO B 1 342 ? -12.375 -27.922 2.689 1 96.75 342 PRO B O 1
ATOM 5433 N N . GLN B 1 343 ? -11.523 -25.922 2.455 1 96.25 343 GLN B N 1
ATOM 5434 C CA . GLN B 1 343 ? -12.078 -25.766 1.111 1 96.25 343 GLN B CA 1
ATOM 5435 C C . GLN B 1 343 ? -11.422 -26.75 0.141 1 96.25 343 GLN B C 1
ATOM 5437 O O . GLN B 1 343 ? -12.102 -27.359 -0.693 1 96.25 343 GLN B O 1
ATOM 5442 N N . TRP B 1 344 ? -10.086 -26.922 0.223 1 97.38 344 TRP B N 1
ATOM 5443 C CA . TRP B 1 344 ? -9.383 -27.922 -0.584 1 97.38 344 TRP B CA 1
ATOM 5444 C C . TRP B 1 344 ? -9.906 -29.312 -0.303 1 97.38 344 TRP B C 1
ATOM 5446 O O . TRP B 1 344 ? -10.188 -30.078 -1.23 1 97.38 344 TRP B O 1
ATOM 5456 N N . SER B 1 345 ? -10.023 -29.609 0.981 1 97.06 345 SER B N 1
ATOM 5457 C CA . SER B 1 345 ? -10.492 -30.922 1.399 1 97.06 345 SER B CA 1
ATOM 5458 C C . SER B 1 345 ? -11.859 -31.25 0.792 1 97.06 345 SER B C 1
ATOM 5460 O O . SER B 1 345 ? -12.102 -32.375 0.363 1 97.06 345 SER B O 1
ATOM 5462 N N . GLN B 1 346 ? -12.68 -30.266 0.757 1 97.12 346 GLN B N 1
ATOM 5463 C CA . GLN B 1 346 ? -14 -30.453 0.167 1 97.12 346 GLN B CA 1
ATOM 5464 C C . GLN B 1 346 ? -13.898 -30.766 -1.324 1 97.12 346 GLN B C 1
ATOM 5466 O O . GLN B 1 346 ? -14.594 -31.641 -1.83 1 97.12 346 GLN B O 1
ATOM 5471 N N . LEU B 1 347 ? -13.055 -30.047 -2.053 1 97.56 347 LEU B N 1
ATOM 5472 C CA . LEU B 1 347 ? -12.852 -30.297 -3.477 1 97.56 347 LEU B CA 1
ATOM 5473 C C . LEU B 1 347 ? -12.32 -31.703 -3.719 1 97.56 347 LEU B C 1
ATOM 5475 O O . LEU B 1 347 ? -12.781 -32.406 -4.629 1 97.56 347 LEU B O 1
ATOM 5479 N N . PHE B 1 348 ? -11.383 -32.125 -2.898 1 97.75 348 PHE B N 1
ATOM 5480 C CA . PHE B 1 348 ? -10.766 -33.438 -3.049 1 97.75 348 PHE B CA 1
ATOM 5481 C C . PHE B 1 348 ? -11.789 -34.562 -2.826 1 97.75 348 PHE B C 1
ATOM 5483 O O . PHE B 1 348 ? -11.844 -35.531 -3.592 1 97.75 348 PHE B O 1
ATOM 5490 N N . SER B 1 349 ? -12.594 -34.344 -1.802 1 96.62 349 SER B N 1
ATOM 5491 C CA . SER B 1 349 ? -13.625 -35.312 -1.497 1 96.62 349 SER B CA 1
ATOM 5492 C C . SER B 1 349 ? -14.625 -35.469 -2.645 1 96.62 349 SER B C 1
ATOM 5494 O O . SER B 1 349 ? -14.984 -36.562 -3.037 1 96.62 349 SER B O 1
ATOM 5496 N N . GLN B 1 350 ? -15.008 -34.375 -3.172 1 97.31 350 GLN B N 1
ATOM 5497 C CA . GLN B 1 350 ? -15.961 -34.375 -4.277 1 97.31 350 GLN B CA 1
ATOM 5498 C C . GLN B 1 350 ? -15.367 -35 -5.527 1 97.31 350 GLN B C 1
ATOM 5500 O O . GLN B 1 350 ? -16.078 -35.594 -6.344 1 97.31 350 GLN B O 1
ATOM 5505 N N . ALA B 1 351 ? -14.086 -34.906 -5.664 1 97.25 351 ALA B N 1
ATOM 5506 C CA . ALA B 1 351 ? -13.406 -35.469 -6.832 1 97.25 351 ALA B CA 1
ATOM 5507 C C . ALA B 1 351 ? -13.039 -36.938 -6.613 1 97.25 351 ALA B C 1
ATOM 5509 O O . ALA B 1 351 ? -12.539 -37.594 -7.527 1 97.25 351 ALA B O 1
ATOM 5510 N N . GLY B 1 352 ? -13.25 -37.438 -5.418 1 94.94 352 GLY B N 1
ATOM 5511 C CA . GLY B 1 352 ? -13.055 -38.844 -5.141 1 94.94 352 GLY B CA 1
ATOM 5512 C C . GLY B 1 352 ? -11.695 -39.156 -4.547 1 94.94 352 GLY B C 1
ATOM 5513 O O . GLY B 1 352 ? -11.234 -40.312 -4.594 1 94.94 352 GLY B O 1
ATOM 5514 N N . PHE B 1 353 ? -11.023 -38.188 -4.055 1 94.75 353 PHE B N 1
ATOM 5515 C CA . PHE B 1 353 ? -9.766 -38.406 -3.354 1 94.75 353 PHE B CA 1
ATOM 5516 C C . PHE B 1 353 ? -10 -38.5 -1.849 1 94.75 353 PHE B C 1
ATOM 5518 O O . PHE B 1 353 ? -10.82 -37.75 -1.296 1 94.75 353 PHE B O 1
ATOM 5525 N N . SER B 1 354 ? -9.32 -39.375 -1.212 1 85.5 354 SER B N 1
ATOM 5526 C CA . SER B 1 354 ? -9.586 -39.562 0.207 1 85.5 354 SER B CA 1
ATOM 5527 C C . SER B 1 354 ? -8.43 -39.062 1.07 1 85.5 354 SER B C 1
ATOM 5529 O O . SER B 1 354 ? -8.602 -38.844 2.266 1 85.5 354 SER B O 1
ATOM 5531 N N . ASN B 1 355 ? -7.266 -39.031 0.563 1 92.44 355 ASN B N 1
ATOM 5532 C CA . ASN B 1 355 ? -6.094 -38.625 1.328 1 92.44 355 ASN B CA 1
ATOM 5533 C C . ASN B 1 355 ? -5.293 -37.531 0.595 1 92.44 355 ASN B C 1
ATOM 5535 O O . ASN B 1 355 ? -5.266 -37.5 -0.637 1 92.44 355 ASN B O 1
ATOM 5539 N N . TYR B 1 356 ? -4.816 -36.625 1.403 1 95.31 356 TYR B N 1
ATOM 5540 C CA . TYR B 1 356 ? -3.965 -35.594 0.85 1 95.31 356 TYR B CA 1
ATOM 5541 C C . TYR B 1 356 ? -2.924 -35.125 1.866 1 95.31 356 TYR B C 1
ATOM 5543 O O . TYR B 1 356 ? -3.062 -35.406 3.064 1 95.31 356 TYR B O 1
ATOM 5551 N N . LYS B 1 357 ? -1.863 -34.625 1.389 1 94.19 357 LYS B N 1
ATOM 5552 C CA . LYS B 1 357 ? -0.808 -34.031 2.199 1 94.19 357 LYS B CA 1
ATOM 5553 C C . LYS B 1 357 ? -0.454 -32.625 1.694 1 94.19 357 LYS B C 1
ATOM 5555 O O . LYS B 1 357 ? -0.252 -32.438 0.494 1 94.19 357 LYS B O 1
ATOM 5560 N N . ILE B 1 358 ? -0.448 -31.625 2.557 1 95.75 358 ILE B N 1
ATOM 5561 C CA . ILE B 1 358 ? -0.091 -30.25 2.223 1 95.75 358 ILE B CA 1
ATOM 5562 C C . ILE B 1 358 ? 1.251 -29.891 2.857 1 95.75 358 ILE B C 1
ATOM 5564 O O . ILE B 1 358 ? 1.405 -29.969 4.078 1 95.75 358 ILE B O 1
ATOM 5568 N N . THR B 1 359 ? 2.195 -29.531 2.053 1 94.25 359 THR B N 1
ATOM 5569 C CA . THR B 1 359 ? 3.535 -29.219 2.535 1 94.25 359 THR B CA 1
ATOM 5570 C C . THR B 1 359 ? 4.004 -27.875 1.994 1 94.25 359 THR B C 1
ATOM 5572 O O . THR B 1 359 ? 3.912 -27.609 0.792 1 94.25 359 THR B O 1
ATOM 5575 N N . LEU B 1 360 ? 4.488 -27.031 2.875 1 94.31 360 LEU B N 1
ATOM 5576 C CA . LEU B 1 360 ? 5.09 -25.781 2.434 1 94.31 360 LEU B CA 1
ATOM 5577 C C . LEU B 1 360 ? 6.422 -26.031 1.735 1 94.31 360 LEU B C 1
ATOM 5579 O O . LEU B 1 360 ? 7.316 -26.656 2.309 1 94.31 360 LEU B O 1
ATOM 5583 N N . VAL B 1 361 ? 6.566 -25.578 0.502 1 93.25 361 VAL B N 1
ATOM 5584 C CA . VAL B 1 361 ? 7.785 -25.797 -0.268 1 93.25 361 VAL B CA 1
ATOM 5585 C C . VAL B 1 361 ? 8.727 -24.609 -0.088 1 93.25 361 VAL B C 1
ATOM 5587 O O . VAL B 1 361 ? 9.883 -24.781 0.303 1 93.25 361 VAL B O 1
ATOM 5590 N N . CYS B 1 362 ? 8.227 -23.406 -0.376 1 91.62 362 CYS B N 1
ATOM 5591 C CA . CYS B 1 362 ? 9 -22.188 -0.27 1 91.62 362 CYS B CA 1
ATOM 5592 C C . CYS B 1 362 ? 8.094 -20.953 -0.207 1 91.62 36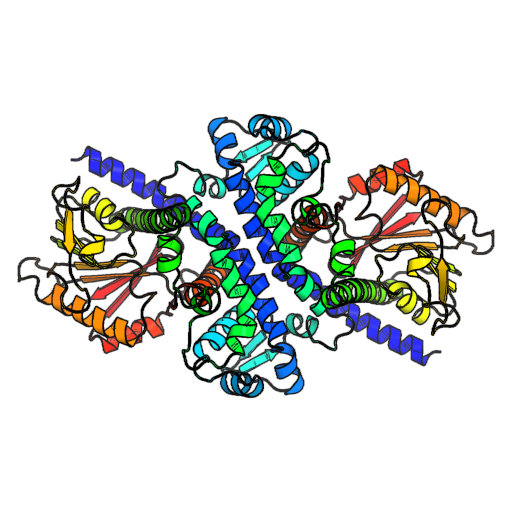2 CYS B C 1
ATOM 5594 O O . CYS B 1 362 ? 7.008 -20.953 -0.791 1 91.62 362 CYS B O 1
ATOM 5596 N N . GLY B 1 363 ? 8.578 -19.984 0.574 1 91.62 363 GLY B N 1
ATOM 5597 C CA . GLY B 1 363 ? 7.766 -18.781 0.672 1 91.62 363 GLY B CA 1
ATOM 5598 C C . GLY B 1 363 ? 6.332 -19.062 1.08 1 91.62 363 GLY B C 1
ATOM 5599 O O . GLY B 1 363 ? 6.082 -19.609 2.162 1 91.62 363 GLY B O 1
ATOM 5600 N N . LEU B 1 364 ? 5.426 -18.766 -0.009 1 94.44 364 LEU B N 1
ATOM 5601 C CA . LEU B 1 364 ? 4 -18.969 0.245 1 94.44 364 LEU B CA 1
ATOM 5602 C C . LEU B 1 364 ? 3.439 -20.078 -0.636 1 94.44 364 LEU B C 1
ATOM 5604 O O . LEU B 1 364 ? 2.223 -20.203 -0.79 1 94.44 364 LEU B O 1
ATOM 5608 N N . TRP B 1 365 ? 4.328 -20.906 -1.153 1 94.62 365 TRP B N 1
ATOM 5609 C CA . TRP B 1 365 ? 3.934 -21.938 -2.105 1 94.62 365 TRP B CA 1
ATOM 5610 C C . TRP B 1 365 ? 3.867 -23.297 -1.433 1 94.62 365 TRP B C 1
ATOM 5612 O O . TRP B 1 365 ? 4.824 -23.734 -0.782 1 94.62 365 TRP B O 1
ATOM 5622 N N . PHE B 1 366 ? 2.779 -23.922 -1.671 1 95.88 366 PHE B N 1
ATOM 5623 C CA . PHE B 1 366 ? 2.562 -25.25 -1.109 1 95.88 366 PHE B CA 1
ATOM 5624 C C . PHE B 1 366 ? 2.512 -26.312 -2.211 1 95.88 366 PHE B C 1
ATOM 5626 O O . PHE B 1 366 ? 2.174 -26 -3.355 1 95.88 366 PHE B O 1
ATOM 5633 N N . LEU B 1 367 ? 2.93 -27.469 -1.896 1 95.69 367 LEU B N 1
ATOM 5634 C CA . LEU B 1 367 ? 2.65 -28.672 -2.674 1 95.69 367 LEU B CA 1
ATOM 5635 C C . LEU B 1 367 ? 1.585 -29.516 -1.992 1 95.69 367 LEU B C 1
ATOM 5637 O O . LEU B 1 367 ? 1.753 -29.922 -0.841 1 95.69 367 LEU B O 1
ATOM 5641 N N . ILE B 1 368 ? 0.502 -29.672 -2.633 1 96.75 368 ILE B N 1
ATOM 5642 C CA . ILE B 1 368 ? -0.559 -30.562 -2.164 1 96.75 368 ILE B CA 1
ATOM 5643 C C . ILE B 1 368 ? -0.518 -31.875 -2.943 1 96.75 368 ILE B C 1
ATOM 5645 O O . ILE B 1 368 ? -0.628 -31.875 -4.172 1 96.75 368 ILE B O 1
ATOM 5649 N N . GLN B 1 369 ? -0.316 -32.969 -2.264 1 94.94 369 GLN B N 1
ATOM 5650 C CA . GLN B 1 369 ? -0.254 -34.281 -2.887 1 94.94 369 GLN B CA 1
ATOM 5651 C C . GLN B 1 369 ? -1.516 -35.094 -2.596 1 94.94 369 GLN B C 1
ATOM 5653 O O . GLN B 1 369 ? -1.896 -35.25 -1.436 1 94.94 369 GLN B O 1
ATOM 5658 N N . LEU B 1 370 ? -2.1 -35.438 -3.691 1 94.94 370 LEU B N 1
ATOM 5659 C CA . LEU B 1 370 ? -3.275 -36.281 -3.572 1 94.94 370 LEU B CA 1
ATOM 5660 C C . LEU B 1 370 ? -2.928 -37.75 -3.891 1 94.94 370 LEU B C 1
ATOM 5662 O O . LEU B 1 370 ? -2.166 -38 -4.82 1 94.94 370 LEU B O 1
ATOM 5666 N N . GLU B 1 371 ? -3.389 -38.531 -3.037 1 81.56 371 GLU B N 1
ATOM 5667 C CA . GLU B 1 371 ? -3.193 -39.969 -3.264 1 81.56 371 GLU B CA 1
ATOM 5668 C C . GLU B 1 371 ? -4.512 -40.656 -3.6 1 81.56 371 GLU B C 1
ATOM 5670 O O . GLU B 1 371 ? -5.566 -40.281 -3.09 1 81.56 371 GLU B O 1
ATOM 5675 N N . LEU B 1 372 ? -4.414 -41.594 -4.422 1 79.31 372 LEU B N 1
ATOM 5676 C CA . LEU B 1 372 ? -5.594 -42.312 -4.867 1 79.31 372 LEU B CA 1
ATOM 5677 C C . LEU B 1 372 ? -6.109 -43.25 -3.764 1 79.31 372 LEU B C 1
ATOM 5679 O O . LEU B 1 372 ? -5.332 -43.719 -2.938 1 79.31 372 LEU B O 1
#

pLDDT: mean 89.49, std 10.14, range [47.0, 98.62]

Nearest PDB structures (foldseek):
  4ems-assembly1_A  TM=9.222E-01  e=2.795E-40  Linum nodiflorum
  4evi-assembly1_A  TM=9.074E-01  e=2.795E-40  Linum nodiflorum
  4ems-assembly1_B  TM=9.165E-01  e=8.332E-40  Linum nodiflorum
  4e70-assembly1_B  TM=9.300E-01  e=8.262E-39  Linum nodiflorum
  4evi-assembly1_B  TM=9.318E-01  e=1.591E-38  Linum nodiflorum